Protein AF-A0A847FQD3-F1 (afdb_monomer)

Structure (mmCIF, N/CA/C/O backbone):
data_AF-A0A847FQD3-F1
#
_entry.id   AF-A0A847FQD3-F1
#
loop_
_atom_site.group_PDB
_atom_site.id
_atom_site.type_symbol
_atom_site.label_atom_id
_atom_site.label_alt_id
_atom_site.label_comp_id
_atom_site.label_asym_id
_atom_site.label_entity_id
_atom_site.label_seq_id
_atom_site.pdbx_PDB_ins_code
_atom_site.Cartn_x
_atom_site.Cartn_y
_atom_site.Cartn_z
_atom_site.occupancy
_atom_site.B_iso_or_equiv
_atom_site.auth_seq_id
_atom_site.auth_comp_id
_atom_site.auth_asym_id
_atom_site.auth_atom_id
_atom_site.pdbx_PDB_model_num
ATOM 1 N N . MET A 1 1 ? 17.036 17.948 -35.420 1.00 75.69 1 MET A N 1
ATOM 2 C CA . MET A 1 1 ? 16.438 16.614 -35.509 1.00 75.69 1 MET A CA 1
ATOM 3 C C . MET A 1 1 ? 16.778 15.991 -36.841 1.00 75.69 1 MET A C 1
ATOM 5 O O . MET A 1 1 ? 17.049 16.756 -37.771 1.00 75.69 1 MET A O 1
ATOM 9 N N . ALA A 1 2 ? 16.712 14.663 -36.919 1.00 84.25 2 ALA A N 1
ATOM 10 C CA . ALA A 1 2 ? 16.887 13.880 -38.141 1.00 84.25 2 ALA A CA 1
ATOM 11 C C . ALA A 1 2 ? 18.288 14.041 -38.750 1.00 84.25 2 ALA A C 1
ATOM 13 O O . ALA A 1 2 ? 18.455 14.319 -39.939 1.00 84.25 2 ALA A O 1
ATOM 14 N N . LEU A 1 3 ? 19.315 13.922 -37.911 1.00 88.75 3 LEU A N 1
ATOM 15 C CA . LEU A 1 3 ? 20.710 13.905 -38.337 1.00 88.75 3 LEU A CA 1
ATOM 16 C C . LEU A 1 3 ? 21.365 12.612 -37.877 1.00 88.75 3 LEU A C 1
ATOM 18 O O . LEU A 1 3 ? 21.054 12.120 -36.803 1.00 88.75 3 LEU A O 1
ATOM 22 N N . TYR A 1 4 ? 22.341 12.143 -38.650 1.00 92.81 4 TYR A N 1
ATOM 23 C CA . TYR A 1 4 ? 23.240 11.072 -38.234 1.00 92.81 4 TYR A CA 1
ATOM 24 C C . TYR A 1 4 ? 23.802 11.324 -36.826 1.00 92.81 4 TYR A C 1
ATOM 26 O O . TYR A 1 4 ? 24.360 12.402 -36.559 1.00 92.81 4 TYR A O 1
ATOM 34 N N . ARG A 1 5 ? 23.713 10.320 -35.945 1.00 93.81 5 ARG A N 1
ATOM 35 C CA . ARG A 1 5 ? 24.264 10.373 -34.585 1.00 93.81 5 ARG A CA 1
ATOM 36 C C . ARG A 1 5 ? 25.266 9.240 -34.348 1.00 93.81 5 ARG A C 1
ATOM 38 O O . ARG A 1 5 ? 24.871 8.086 -34.308 1.00 93.81 5 ARG A O 1
ATOM 45 N N . PRO A 1 6 ? 26.545 9.549 -34.062 1.00 91.94 6 PRO A N 1
ATOM 46 C CA . PRO A 1 6 ? 27.569 8.518 -33.859 1.00 91.94 6 PRO A CA 1
ATOM 47 C C . PRO A 1 6 ? 27.353 7.669 -32.595 1.00 91.94 6 PRO A C 1
ATOM 49 O O . PRO A 1 6 ? 27.943 6.604 -32.466 1.00 91.94 6 PRO A O 1
ATOM 52 N N . LEU A 1 7 ? 26.528 8.135 -31.648 1.00 90.31 7 LEU A N 1
ATOM 53 C CA . LEU A 1 7 ? 26.129 7.344 -30.480 1.00 90.31 7 LEU A CA 1
ATOM 54 C C . LEU A 1 7 ? 25.260 6.138 -30.865 1.00 90.31 7 LEU A C 1
ATOM 56 O O . LEU A 1 7 ? 25.280 5.142 -30.150 1.00 90.31 7 LEU A O 1
ATOM 60 N N . VAL A 1 8 ? 24.533 6.220 -31.983 1.00 93.12 8 VAL A N 1
ATOM 61 C CA . VAL A 1 8 ? 23.674 5.144 -32.489 1.00 93.12 8 VAL A CA 1
ATOM 62 C C . VAL A 1 8 ? 24.549 3.973 -32.946 1.00 93.12 8 VAL A C 1
ATOM 64 O O . VAL A 1 8 ? 24.378 2.866 -32.447 1.00 93.12 8 VAL A O 1
ATOM 67 N N . ASP A 1 9 ? 25.574 4.235 -33.766 1.00 92.06 9 ASP A N 1
ATOM 68 C CA . ASP A 1 9 ? 26.559 3.221 -34.177 1.00 92.06 9 ASP A CA 1
ATOM 69 C C . ASP A 1 9 ? 27.345 2.655 -32.995 1.00 92.06 9 ASP A C 1
ATOM 71 O O . ASP A 1 9 ? 27.566 1.451 -32.909 1.00 92.06 9 ASP A O 1
ATOM 75 N N . LEU A 1 10 ? 27.757 3.516 -32.059 1.00 89.50 10 LEU A N 1
ATOM 76 C CA . LEU A 1 10 ? 28.511 3.083 -30.887 1.00 89.50 10 LEU A CA 1
ATOM 77 C C . LEU A 1 10 ? 27.703 2.086 -30.047 1.00 89.50 10 LEU A C 1
ATOM 79 O O . LEU A 1 10 ? 28.211 1.016 -29.725 1.00 89.50 10 LEU A O 1
ATOM 83 N N . ASN A 1 11 ? 26.459 2.424 -29.701 1.00 87.25 11 ASN A N 1
ATOM 84 C CA . ASN A 1 11 ? 25.589 1.537 -28.926 1.00 87.25 11 ASN A CA 1
ATOM 85 C C . ASN A 1 11 ? 25.151 0.304 -29.724 1.00 87.25 11 ASN A C 1
ATOM 87 O O . ASN A 1 11 ? 24.898 -0.739 -29.131 1.00 87.25 11 ASN A O 1
ATOM 91 N N . GLY A 1 12 ? 25.087 0.425 -31.048 1.00 87.50 12 GLY A N 1
ATOM 92 C CA . GLY A 1 12 ? 24.647 -0.621 -31.957 1.00 87.50 12 GLY A CA 1
ATOM 93 C C . GLY A 1 12 ? 25.678 -1.642 -32.392 1.00 87.50 12 GLY A C 1
ATOM 94 O O . GLY A 1 12 ? 25.301 -2.713 -32.858 1.00 87.50 12 GLY A O 1
ATOM 95 N N . HIS A 1 13 ? 26.960 -1.330 -32.225 1.00 88.94 13 HIS A N 1
ATOM 96 C CA . HIS A 1 13 ? 28.063 -2.197 -32.622 1.00 88.94 13 HIS A CA 1
ATOM 97 C C . HIS A 1 13 ? 27.983 -3.551 -31.895 1.00 88.94 13 HIS A C 1
ATOM 99 O O . HIS A 1 13 ? 27.857 -3.577 -30.676 1.00 88.94 13 HIS A O 1
ATOM 105 N N . GLU A 1 14 ? 28.160 -4.679 -32.585 1.00 84.19 14 GLU A N 1
ATOM 106 C CA . GLU A 1 14 ? 28.094 -6.063 -32.078 1.00 84.19 14 GLU A CA 1
ATOM 107 C C . GLU A 1 14 ? 28.981 -6.337 -30.849 1.00 84.19 14 GLU A C 1
ATOM 109 O O . GLU A 1 14 ? 28.775 -7.291 -30.090 1.00 84.19 14 GLU A O 1
ATOM 114 N N . GLY A 1 15 ? 30.033 -5.530 -30.677 1.00 82.44 15 GLY A N 1
ATOM 115 C CA . GLY A 1 15 ? 30.941 -5.594 -29.542 1.00 82.44 15 GLY A CA 1
ATOM 116 C C . GLY A 1 15 ? 30.309 -5.095 -28.241 1.00 82.44 15 GLY A C 1
ATOM 117 O O . GLY A 1 15 ? 30.788 -5.471 -27.169 1.00 82.44 15 GLY A O 1
ATOM 118 N N . MET A 1 16 ? 29.249 -4.286 -28.330 1.00 77.88 16 MET A N 1
ATOM 119 C CA . MET A 1 16 ? 28.538 -3.663 -27.208 1.00 77.88 16 MET A CA 1
ATOM 120 C C . MET A 1 16 ? 27.015 -3.875 -27.292 1.00 77.88 16 MET A C 1
ATOM 122 O O . MET A 1 16 ? 26.423 -4.414 -26.353 1.00 77.88 16 MET A O 1
ATOM 126 N N . GLY A 1 17 ? 26.392 -3.508 -28.413 1.00 69.25 17 GLY A N 1
ATOM 127 C CA . GLY A 1 17 ? 24.977 -3.706 -28.719 1.00 69.25 17 GLY A CA 1
ATOM 128 C C . GLY A 1 17 ? 24.582 -5.178 -28.667 1.00 69.25 17 GLY A C 1
ATOM 129 O O . GLY A 1 17 ? 25.255 -6.047 -29.220 1.00 69.25 17 GLY A O 1
ATOM 130 N N . GLY A 1 18 ? 23.524 -5.484 -27.915 1.00 64.69 18 GLY A N 1
ATOM 131 C CA . GLY A 1 18 ? 23.058 -6.856 -27.680 1.00 64.69 18 GLY A CA 1
ATOM 132 C C . GLY A 1 18 ? 23.890 -7.682 -26.686 1.00 64.69 18 GLY A C 1
ATOM 133 O O . GLY A 1 18 ? 23.509 -8.811 -26.379 1.00 64.69 18 GLY A O 1
ATOM 134 N N . ARG A 1 19 ? 25.005 -7.151 -26.155 1.00 79.19 19 ARG A N 1
ATOM 135 C CA . ARG A 1 19 ? 25.802 -7.792 -25.084 1.00 79.19 19 ARG A CA 1
ATOM 136 C C . ARG A 1 19 ? 25.707 -7.074 -23.743 1.00 79.19 19 ARG A C 1
ATOM 138 O O . ARG A 1 19 ? 25.962 -7.689 -22.707 1.00 79.19 19 ARG A O 1
ATOM 145 N N . THR A 1 20 ? 25.360 -5.792 -23.750 1.00 80.44 20 THR A N 1
ATOM 146 C CA . THR A 1 20 ? 25.080 -5.037 -22.527 1.00 80.44 20 THR A CA 1
ATOM 147 C C . THR A 1 20 ? 23.719 -5.451 -21.978 1.00 80.44 20 THR A C 1
ATOM 149 O O . THR A 1 20 ? 22.699 -5.250 -22.626 1.00 80.44 20 THR A O 1
ATOM 152 N N . LEU A 1 21 ? 23.716 -6.055 -20.788 1.00 82.38 21 LEU A N 1
ATOM 153 C CA . LEU A 1 21 ? 22.493 -6.534 -20.133 1.00 82.38 21 LEU A CA 1
ATOM 154 C C . LEU A 1 21 ? 21.847 -5.487 -19.222 1.00 82.38 21 LEU A C 1
ATOM 156 O O . LEU A 1 21 ? 20.638 -5.519 -19.027 1.00 82.38 21 LEU A O 1
ATOM 160 N N . LEU A 1 22 ? 22.649 -4.603 -18.626 1.00 88.31 22 LEU A N 1
ATOM 161 C CA . LEU A 1 22 ? 22.199 -3.657 -17.611 1.00 88.31 22 LEU A CA 1
ATOM 162 C C . LEU A 1 22 ? 22.848 -2.294 -17.835 1.00 88.31 22 LEU A C 1
ATOM 164 O O . LEU A 1 22 ? 24.074 -2.177 -17.875 1.00 88.31 22 LEU A O 1
ATOM 168 N N . TYR A 1 23 ? 22.004 -1.276 -17.909 1.00 89.56 23 TYR A N 1
ATOM 169 C CA . TYR A 1 23 ? 22.358 0.131 -17.920 1.00 89.56 23 TYR A CA 1
ATOM 170 C C . TYR A 1 23 ? 22.062 0.713 -16.543 1.00 89.56 23 TYR A C 1
ATOM 172 O O . TYR A 1 23 ? 21.004 0.461 -15.963 1.00 89.56 23 TYR A O 1
ATOM 180 N N . MET A 1 24 ? 23.023 1.465 -16.010 1.00 93.56 24 MET A N 1
ATOM 181 C CA . MET A 1 24 ? 22.927 2.093 -14.698 1.00 93.56 24 MET A CA 1
ATOM 182 C C . MET A 1 24 ? 23.223 3.579 -14.831 1.00 93.56 24 MET A C 1
ATOM 184 O O . MET A 1 24 ? 24.267 3.951 -15.371 1.00 93.56 24 MET A O 1
ATOM 188 N N . LEU A 1 25 ? 22.342 4.412 -14.286 1.00 92.06 25 LEU A N 1
ATOM 189 C CA . LEU A 1 25 ? 22.582 5.841 -14.137 1.00 92.06 25 LEU A CA 1
ATOM 190 C C . LEU A 1 25 ? 22.748 6.160 -12.653 1.00 92.06 25 LEU A C 1
ATOM 192 O O . LEU A 1 25 ? 21.805 6.039 -11.868 1.00 92.06 25 LEU A O 1
ATOM 196 N N . ASP A 1 26 ? 23.956 6.587 -12.292 1.00 89.50 26 ASP A N 1
ATOM 197 C CA . ASP A 1 26 ? 24.244 7.180 -10.990 1.00 89.50 26 ASP A CA 1
ATOM 198 C C . ASP A 1 26 ? 23.709 8.616 -10.976 1.00 89.50 26 ASP A C 1
ATOM 200 O O . ASP A 1 26 ? 24.290 9.528 -11.570 1.00 89.50 26 ASP A O 1
ATOM 204 N N . ALA A 1 27 ? 22.569 8.787 -10.312 1.00 88.62 27 ALA A N 1
ATOM 205 C CA . ALA A 1 27 ? 21.915 10.063 -10.086 1.00 88.62 27 ALA A CA 1
ATOM 206 C C . ALA A 1 27 ? 21.923 10.408 -8.588 1.00 88.62 27 ALA A C 1
ATOM 208 O O . ALA A 1 27 ? 20.976 11.003 -8.078 1.00 88.62 27 ALA A O 1
ATOM 209 N N . ILE A 1 28 ? 22.987 10.056 -7.852 1.00 88.69 28 ILE A N 1
ATOM 210 C CA . ILE A 1 28 ? 23.135 10.468 -6.445 1.00 88.69 28 ILE A CA 1
ATOM 211 C C . ILE A 1 28 ? 23.228 11.999 -6.365 1.00 88.69 28 ILE A C 1
ATOM 213 O O . ILE A 1 28 ? 22.612 12.642 -5.508 1.00 88.69 28 ILE A O 1
ATOM 217 N N . TYR A 1 29 ? 23.963 12.585 -7.311 1.00 88.38 29 TYR A N 1
ATOM 218 C CA . TYR A 1 29 ? 24.143 14.020 -7.484 1.00 88.38 29 TYR A CA 1
ATOM 219 C C . TYR A 1 29 ? 23.923 14.411 -8.943 1.00 88.38 29 TYR A C 1
ATOM 221 O O . TYR A 1 29 ? 24.386 13.724 -9.847 1.00 88.38 29 TYR A O 1
ATOM 229 N N . ALA A 1 30 ? 23.303 15.568 -9.174 1.00 85.31 30 ALA A N 1
ATOM 230 C CA . ALA A 1 30 ? 23.140 16.118 -10.515 1.00 85.31 30 ALA A CA 1
ATOM 231 C C . ALA A 1 30 ? 23.595 17.580 -10.574 1.00 85.31 30 ALA A C 1
ATOM 233 O O . ALA A 1 30 ? 23.439 18.336 -9.612 1.00 85.31 30 ALA A O 1
ATOM 234 N N . GLY A 1 31 ? 24.153 17.977 -11.718 1.00 83.12 31 GLY A N 1
ATOM 235 C CA . GLY A 1 31 ? 24.608 19.338 -11.998 1.00 83.12 31 GLY A CA 1
ATOM 236 C C . GLY A 1 31 ? 24.228 19.775 -13.413 1.00 83.12 31 GLY A C 1
ATOM 237 O O . GLY A 1 31 ? 23.970 18.942 -14.277 1.00 83.12 31 GLY A O 1
ATOM 238 N N . ARG A 1 32 ? 24.225 21.093 -13.658 1.00 79.12 32 ARG A N 1
ATOM 239 C CA . ARG A 1 32 ? 23.723 21.739 -14.895 1.00 79.12 32 ARG A CA 1
ATOM 240 C C . ARG A 1 32 ? 24.429 21.311 -16.198 1.00 79.12 32 ARG A C 1
ATOM 242 O O . ARG A 1 32 ? 24.044 21.718 -17.287 1.00 79.12 32 ARG A O 1
ATOM 249 N N . GLY A 1 33 ? 25.495 20.530 -16.111 1.00 78.25 33 GLY A N 1
ATOM 250 C CA . GLY A 1 33 ? 26.235 20.017 -17.253 1.00 78.25 33 GLY A CA 1
ATOM 251 C C . GLY A 1 33 ? 27.440 19.210 -16.796 1.00 78.25 33 GLY A C 1
ATOM 252 O O . GLY A 1 33 ? 27.670 19.045 -15.598 1.00 78.25 33 GLY A O 1
ATOM 253 N N . TRP A 1 34 ? 28.254 18.768 -17.753 1.00 79.75 34 TRP A N 1
ATOM 254 C CA . TRP A 1 34 ? 29.409 17.895 -17.503 1.00 79.75 34 TRP A CA 1
ATOM 255 C C . TRP A 1 34 ? 30.437 18.455 -16.496 1.00 79.75 34 TRP A C 1
ATOM 257 O O . TRP A 1 34 ? 31.199 17.692 -15.912 1.00 79.75 34 TRP A O 1
ATOM 267 N N . ASN A 1 35 ? 30.475 19.778 -16.290 1.00 84.25 35 ASN A N 1
ATOM 268 C CA . ASN A 1 35 ? 31.324 20.464 -15.308 1.00 84.25 35 ASN A CA 1
ATOM 269 C C . ASN A 1 35 ? 30.528 21.263 -14.255 1.00 84.25 35 ASN A C 1
ATOM 271 O O . ASN A 1 35 ? 31.094 22.132 -13.586 1.00 84.25 35 ASN A O 1
ATOM 275 N N . GLY A 1 36 ? 29.218 21.031 -14.152 1.00 81.88 36 GLY A N 1
ATOM 276 C CA . GLY A 1 36 ? 28.341 21.745 -13.231 1.00 81.88 36 GLY A CA 1
ATOM 277 C C . GLY A 1 36 ? 28.599 21.361 -11.774 1.00 81.88 36 GLY A C 1
ATOM 278 O O . GLY A 1 36 ? 28.910 20.212 -11.469 1.00 81.88 36 GLY A O 1
ATOM 279 N N . ALA A 1 37 ? 28.441 22.320 -10.860 1.00 88.56 37 ALA A N 1
ATOM 280 C CA . ALA A 1 37 ? 28.412 22.007 -9.436 1.00 88.56 37 ALA A CA 1
ATOM 281 C C . ALA A 1 37 ? 27.126 21.221 -9.108 1.00 88.56 37 ALA A C 1
ATOM 283 O O . ALA A 1 37 ? 26.061 21.613 -9.600 1.00 88.56 37 ALA A O 1
ATOM 284 N N . PRO A 1 38 ? 27.199 20.160 -8.283 1.00 89.31 38 PRO A N 1
ATOM 285 C CA . PRO A 1 38 ? 26.014 19.475 -7.785 1.00 89.31 38 PRO A CA 1
ATOM 286 C C . PRO A 1 38 ? 25.053 20.436 -7.084 1.00 89.31 38 PRO A C 1
ATOM 288 O O . PRO A 1 38 ? 25.490 21.264 -6.278 1.00 89.31 38 PRO A O 1
ATOM 291 N N . SER A 1 39 ? 23.755 20.306 -7.344 1.00 87.88 39 SER A N 1
ATOM 292 C CA . SER A 1 39 ? 22.720 21.070 -6.644 1.00 87.88 39 SER A CA 1
ATOM 293 C C . SER A 1 39 ? 21.551 20.192 -6.207 1.00 87.88 39 SER A C 1
ATOM 295 O O . SER A 1 39 ? 21.245 19.167 -6.815 1.00 87.88 39 SER A O 1
ATOM 297 N N . LYS A 1 40 ? 20.891 20.629 -5.132 1.00 88.69 40 LYS A N 1
ATOM 298 C CA . LYS A 1 40 ? 19.609 20.089 -4.679 1.00 88.69 40 LYS A CA 1
ATOM 299 C C . LYS A 1 40 ? 18.493 20.451 -5.656 1.00 88.69 40 LYS A C 1
ATOM 301 O O . LYS A 1 40 ? 18.622 21.406 -6.432 1.00 88.69 40 LYS A O 1
ATOM 306 N N . TRP A 1 41 ? 17.441 19.651 -5.656 1.00 87.19 41 TRP A N 1
ATOM 307 C CA . TRP A 1 41 ? 16.296 19.734 -6.550 1.00 87.19 41 TRP A CA 1
ATOM 308 C C . TRP A 1 41 ? 15.090 20.231 -5.765 1.00 87.19 41 TRP A C 1
ATOM 310 O O . TRP A 1 41 ? 14.832 19.766 -4.669 1.00 87.19 41 TRP A O 1
ATOM 320 N N . SER A 1 42 ? 14.389 21.214 -6.324 1.00 85.62 42 SER A N 1
ATOM 321 C CA . SER A 1 42 ? 13.171 21.794 -5.748 1.00 85.62 42 SER A CA 1
ATOM 322 C C . SER A 1 42 ? 11.961 21.320 -6.551 1.00 85.62 42 SER A C 1
ATOM 324 O O . SER A 1 42 ? 11.187 22.137 -7.045 1.00 85.62 42 SER A O 1
ATOM 326 N N . VAL A 1 43 ? 11.877 20.007 -6.785 1.00 76.12 43 VAL A N 1
ATOM 327 C CA . VAL A 1 43 ? 10.795 19.349 -7.538 1.00 76.12 43 VAL A CA 1
ATOM 328 C C . VAL A 1 43 ? 10.489 17.982 -6.914 1.00 76.12 43 VAL A C 1
ATOM 330 O O . VAL A 1 43 ? 11.442 17.285 -6.554 1.00 76.12 43 VAL A O 1
ATOM 333 N N . PRO A 1 44 ? 9.219 17.544 -6.813 1.00 69.56 44 PRO A N 1
ATOM 334 C CA . PRO A 1 44 ? 8.900 16.232 -6.250 1.00 69.56 44 PRO A CA 1
ATOM 335 C C . PRO A 1 44 ? 9.450 15.083 -7.118 1.00 69.56 4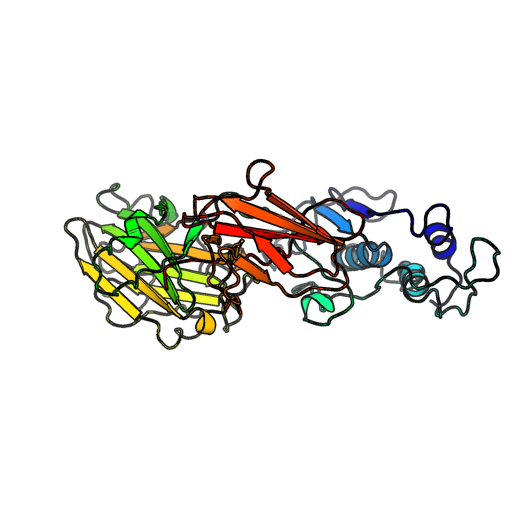4 PRO A C 1
ATOM 337 O O . PRO A 1 44 ? 9.336 15.146 -8.352 1.00 69.56 44 PRO A O 1
ATOM 340 N N . PRO A 1 45 ? 9.996 14.003 -6.525 1.00 69.88 45 PRO A N 1
ATOM 341 C CA . PRO A 1 45 ? 9.962 13.645 -5.098 1.00 69.88 45 PRO A CA 1
ATOM 342 C C . PRO A 1 45 ? 11.156 14.167 -4.271 1.00 69.88 45 PRO A C 1
ATOM 344 O O . PRO A 1 45 ? 11.395 13.707 -3.162 1.00 69.88 45 PRO A O 1
ATOM 347 N N . PHE A 1 46 ? 11.947 15.107 -4.790 1.00 83.75 46 PHE A N 1
ATOM 348 C CA . PHE A 1 46 ? 13.158 15.609 -4.126 1.00 83.75 46 PHE A CA 1
ATOM 349 C C . PHE A 1 46 ? 12.880 16.811 -3.215 1.00 83.75 46 PHE A C 1
ATOM 351 O O . PHE A 1 46 ? 13.716 17.699 -3.075 1.00 83.75 46 PHE A O 1
ATOM 358 N N . CYS A 1 47 ? 11.688 16.855 -2.639 1.00 74.94 47 CYS A N 1
ATOM 359 C CA . CYS A 1 47 ? 11.229 17.810 -1.642 1.00 74.94 47 CYS A CA 1
ATOM 360 C C . CYS A 1 47 ? 10.038 17.164 -0.910 1.00 74.94 47 CYS A C 1
ATOM 362 O O . CYS A 1 47 ? 9.431 16.229 -1.441 1.00 74.94 47 CYS A O 1
ATOM 364 N N . SER A 1 48 ? 9.702 17.637 0.287 1.00 65.81 48 SER A N 1
ATOM 365 C CA . SER A 1 48 ? 8.646 17.043 1.118 1.00 65.81 48 SER A CA 1
ATOM 366 C C . SER A 1 48 ? 7.220 17.422 0.710 1.00 65.81 48 SER A C 1
ATOM 368 O O . SER A 1 48 ? 6.293 16.695 1.053 1.00 65.81 48 SER A O 1
ATOM 370 N N . 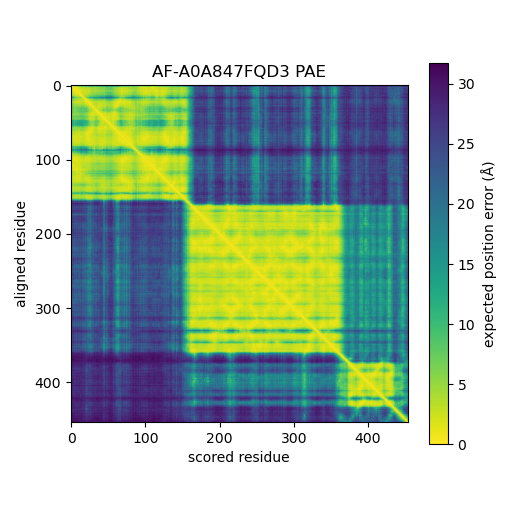THR A 1 49 ? 7.017 18.527 -0.023 1.00 61.50 49 THR A N 1
ATOM 371 C CA . THR A 1 49 ? 5.672 18.986 -0.430 1.00 61.50 49 THR A CA 1
ATOM 372 C C . THR A 1 49 ? 5.561 19.243 -1.937 1.00 61.50 49 THR A C 1
ATOM 374 O O . THR A 1 49 ? 6.551 19.610 -2.566 1.00 61.50 49 THR A O 1
ATOM 377 N N . PRO A 1 50 ? 4.370 19.128 -2.557 1.00 58.91 50 PRO A N 1
ATOM 378 C CA . PRO A 1 50 ? 4.185 19.395 -3.990 1.00 58.91 50 PRO A CA 1
ATOM 379 C C . PRO A 1 50 ? 4.655 20.785 -4.447 1.00 58.91 50 PRO A C 1
ATOM 381 O O . PRO A 1 50 ? 5.083 20.959 -5.589 1.00 58.91 50 PRO A O 1
ATOM 384 N N . GLU A 1 51 ? 4.585 21.780 -3.562 1.00 71.81 51 GLU A N 1
ATOM 385 C CA . GLU A 1 51 ? 4.982 23.164 -3.824 1.00 71.81 51 GLU A CA 1
ATOM 386 C C . GLU A 1 51 ? 6.495 23.396 -3.700 1.00 71.81 51 GLU A C 1
ATOM 388 O O . GLU A 1 51 ? 6.961 24.463 -4.104 1.00 71.81 51 GLU A O 1
ATOM 393 N N . CYS A 1 52 ? 7.244 22.435 -3.140 1.00 68.31 52 CYS A N 1
ATOM 394 C CA . CYS A 1 52 ? 8.666 22.517 -2.796 1.00 68.31 52 CYS A CA 1
ATOM 395 C C . CYS A 1 52 ? 9.069 23.901 -2.257 1.00 68.31 52 CYS A C 1
ATOM 397 O O . CYS A 1 52 ? 9.748 24.688 -2.927 1.00 68.31 52 CYS A O 1
ATOM 399 N N . ASN A 1 53 ? 8.617 24.221 -1.044 1.00 79.88 53 ASN A N 1
ATOM 400 C CA . ASN A 1 53 ? 8.892 25.515 -0.422 1.00 79.88 53 ASN A CA 1
ATOM 401 C C . ASN A 1 53 ? 10.402 25.788 -0.289 1.00 79.88 53 ASN A C 1
ATOM 403 O O . ASN A 1 53 ? 11.217 24.880 -0.148 1.00 79.88 53 ASN A O 1
ATOM 407 N N . ALA A 1 54 ? 10.787 27.068 -0.297 1.00 81.50 54 ALA A N 1
ATOM 408 C CA . ALA A 1 54 ? 12.191 27.460 -0.176 1.00 81.50 54 ALA A CA 1
ATOM 409 C C . ALA A 1 54 ? 12.834 26.869 1.095 1.00 81.50 54 ALA A C 1
ATOM 411 O O . ALA A 1 54 ? 12.362 27.126 2.205 1.00 81.50 54 ALA A O 1
ATOM 412 N N . GLY A 1 55 ? 13.936 26.132 0.933 1.00 82.31 55 GLY A N 1
ATOM 413 C CA . GLY A 1 55 ? 14.609 25.405 2.015 1.00 82.31 55 GLY A CA 1
ATOM 414 C C . GLY A 1 55 ? 14.249 23.919 2.125 1.00 82.31 55 GLY A C 1
ATOM 415 O O . GLY A 1 55 ? 14.884 23.221 2.918 1.00 82.31 55 GLY A O 1
ATOM 416 N N . ASP A 1 56 ? 13.293 23.433 1.332 1.00 77.62 56 ASP A N 1
ATOM 417 C CA . ASP A 1 56 ? 12.869 22.030 1.263 1.00 77.62 56 ASP A CA 1
ATOM 418 C C . ASP A 1 56 ? 13.485 21.272 0.066 1.00 77.62 56 ASP A C 1
ATOM 420 O O . ASP A 1 56 ? 12.974 20.262 -0.399 1.00 77.62 56 ASP A O 1
ATOM 424 N N . GLU A 1 57 ? 14.601 21.750 -0.488 1.00 86.75 57 GLU A N 1
ATOM 425 C CA . GLU A 1 57 ? 15.241 21.101 -1.634 1.00 86.75 57 GLU A CA 1
ATOM 426 C C . GLU A 1 57 ? 16.127 19.931 -1.181 1.00 86.75 57 GLU A C 1
ATOM 428 O O . GLU A 1 57 ? 17.004 20.082 -0.312 1.00 86.75 57 GLU A O 1
ATOM 433 N N . TRP A 1 58 ? 15.967 18.758 -1.791 1.00 84.94 58 TRP A N 1
ATOM 434 C CA . TRP A 1 58 ? 16.727 17.548 -1.459 1.00 84.94 58 TRP A CA 1
ATOM 435 C C . TRP A 1 58 ? 17.689 17.155 -2.582 1.00 84.94 58 TRP A C 1
ATOM 437 O O . TRP A 1 58 ? 17.664 17.683 -3.694 1.00 84.94 58 TRP A O 1
ATOM 447 N N . TRP A 1 59 ? 18.631 16.266 -2.272 1.00 89.44 59 TRP A N 1
ATOM 448 C CA . TRP A 1 59 ? 19.497 15.680 -3.294 1.00 89.44 59 TRP A CA 1
ATOM 449 C C . TRP A 1 59 ? 18.708 14.642 -4.097 1.00 89.44 59 TRP A C 1
ATOM 451 O O . TRP A 1 59 ? 17.900 13.946 -3.489 1.00 89.44 59 TRP A O 1
ATOM 461 N N . PRO A 1 60 ? 18.962 14.483 -5.412 1.00 87.62 60 PRO A N 1
ATOM 462 C CA . PRO A 1 60 ? 18.301 13.447 -6.198 1.00 87.62 60 PRO A CA 1
ATOM 463 C C . PRO A 1 60 ? 18.460 12.051 -5.597 1.00 87.62 60 PRO A C 1
ATOM 465 O O . PRO A 1 60 ? 17.501 11.291 -5.593 1.00 87.62 60 PRO A O 1
ATOM 468 N N . ALA A 1 61 ? 19.644 11.731 -5.051 1.00 87.81 61 ALA A N 1
ATOM 469 C CA . ALA A 1 61 ? 19.882 10.525 -4.252 1.00 87.81 61 ALA A CA 1
ATOM 470 C C . ALA A 1 61 ? 19.312 9.237 -4.889 1.00 87.81 61 ALA A C 1
ATOM 472 O O . ALA A 1 61 ? 18.806 8.365 -4.192 1.00 87.81 61 ALA A O 1
ATOM 473 N N . SER A 1 62 ? 19.378 9.141 -6.220 1.00 85.12 62 SER A N 1
ATOM 474 C CA . SER A 1 62 ? 18.675 8.124 -7.004 1.00 85.12 62 SER A CA 1
ATOM 475 C C . SER A 1 62 ? 19.646 7.224 -7.765 1.00 85.12 62 SER A C 1
ATOM 477 O O . SER A 1 62 ? 20.732 7.647 -8.166 1.00 85.12 62 SER A O 1
ATOM 479 N N . LEU A 1 63 ? 19.221 5.988 -8.017 1.00 89.44 63 LEU A N 1
ATOM 480 C CA . LEU A 1 63 ? 19.874 5.055 -8.930 1.00 89.44 63 LEU A CA 1
ATOM 481 C C . LEU A 1 63 ? 18.828 4.563 -9.930 1.00 89.44 63 LEU A C 1
ATOM 483 O O . LEU A 1 63 ? 17.811 4.012 -9.519 1.00 89.44 63 LEU A O 1
ATOM 487 N N . PHE A 1 64 ? 19.083 4.732 -11.227 1.00 90.31 64 PHE A N 1
ATOM 488 C CA . PHE A 1 64 ? 18.216 4.173 -12.267 1.00 90.31 64 PHE A CA 1
ATOM 489 C C . PHE A 1 64 ? 18.861 2.936 -12.874 1.00 90.31 64 PHE A C 1
ATOM 491 O O . PHE A 1 64 ? 20.073 2.903 -13.104 1.00 90.31 64 PHE A O 1
ATOM 498 N N . LEU A 1 65 ? 18.031 1.932 -13.144 1.00 90.19 65 LEU A N 1
ATOM 499 C CA . LEU A 1 65 ? 18.419 0.648 -13.710 1.00 90.19 65 LEU A CA 1
ATOM 500 C C . LEU A 1 65 ? 17.496 0.337 -14.885 1.00 90.19 65 LEU A C 1
ATOM 502 O O . LEU A 1 65 ? 16.282 0.485 -14.772 1.00 90.19 65 LEU A O 1
ATOM 506 N N . SER A 1 66 ? 18.060 -0.117 -15.999 1.00 90.69 66 SER A N 1
ATOM 507 C CA . SER A 1 66 ? 17.285 -0.536 -17.167 1.00 90.69 66 SER A CA 1
ATOM 508 C C . SER A 1 66 ? 18.017 -1.616 -17.948 1.00 90.69 66 SER A C 1
ATOM 510 O O . SER A 1 66 ? 19.244 -1.624 -18.012 1.00 90.69 66 SER A O 1
ATOM 512 N N . MET A 1 67 ? 17.264 -2.507 -18.584 1.00 90.06 67 MET A N 1
ATOM 513 C CA . MET A 1 67 ? 17.792 -3.407 -19.619 1.00 90.06 67 MET A CA 1
ATOM 514 C C . MET A 1 67 ? 17.643 -2.816 -21.031 1.00 90.06 67 MET A C 1
ATOM 516 O O . MET A 1 67 ? 18.118 -3.402 -21.997 1.00 90.06 67 MET A O 1
ATOM 520 N N . ASP A 1 68 ? 16.983 -1.664 -21.143 1.00 91.06 68 ASP A N 1
ATOM 521 C CA . ASP A 1 68 ? 16.768 -0.911 -22.374 1.00 91.06 68 ASP A CA 1
ATOM 522 C C . ASP A 1 68 ? 17.598 0.398 -22.322 1.00 91.06 68 ASP A C 1
ATOM 524 O O . ASP A 1 68 ? 17.339 1.246 -21.451 1.00 91.06 68 ASP A O 1
ATOM 528 N N . PRO A 1 69 ? 18.603 0.569 -23.208 1.00 90.62 69 PRO A N 1
ATOM 529 C CA . PRO A 1 69 ? 19.462 1.757 -23.245 1.00 90.62 69 PRO A CA 1
ATOM 530 C C . PRO A 1 69 ? 18.723 3.039 -23.610 1.00 90.62 69 PRO A C 1
ATOM 532 O O . PRO A 1 69 ? 19.122 4.122 -23.191 1.00 90.62 69 PRO A O 1
ATOM 535 N N . VAL A 1 70 ? 17.684 2.936 -24.432 1.00 94.44 70 VAL A N 1
ATOM 536 C CA . VAL A 1 70 ? 16.932 4.095 -24.906 1.00 94.44 70 VAL A CA 1
ATOM 537 C C . VAL A 1 70 ? 15.983 4.560 -23.808 1.00 94.44 70 VAL A C 1
ATOM 539 O O . VAL A 1 70 ? 15.875 5.759 -23.545 1.00 94.44 70 VAL A O 1
ATOM 542 N N . ALA A 1 71 ? 15.353 3.618 -23.107 1.00 94.56 71 ALA A N 1
ATOM 543 C CA . ALA A 1 71 ? 14.403 3.916 -22.047 1.00 94.56 71 ALA A CA 1
ATOM 544 C C . ALA A 1 71 ? 15.051 4.658 -20.870 1.00 94.56 71 ALA A C 1
ATOM 546 O O . ALA A 1 71 ? 14.493 5.645 -20.396 1.00 94.56 71 ALA A O 1
ATOM 547 N N . ILE A 1 72 ? 16.235 4.231 -20.407 1.00 94.12 72 ILE A N 1
ATOM 548 C CA . ILE A 1 72 ? 16.883 4.856 -19.237 1.00 94.12 72 ILE A CA 1
ATOM 549 C C . ILE A 1 72 ? 17.251 6.317 -19.488 1.00 94.12 72 ILE A C 1
ATOM 551 O O . ILE A 1 72 ? 17.017 7.165 -18.626 1.00 94.12 72 ILE A O 1
ATOM 555 N N . ASP A 1 73 ? 17.759 6.624 -20.680 1.00 93.31 73 ASP A N 1
ATOM 556 C CA . ASP A 1 73 ? 18.128 7.987 -21.050 1.00 93.31 73 ASP A CA 1
ATOM 557 C C . ASP A 1 73 ? 16.887 8.839 -21.370 1.00 93.31 73 ASP A C 1
ATOM 559 O O . ASP A 1 73 ? 16.893 10.042 -21.106 1.00 93.31 73 ASP A O 1
ATOM 563 N N . SER A 1 74 ? 15.793 8.226 -21.845 1.00 94.56 74 SER A N 1
ATOM 564 C CA . SER A 1 74 ? 14.485 8.891 -21.988 1.00 94.56 74 SER A CA 1
ATOM 565 C C . SER A 1 74 ? 13.923 9.320 -20.628 1.00 94.56 74 SER A C 1
ATOM 567 O O . SER A 1 74 ? 13.538 10.473 -20.446 1.00 94.56 74 SER A O 1
ATOM 569 N N . VAL A 1 75 ? 13.967 8.424 -19.636 1.00 93.06 75 VAL A N 1
ATOM 570 C CA . VAL A 1 75 ? 13.565 8.724 -18.253 1.00 93.06 75 VAL A CA 1
ATOM 571 C C . VAL A 1 75 ? 14.456 9.807 -17.647 1.00 93.06 75 VAL A C 1
ATOM 573 O O . VAL A 1 75 ? 13.968 10.761 -17.041 1.00 93.06 75 VAL A O 1
ATOM 576 N N . ALA A 1 76 ? 15.774 9.703 -17.830 1.00 91.50 76 ALA A N 1
ATOM 577 C CA . ALA A 1 76 ? 16.716 10.695 -17.325 1.00 91.50 76 ALA A CA 1
ATOM 578 C C . ALA A 1 76 ? 16.470 12.089 -17.923 1.00 91.50 76 ALA A C 1
ATOM 580 O O . ALA A 1 76 ? 16.542 13.092 -17.205 1.00 91.50 76 ALA A O 1
ATOM 581 N N . PHE A 1 77 ? 16.153 12.156 -19.220 1.00 90.12 77 PHE A N 1
ATOM 582 C CA . PHE A 1 77 ? 15.783 13.395 -19.898 1.00 90.12 77 PHE A CA 1
ATOM 583 C C . PHE A 1 77 ? 14.563 14.041 -19.236 1.00 90.12 77 PHE A C 1
ATOM 585 O O . PHE A 1 77 ? 14.605 15.222 -18.885 1.00 90.12 77 PHE A O 1
ATOM 592 N N . ASP A 1 78 ? 13.512 13.260 -18.997 1.00 89.38 78 ASP A N 1
ATOM 593 C CA . ASP A 1 78 ? 12.283 13.738 -18.373 1.00 89.38 78 ASP A CA 1
ATOM 594 C C . ASP A 1 78 ? 12.534 14.286 -16.959 1.00 89.38 78 ASP A C 1
ATOM 596 O O . ASP A 1 78 ? 12.096 15.395 -16.642 1.00 89.38 78 ASP A O 1
ATOM 600 N N . PHE A 1 79 ? 13.335 13.608 -16.130 1.00 88.62 79 PHE A N 1
ATOM 601 C CA . PHE A 1 79 ? 13.728 14.134 -14.814 1.00 88.62 79 PHE A CA 1
ATOM 602 C C . PHE A 1 79 ? 14.513 15.444 -14.901 1.00 88.62 79 PHE A C 1
ATOM 604 O O . PHE A 1 79 ? 14.237 16.381 -14.149 1.00 88.62 79 PHE A O 1
ATOM 611 N N . LEU A 1 80 ? 15.469 15.546 -15.824 1.00 87.25 80 LEU A N 1
ATOM 612 C CA . LEU A 1 80 ? 16.215 16.784 -16.041 1.00 87.25 80 LEU A CA 1
ATOM 613 C C . LEU A 1 80 ? 15.304 17.917 -16.547 1.00 87.25 80 LEU A C 1
ATOM 615 O O . LEU A 1 80 ? 15.541 19.075 -16.204 1.00 87.25 80 LEU A O 1
ATOM 619 N N . SER A 1 81 ? 14.237 17.599 -17.288 1.00 83.19 81 SER A N 1
ATOM 620 C CA . SER A 1 81 ? 13.265 18.577 -17.803 1.00 83.19 81 SER A CA 1
ATOM 621 C C . SER A 1 81 ? 12.418 19.239 -16.718 1.00 83.19 81 SER A C 1
ATOM 623 O O . SER A 1 81 ? 11.911 20.343 -16.917 1.00 83.19 81 SER A O 1
ATOM 625 N N . LEU A 1 82 ? 12.339 18.634 -15.529 1.00 80.62 82 LEU A N 1
ATOM 626 C CA . LEU A 1 82 ? 11.682 19.232 -14.364 1.00 80.62 82 LEU A CA 1
ATOM 627 C C . LEU A 1 82 ? 12.406 20.487 -13.853 1.00 80.62 82 LEU A C 1
ATOM 629 O O . LEU A 1 82 ? 11.821 21.302 -13.136 1.00 80.62 82 LE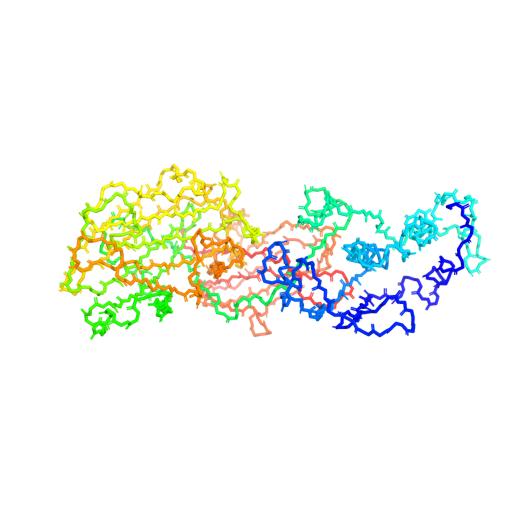U A O 1
ATOM 633 N N . ARG A 1 83 ? 13.691 20.657 -14.189 1.00 79.75 83 ARG A N 1
ATOM 634 C CA . ARG A 1 83 ? 14.530 21.749 -13.683 1.00 79.75 83 ARG A CA 1
ATOM 635 C C . ARG A 1 83 ? 14.225 23.063 -14.398 1.00 79.75 83 ARG A C 1
ATOM 637 O O . ARG A 1 83 ? 14.823 23.403 -15.415 1.00 79.75 83 ARG A O 1
ATOM 644 N N . THR A 1 84 ? 13.363 23.872 -13.792 1.00 69.88 84 THR A N 1
ATOM 645 C CA . THR A 1 84 ? 13.036 25.225 -14.279 1.00 69.88 84 THR A CA 1
ATOM 646 C C . THR A 1 84 ? 14.182 26.232 -14.129 1.00 69.88 84 THR A C 1
ATOM 648 O O . THR A 1 84 ? 14.209 27.250 -14.819 1.00 69.88 84 THR A O 1
ATOM 651 N N . ASP A 1 85 ? 15.161 25.960 -13.263 1.00 72.38 85 ASP A N 1
ATOM 652 C CA . ASP A 1 85 ? 16.347 26.797 -13.065 1.00 72.38 85 ASP A CA 1
ATOM 653 C C . ASP A 1 85 ? 17.476 26.499 -14.070 1.00 72.38 85 ASP A C 1
ATOM 655 O O . ASP A 1 85 ? 18.465 27.239 -14.126 1.00 72.38 85 ASP A O 1
ATOM 659 N N . TRP A 1 86 ? 17.329 25.452 -14.895 1.00 75.62 86 TRP A N 1
ATOM 660 C CA . TRP A 1 86 ? 18.260 25.064 -15.963 1.00 75.62 86 TRP A CA 1
ATOM 661 C C . TRP A 1 86 ? 17.624 25.153 -17.364 1.00 75.62 86 TRP A C 1
ATOM 663 O O . TRP A 1 86 ? 17.751 24.207 -18.142 1.00 75.62 86 TRP A O 1
ATOM 673 N N . PRO A 1 87 ? 17.005 26.289 -17.742 1.00 61.09 87 PRO A N 1
ATOM 674 C CA . PRO A 1 87 ? 16.174 26.373 -18.948 1.00 61.09 87 PRO A CA 1
ATOM 675 C C . PRO A 1 87 ? 16.924 25.935 -20.219 1.00 61.09 87 PRO A C 1
ATOM 677 O O . PRO A 1 87 ? 16.415 25.200 -21.045 1.00 61.09 87 PRO A O 1
ATOM 680 N N . GLU A 1 88 ? 18.211 26.266 -20.328 1.00 63.94 88 GLU A N 1
ATOM 681 C CA . GLU A 1 88 ? 18.999 26.044 -21.548 1.00 63.94 88 GLU A CA 1
ATOM 682 C C . GLU A 1 88 ? 19.462 24.590 -21.798 1.00 63.94 88 GLU A C 1
ATOM 684 O O . GLU A 1 88 ? 20.022 24.325 -22.861 1.00 63.94 88 GLU A O 1
ATOM 689 N N . VAL A 1 89 ? 19.322 23.659 -20.842 1.00 61.94 89 VAL A N 1
ATOM 690 C CA . VAL A 1 89 ? 19.974 22.330 -20.944 1.00 61.94 89 VAL A CA 1
ATOM 691 C C . VAL A 1 89 ? 19.223 21.385 -21.890 1.00 61.94 89 VAL A C 1
ATOM 693 O O . VAL A 1 89 ? 19.867 20.570 -22.548 1.00 61.94 89 VAL A O 1
ATOM 696 N N . LEU A 1 90 ? 17.897 21.531 -22.010 1.00 71.69 90 LEU A N 1
ATOM 697 C CA . LEU A 1 90 ? 17.026 20.627 -22.780 1.00 71.69 90 LEU A CA 1
ATOM 698 C C . LEU A 1 90 ? 16.095 21.337 -23.778 1.00 71.69 90 LEU A C 1
ATOM 700 O O . LEU A 1 90 ? 15.390 20.672 -24.527 1.00 71.69 90 LEU A O 1
ATOM 704 N N . ASP A 1 91 ? 16.138 22.672 -23.859 1.00 69.12 91 ASP A N 1
ATOM 705 C CA . ASP A 1 91 ? 15.299 23.491 -24.758 1.00 69.12 91 ASP A CA 1
ATOM 706 C C . ASP A 1 91 ? 15.502 23.199 -26.260 1.00 69.12 91 ASP A C 1
ATOM 708 O O . ASP A 1 91 ? 14.778 23.710 -27.120 1.00 69.12 91 ASP A O 1
ATOM 712 N N . VAL A 1 92 ? 16.511 22.398 -26.608 1.00 74.81 92 VAL A N 1
ATOM 713 C CA . VAL A 1 92 ? 16.801 22.007 -27.983 1.00 74.81 92 VAL A CA 1
ATOM 714 C C . VAL A 1 92 ? 16.575 20.513 -28.133 1.00 74.81 92 VAL A C 1
ATOM 716 O O . VAL A 1 92 ? 17.389 19.705 -27.701 1.00 74.81 92 VAL A O 1
ATOM 719 N N . GLU A 1 93 ? 15.545 20.161 -28.894 1.00 76.62 93 GLU A N 1
ATOM 720 C CA . GLU A 1 93 ? 15.202 18.785 -29.282 1.00 76.62 93 GLU A CA 1
ATOM 721 C C . GLU A 1 93 ? 16.397 17.984 -29.845 1.00 76.62 93 GLU A C 1
ATOM 723 O O . GLU A 1 93 ? 16.481 16.765 -29.756 1.00 76.62 93 GLU A O 1
ATOM 728 N N . GLY A 1 94 ? 17.393 18.687 -30.394 1.00 80.69 94 GLY A N 1
ATOM 729 C CA . GLY A 1 94 ? 18.663 18.114 -30.836 1.00 80.69 94 GLY A CA 1
ATOM 730 C C . GLY A 1 94 ? 19.465 17.364 -29.761 1.00 80.69 94 GLY A C 1
ATOM 731 O O . GLY A 1 94 ? 20.372 16.626 -30.146 1.00 80.69 94 GLY A O 1
ATOM 732 N N . VAL A 1 95 ? 19.163 17.558 -28.471 1.00 82.56 95 VAL A N 1
ATOM 733 C CA . VAL A 1 95 ? 19.790 16.864 -27.331 1.00 82.56 95 VAL A CA 1
ATOM 734 C C . VAL A 1 95 ? 19.324 15.409 -27.235 1.00 82.56 95 VAL A C 1
ATOM 736 O O . VAL A 1 95 ? 20.150 14.544 -26.962 1.00 82.56 95 VAL A O 1
ATOM 739 N N . GLN A 1 96 ? 18.057 15.126 -27.549 1.00 88.50 96 GLN A N 1
ATOM 740 C CA . GLN A 1 96 ? 17.490 13.770 -27.556 1.00 88.50 96 GLN A CA 1
ATOM 741 C C . GLN A 1 96 ? 17.394 13.139 -28.949 1.00 88.50 96 GLN A C 1
ATOM 743 O O . GLN A 1 96 ? 16.896 12.035 -29.112 1.00 88.50 96 GLN A O 1
ATOM 748 N N . ASP A 1 97 ? 17.929 13.805 -29.974 1.00 90.88 97 ASP A N 1
ATOM 749 C CA . ASP A 1 97 ? 17.907 13.317 -31.359 1.00 90.88 97 ASP A CA 1
ATOM 750 C C . ASP A 1 97 ? 18.526 11.920 -31.509 1.00 90.88 97 ASP A C 1
ATOM 752 O O . ASP A 1 97 ? 18.088 11.144 -32.343 1.00 90.88 97 ASP A O 1
ATOM 756 N N . TYR A 1 98 ? 19.523 11.571 -30.690 1.00 92.81 98 TYR A N 1
ATOM 757 C CA . TYR A 1 98 ? 20.082 10.217 -30.709 1.00 92.81 98 TYR A CA 1
ATOM 758 C C . TYR A 1 98 ? 19.119 9.166 -30.139 1.00 92.81 98 TYR A C 1
ATOM 760 O O . TYR A 1 98 ? 19.169 8.035 -30.600 1.00 92.81 98 TYR A O 1
ATOM 768 N N . LEU A 1 99 ? 18.227 9.521 -29.205 1.00 95.25 99 LEU A N 1
ATOM 769 C CA . LEU A 1 99 ? 17.205 8.611 -28.678 1.00 95.25 99 LEU A CA 1
ATOM 770 C C . LEU A 1 99 ? 16.152 8.299 -29.741 1.00 95.25 99 LEU A C 1
ATOM 772 O O . LEU A 1 99 ? 15.819 7.134 -29.932 1.00 95.25 99 LEU A O 1
ATOM 776 N N . HIS A 1 100 ? 15.718 9.308 -30.506 1.00 94.75 100 HIS A N 1
ATOM 777 C CA . HIS A 1 100 ? 14.844 9.111 -31.672 1.00 94.75 100 HIS A CA 1
ATOM 778 C C . HIS A 1 100 ? 15.480 8.187 -32.716 1.00 94.75 100 HIS A C 1
ATOM 780 O O . HIS A 1 100 ? 14.835 7.269 -33.216 1.00 94.75 100 HIS A O 1
ATOM 786 N N . GLU A 1 101 ? 16.757 8.411 -33.032 1.00 95.88 101 GLU A N 1
ATOM 787 C CA . GLU A 1 101 ? 17.494 7.600 -34.007 1.00 95.88 101 GLU A CA 1
ATOM 788 C C . GLU A 1 101 ? 17.757 6.172 -33.503 1.00 95.88 101 GLU A C 1
ATOM 790 O O . GLU A 1 101 ? 17.717 5.240 -34.295 1.00 95.88 101 GLU A O 1
ATOM 795 N N . MET A 1 102 ? 17.995 5.972 -32.201 1.00 94.19 102 MET A N 1
ATOM 796 C CA . MET A 1 102 ? 18.188 4.642 -31.607 1.00 94.19 102 MET A CA 1
ATOM 797 C C . MET A 1 102 ? 16.877 3.854 -31.493 1.00 94.19 102 MET A C 1
ATOM 799 O O . MET A 1 102 ? 16.857 2.655 -31.780 1.00 94.19 102 MET A O 1
ATOM 803 N N . ALA A 1 103 ? 15.783 4.510 -31.093 1.00 95.44 103 ALA A N 1
ATOM 804 C CA . ALA A 1 103 ? 14.466 3.884 -30.968 1.00 95.44 103 ALA A CA 1
ATOM 805 C C . ALA A 1 103 ? 13.913 3.408 -32.316 1.00 95.44 103 ALA A C 1
ATOM 807 O O . ALA A 1 103 ? 13.170 2.431 -32.369 1.00 95.44 103 ALA A O 1
ATOM 808 N N . LEU A 1 104 ? 14.286 4.091 -33.398 1.00 95.38 104 LEU A N 1
ATOM 809 C CA . LEU A 1 104 ? 13.838 3.821 -34.761 1.00 95.38 104 LEU A CA 1
ATOM 810 C C . LEU A 1 104 ? 15.018 3.471 -35.672 1.00 95.38 104 LEU A C 1
ATOM 812 O O . LEU A 1 104 ? 15.027 3.862 -36.830 1.00 95.38 104 LEU A O 1
ATOM 816 N N . ALA A 1 105 ? 16.050 2.788 -35.173 1.00 94.19 105 ALA A N 1
ATOM 817 C CA . ALA A 1 105 ? 17.268 2.548 -35.955 1.00 94.19 105 ALA A CA 1
ATOM 818 C C . ALA A 1 105 ? 17.037 1.770 -37.271 1.00 94.19 105 ALA A C 1
ATOM 820 O O . ALA A 1 105 ? 17.855 1.874 -38.187 1.00 94.19 105 ALA A O 1
ATOM 821 N N . ASP A 1 106 ? 15.919 1.048 -37.377 1.00 93.00 106 ASP A N 1
ATOM 822 C CA . ASP A 1 106 ? 15.454 0.347 -38.575 1.00 93.00 106 ASP A CA 1
ATOM 823 C C . ASP A 1 106 ? 14.742 1.253 -39.597 1.00 93.00 106 ASP A C 1
ATOM 825 O O . ASP A 1 106 ? 14.726 0.932 -40.788 1.00 93.00 106 ASP A O 1
ATOM 829 N N . ASP A 1 107 ? 14.190 2.388 -39.161 1.00 95.75 107 ASP A N 1
ATOM 830 C CA . ASP A 1 107 ? 13.613 3.444 -40.008 1.00 95.75 107 ASP A CA 1
ATOM 831 C C . ASP A 1 107 ? 13.860 4.840 -39.394 1.00 95.75 107 ASP A C 1
ATOM 833 O O . ASP A 1 107 ? 12.930 5.510 -38.927 1.00 95.75 107 ASP A O 1
ATOM 837 N N . PRO A 1 108 ? 15.129 5.288 -39.318 1.00 95.44 108 PRO A N 1
ATOM 838 C CA . PRO A 1 108 ? 15.470 6.434 -38.494 1.00 95.44 108 PRO A CA 1
ATOM 839 C C . PRO A 1 108 ? 15.016 7.740 -39.150 1.00 95.44 108 PRO A C 1
ATOM 841 O O . PRO A 1 108 ? 15.103 7.880 -40.376 1.00 95.44 108 PRO A O 1
ATOM 844 N N . PRO A 1 109 ? 14.630 8.765 -38.367 1.00 94.81 109 PRO A N 1
ATOM 845 C CA . PRO A 1 109 ? 14.189 10.051 -38.908 1.00 94.81 109 PRO A CA 1
ATOM 846 C C . PRO A 1 109 ? 15.193 10.714 -39.863 1.00 94.81 109 PRO A C 1
ATOM 848 O O . PRO A 1 109 ? 14.790 11.410 -40.798 1.00 94.81 109 PRO A O 1
ATOM 851 N N . SER A 1 110 ? 16.498 10.508 -39.656 1.00 94.75 110 SER A N 1
ATOM 852 C CA . SER A 1 110 ? 17.563 10.997 -40.539 1.00 94.75 110 SER A CA 1
ATOM 853 C C . SER A 1 110 ? 17.630 10.311 -41.907 1.00 94.75 110 SER A C 1
ATOM 855 O O . SER A 1 110 ? 18.280 10.835 -42.817 1.00 94.75 110 SER A O 1
ATOM 857 N N . GLY A 1 111 ? 17.003 9.142 -42.065 1.00 95.62 111 GLY A N 1
ATOM 858 C CA . GLY A 1 111 ? 17.169 8.258 -43.220 1.00 95.62 111 GLY A CA 1
ATOM 859 C C . GLY A 1 111 ? 18.557 7.613 -43.307 1.00 95.62 111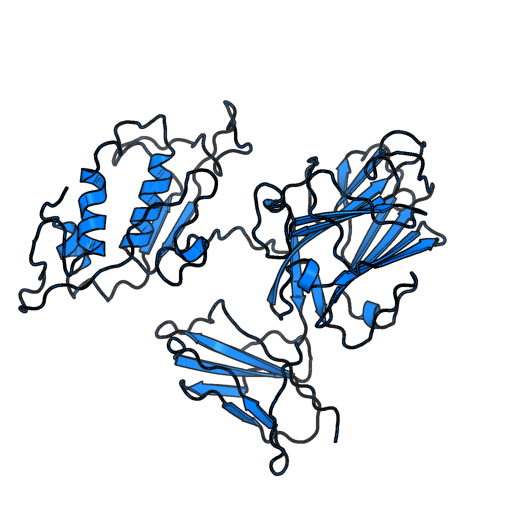 GLY A C 1
ATOM 860 O O . GLY A 1 111 ? 18.938 7.122 -44.372 1.00 95.62 111 GLY A O 1
ATOM 861 N N . THR A 1 112 ? 19.341 7.657 -42.226 1.00 95.88 112 THR A N 1
ATOM 862 C CA . THR A 1 112 ? 20.648 6.995 -42.149 1.00 95.88 112 THR A CA 1
ATOM 863 C C . THR A 1 112 ? 20.473 5.481 -42.197 1.00 95.88 112 THR A C 1
ATOM 865 O O . THR A 1 112 ? 19.617 4.922 -41.528 1.00 95.88 112 THR A O 1
ATOM 868 N N . PHE A 1 113 ? 21.327 4.801 -42.957 1.00 95.81 113 PHE A N 1
ATOM 869 C CA . PHE A 1 113 ? 21.476 3.353 -42.854 1.00 95.81 113 PHE A CA 1
ATOM 870 C C . PHE A 1 113 ? 22.523 3.050 -41.775 1.00 95.81 113 PHE A C 1
ATOM 872 O O . PHE A 1 113 ? 23.718 3.172 -42.046 1.00 95.81 113 PHE A O 1
ATOM 879 N N . TYR A 1 114 ? 22.079 2.753 -40.551 1.00 94.88 114 TYR A N 1
ATOM 880 C CA . TYR A 1 114 ? 22.979 2.379 -39.457 1.00 94.88 114 TYR A CA 1
ATOM 881 C C . TYR A 1 114 ? 23.380 0.909 -39.598 1.00 94.88 114 TYR A C 1
ATOM 883 O O . TYR A 1 114 ? 22.536 0.019 -39.508 1.00 94.88 114 TYR A O 1
ATOM 891 N N . ASP A 1 115 ? 24.670 0.690 -39.833 1.00 93.75 115 ASP A N 1
ATOM 892 C CA . ASP A 1 115 ? 25.321 -0.616 -39.963 1.00 93.75 115 ASP A CA 1
ATOM 893 C C . ASP A 1 115 ? 26.760 -0.476 -39.434 1.00 93.75 115 ASP A C 1
ATOM 895 O O . ASP A 1 115 ? 27.702 -0.268 -40.207 1.00 93.75 115 ASP A O 1
ATOM 899 N N . PRO A 1 116 ? 26.935 -0.475 -38.101 1.00 91.81 116 PRO A N 1
ATOM 900 C CA . PRO A 1 116 ? 28.235 -0.234 -37.481 1.00 91.81 116 PRO A CA 1
ATOM 901 C C . PRO A 1 116 ? 29.269 -1.335 -37.768 1.00 91.81 116 PRO A C 1
ATOM 903 O O . PRO A 1 116 ? 30.466 -1.073 -37.632 1.00 91.81 116 PRO A O 1
ATOM 906 N N . GLU A 1 117 ? 28.833 -2.529 -38.186 1.00 90.25 117 GLU A N 1
ATOM 907 C CA . GLU A 1 117 ? 29.712 -3.658 -38.531 1.00 90.25 117 GLU A CA 1
ATOM 908 C C . GLU A 1 117 ? 30.097 -3.718 -40.011 1.00 90.25 117 GLU A C 1
ATOM 910 O O . GLU A 1 117 ? 30.985 -4.495 -40.374 1.00 90.25 117 GLU A O 1
ATOM 915 N N . ASP A 1 118 ? 29.453 -2.909 -40.860 1.00 90.94 118 ASP A N 1
ATOM 916 C CA . ASP A 1 118 ? 29.584 -2.956 -42.322 1.00 90.94 118 ASP A CA 1
ATOM 917 C C . ASP A 1 118 ? 29.274 -4.366 -42.877 1.00 90.94 118 ASP A C 1
ATOM 919 O O . ASP A 1 118 ? 29.955 -4.874 -43.777 1.00 90.94 118 ASP A O 1
ATOM 923 N N . ASP A 1 119 ? 28.259 -5.037 -42.311 1.00 91.62 119 ASP A N 1
ATOM 924 C CA . ASP A 1 119 ? 27.850 -6.399 -42.691 1.00 91.62 119 ASP A CA 1
ATOM 925 C C . ASP A 1 119 ? 26.698 -6.437 -43.717 1.00 91.62 119 ASP A C 1
ATOM 927 O O . ASP A 1 119 ? 26.386 -7.489 -44.292 1.00 91.62 119 ASP A O 1
ATOM 931 N N . GLY A 1 120 ? 26.121 -5.271 -44.016 1.00 91.56 120 GLY A N 1
ATOM 932 C CA . GLY A 1 120 ? 25.016 -5.064 -44.942 1.00 91.56 120 GLY A CA 1
ATOM 933 C C . GLY A 1 120 ? 23.627 -5.167 -44.308 1.00 91.56 120 GLY A C 1
ATOM 934 O O . GLY A 1 120 ? 22.635 -5.092 -45.044 1.00 91.56 120 GLY A O 1
ATOM 935 N N . THR A 1 121 ? 23.527 -5.340 -42.991 1.00 89.94 121 THR A N 1
ATOM 936 C CA . THR A 1 121 ? 22.269 -5.451 -42.245 1.00 89.94 121 THR A CA 1
ATOM 937 C C . THR A 1 121 ? 21.963 -4.140 -41.535 1.00 89.94 121 THR A C 1
ATOM 939 O O . THR A 1 121 ? 22.742 -3.663 -40.718 1.00 89.94 121 THR A O 1
ATOM 942 N N . ALA A 1 122 ? 20.788 -3.567 -41.815 1.00 90.12 122 ALA A N 1
ATOM 943 C CA . ALA A 1 122 ? 20.314 -2.418 -41.055 1.00 90.12 122 ALA A CA 1
ATOM 944 C C . ALA A 1 122 ? 20.091 -2.812 -39.595 1.00 90.12 122 ALA A C 1
ATOM 946 O O . ALA A 1 122 ? 19.506 -3.859 -39.297 1.00 90.12 122 ALA A O 1
ATOM 947 N N . MET A 1 123 ? 20.515 -1.938 -38.698 1.00 91.44 123 MET A N 1
ATOM 948 C CA . MET A 1 123 ? 20.273 -2.089 -37.279 1.00 91.44 123 MET A CA 1
ATOM 949 C C . MET A 1 123 ? 18.772 -2.089 -36.949 1.00 91.44 123 MET A C 1
ATOM 951 O O . MET A 1 123 ? 17.999 -1.336 -37.530 1.00 91.44 123 MET A O 1
ATOM 955 N N . ALA A 1 124 ? 18.363 -2.929 -35.998 1.00 91.25 124 ALA A N 1
ATOM 956 C CA . ALA A 1 124 ? 17.015 -2.905 -35.433 1.00 91.25 124 ALA A CA 1
ATOM 957 C C . ALA A 1 124 ? 16.894 -1.849 -34.320 1.00 91.25 124 ALA A C 1
ATOM 959 O O . ALA A 1 124 ? 17.904 -1.426 -33.756 1.00 91.25 124 ALA A O 1
ATOM 960 N N . SER A 1 125 ? 15.660 -1.476 -33.965 1.00 92.44 125 SER A N 1
ATOM 961 C CA . SER A 1 125 ? 15.373 -0.655 -32.782 1.00 92.44 125 SER A CA 1
ATOM 962 C C . SER A 1 125 ? 16.144 -1.133 -31.544 1.00 92.44 125 SER A C 1
ATOM 964 O O . SER A 1 125 ? 16.176 -2.325 -31.229 1.00 92.44 125 SER A O 1
ATOM 966 N N . GLN A 1 126 ? 16.758 -0.181 -30.845 1.00 90.06 126 GLN A N 1
ATOM 967 C CA . GLN A 1 126 ? 17.546 -0.423 -29.634 1.00 90.06 126 GLN A CA 1
ATOM 968 C C . GLN A 1 126 ? 16.706 -0.353 -28.352 1.00 90.06 126 GLN A C 1
ATOM 970 O O . GLN A 1 126 ? 17.229 -0.649 -27.279 1.00 90.06 126 GLN A O 1
ATOM 975 N N . GLY A 1 127 ? 15.440 0.068 -28.438 1.00 91.62 127 GLY A N 1
ATOM 976 C CA . GLY A 1 127 ? 14.605 0.288 -27.263 1.00 91.62 127 GLY A CA 1
ATOM 977 C C . GLY A 1 127 ? 13.479 1.297 -27.461 1.00 91.62 127 GLY A C 1
ATOM 978 O O . GLY A 1 127 ? 13.228 1.771 -28.571 1.00 91.62 127 GLY A O 1
ATOM 979 N N . ALA A 1 128 ? 12.796 1.633 -26.370 1.00 94.06 128 ALA A N 1
ATOM 980 C CA . ALA A 1 128 ? 11.683 2.576 -26.367 1.00 94.06 128 ALA A CA 1
ATOM 981 C C . ALA A 1 128 ? 12.139 4.005 -26.032 1.00 94.06 128 ALA A C 1
ATOM 983 O O . ALA A 1 128 ? 12.740 4.244 -24.986 1.00 94.06 128 ALA A O 1
ATOM 984 N N . HIS A 1 129 ? 11.790 4.961 -26.896 1.00 95.12 129 HIS A N 1
ATOM 985 C CA . HIS A 1 129 ? 11.851 6.390 -26.592 1.00 95.12 129 HIS A CA 1
ATOM 986 C C . HIS A 1 129 ? 10.436 6.958 -26.528 1.00 95.12 129 HIS A C 1
ATOM 988 O O . HIS A 1 129 ? 9.687 6.907 -27.504 1.00 95.12 129 HIS A O 1
ATOM 994 N N . GLU A 1 130 ? 10.078 7.499 -25.373 1.00 93.25 130 GLU A N 1
ATOM 995 C CA . GLU A 1 130 ? 8.822 8.194 -25.126 1.00 93.25 130 GLU A CA 1
ATOM 996 C C . GLU A 1 130 ? 8.984 9.119 -23.920 1.00 93.25 130 GLU A C 1
ATOM 998 O O . GLU A 1 130 ? 9.971 9.035 -23.189 1.00 93.25 130 GLU A O 1
ATOM 1003 N N . HIS A 1 131 ? 8.007 10.001 -23.732 1.00 89.75 131 HIS A N 1
ATOM 1004 C CA . HIS A 1 131 ? 7.936 10.908 -22.595 1.00 89.75 131 HIS A CA 1
ATOM 1005 C C . HIS A 1 131 ? 6.792 10.504 -21.677 1.00 89.75 131 HIS A C 1
ATOM 1007 O O . HIS A 1 131 ? 5.765 10.001 -22.147 1.00 89.75 131 HIS A O 1
ATOM 1013 N N . TRP A 1 132 ? 6.940 10.770 -20.382 1.00 79.94 132 TRP A N 1
ATOM 1014 C CA . TRP A 1 132 ? 5.846 10.566 -19.442 1.00 79.94 132 TRP A CA 1
ATOM 1015 C C . TRP A 1 132 ? 4.638 11.462 -19.759 1.00 79.94 132 TRP A C 1
ATOM 1017 O O . TRP A 1 132 ? 4.723 12.475 -20.461 1.00 79.94 132 TRP A O 1
ATOM 1027 N N . ASN A 1 133 ? 3.487 11.139 -19.180 1.00 71.81 133 ASN A N 1
ATOM 1028 C CA . ASN A 1 133 ? 2.281 11.964 -19.275 1.00 71.81 133 ASN A CA 1
ATOM 1029 C C . ASN A 1 133 ? 2.365 13.294 -18.489 1.00 71.81 133 ASN A C 1
ATOM 1031 O O . ASN A 1 133 ? 1.522 14.171 -18.687 1.00 71.81 133 ASN A O 1
ATOM 1035 N N . GLY A 1 134 ? 3.372 13.472 -17.627 1.00 67.12 134 GLY A N 1
ATOM 1036 C CA . GLY A 1 134 ? 3.669 14.742 -16.965 1.00 67.12 134 GLY A CA 1
ATOM 1037 C C . GLY A 1 134 ? 4.476 14.609 -15.673 1.00 67.12 134 GLY A C 1
ATOM 1038 O O . GLY A 1 134 ? 4.580 13.540 -15.085 1.00 67.12 134 GLY A O 1
ATOM 1039 N N . ALA A 1 135 ? 4.991 15.743 -15.192 1.00 68.75 135 ALA A N 1
ATOM 1040 C CA . ALA A 1 135 ? 5.846 15.841 -14.004 1.00 68.75 135 ALA A CA 1
ATOM 1041 C C . ALA A 1 135 ? 5.218 15.323 -12.697 1.00 68.75 135 ALA A C 1
ATOM 1043 O O . ALA A 1 135 ? 5.943 14.931 -11.782 1.00 68.75 135 ALA A O 1
ATOM 1044 N N . ALA A 1 136 ? 3.887 15.362 -12.589 1.00 63.38 136 ALA A N 1
ATOM 1045 C CA . ALA A 1 136 ? 3.166 14.900 -11.407 1.00 63.38 136 ALA A CA 1
ATOM 1046 C C . ALA A 1 136 ? 3.103 13.367 -11.369 1.00 63.38 136 ALA A C 1
ATOM 1048 O O . ALA A 1 136 ? 3.625 12.760 -10.440 1.00 63.38 136 ALA A O 1
ATOM 1049 N N . HIS A 1 137 ? 2.527 12.763 -12.411 1.00 57.41 137 HIS A N 1
ATOM 1050 C CA . HIS A 1 137 ? 2.247 11.327 -12.460 1.00 57.41 137 HIS A CA 1
ATOM 1051 C C . HIS A 1 137 ? 3.439 10.490 -12.936 1.00 57.41 137 HIS A C 1
ATOM 1053 O O . HIS A 1 137 ? 3.581 9.355 -12.502 1.00 57.41 137 HIS A O 1
ATOM 1059 N N . LYS A 1 138 ? 4.309 11.041 -13.795 1.00 71.31 138 LYS A N 1
ATOM 1060 C CA . LYS A 1 138 ? 5.535 10.393 -14.294 1.00 71.31 138 LYS A CA 1
ATOM 1061 C C . LYS A 1 138 ? 5.291 8.994 -14.893 1.00 71.31 138 LYS A C 1
ATOM 1063 O O . LYS A 1 138 ? 6.142 8.115 -14.802 1.00 71.31 138 LYS A O 1
ATOM 1068 N N . GLN A 1 139 ? 4.126 8.794 -15.513 1.00 74.75 139 GLN A N 1
ATOM 1069 C CA . GLN A 1 139 ? 3.722 7.514 -16.094 1.00 74.75 139 GLN A CA 1
ATOM 1070 C C . GLN A 1 139 ? 4.047 7.460 -17.587 1.00 74.75 139 GLN A C 1
ATOM 1072 O O . GLN A 1 139 ? 3.744 8.396 -18.330 1.00 74.75 139 GLN A O 1
ATOM 1077 N N . TYR A 1 140 ? 4.590 6.327 -18.017 1.00 81.81 140 TYR A N 1
ATOM 1078 C CA . TYR A 1 140 ? 4.860 5.976 -19.409 1.00 81.81 140 TYR A CA 1
ATOM 1079 C C . TYR A 1 140 ? 3.799 5.019 -19.978 1.00 81.81 140 TYR A C 1
ATOM 1081 O O . TYR A 1 140 ? 2.833 4.655 -19.297 1.00 81.81 140 TYR A O 1
ATOM 1089 N N . SER A 1 141 ? 3.949 4.595 -21.236 1.00 70.44 141 SER A N 1
ATOM 1090 C CA . SER A 1 141 ? 2.923 3.808 -21.929 1.00 70.44 141 SER A CA 1
ATOM 1091 C C . SER A 1 141 ? 2.582 2.510 -21.189 1.00 70.44 141 SER A C 1
ATOM 1093 O O . SER A 1 141 ? 1.400 2.190 -21.046 1.00 70.44 141 SER A O 1
ATOM 1095 N N . ARG A 1 142 ? 3.562 1.796 -20.616 1.00 67.88 142 ARG A N 1
ATOM 1096 C CA . ARG A 1 142 ? 3.269 0.572 -19.846 1.00 67.88 142 ARG A CA 1
ATOM 1097 C C . ARG A 1 142 ? 2.696 0.841 -18.462 1.00 67.88 142 ARG A C 1
ATOM 1099 O O . ARG A 1 142 ? 1.847 0.066 -18.030 1.00 67.88 142 ARG A O 1
ATOM 1106 N N . ASN A 1 143 ? 3.071 1.949 -17.817 1.00 57.56 143 ASN A N 1
ATOM 1107 C CA . ASN A 1 143 ? 2.453 2.363 -16.552 1.00 57.56 143 ASN A CA 1
ATOM 1108 C C . ASN A 1 143 ? 0.941 2.628 -16.713 1.00 57.56 143 ASN A C 1
ATOM 1110 O O . ASN A 1 143 ? 0.190 2.487 -15.757 1.00 57.56 143 ASN A O 1
ATOM 1114 N N . THR A 1 144 ? 0.485 2.989 -17.920 1.00 52.84 144 THR A N 1
ATOM 1115 C CA . THR A 1 144 ? -0.938 3.239 -18.240 1.00 52.84 144 THR A CA 1
ATOM 1116 C C . THR A 1 144 ? -1.665 2.027 -18.843 1.00 52.84 144 THR A C 1
ATOM 1118 O O . THR A 1 144 ? -2.780 2.150 -19.350 1.00 52.84 144 THR A O 1
ATOM 1121 N N . GLY A 1 145 ? -1.046 0.841 -18.803 1.00 46.59 145 GLY A N 1
ATOM 1122 C CA . GLY A 1 145 ? -1.651 -0.409 -19.270 1.00 46.59 145 GLY A CA 1
ATOM 1123 C C . GLY A 1 145 ? -1.478 -0.701 -20.765 1.00 46.59 145 GLY A C 1
ATOM 1124 O O . GLY A 1 145 ? -2.063 -1.666 -21.266 1.00 46.59 145 GLY A O 1
ATOM 1125 N N . ALA A 1 146 ? -0.669 0.069 -21.502 1.00 49.41 146 ALA A N 1
ATOM 1126 C CA . ALA A 1 146 ? -0.279 -0.322 -22.855 1.00 49.41 146 ALA A CA 1
ATOM 1127 C C . ALA A 1 146 ? 0.706 -1.506 -22.796 1.00 49.41 146 ALA A C 1
ATOM 1129 O O . ALA A 1 146 ? 1.638 -1.525 -21.999 1.00 49.41 146 ALA A O 1
ATOM 1130 N N . GLY A 1 147 ? 0.535 -2.515 -23.654 1.00 54.75 147 GLY A N 1
ATOM 1131 C CA . GLY A 1 147 ? 1.374 -3.726 -23.638 1.00 54.75 147 GLY A CA 1
ATOM 1132 C C . GLY A 1 147 ? 2.842 -3.532 -24.066 1.00 54.75 147 GLY A C 1
ATOM 1133 O O . GLY A 1 147 ? 3.615 -4.488 -24.014 1.00 54.75 147 GLY A O 1
ATOM 1134 N N . HIS A 1 148 ? 3.232 -2.330 -24.502 1.00 73.38 148 HIS A N 1
ATOM 1135 C CA . HIS A 1 148 ? 4.563 -1.982 -25.015 1.00 73.38 148 HIS A CA 1
ATOM 1136 C C . HIS A 1 148 ? 4.967 -0.571 -24.544 1.00 73.38 148 HIS A C 1
ATOM 1138 O O . HIS A 1 148 ? 4.088 0.243 -24.272 1.00 73.38 148 HIS A O 1
ATOM 1144 N N . GLY A 1 149 ? 6.274 -0.284 -24.470 1.00 80.06 149 GLY A N 1
ATOM 1145 C CA . GLY A 1 149 ? 6.823 1.021 -24.059 1.00 80.06 149 GLY A CA 1
ATOM 1146 C C . GLY A 1 149 ? 7.668 0.959 -22.783 1.00 80.06 149 GLY A C 1
ATOM 1147 O O . GLY A 1 149 ? 8.141 -0.116 -22.401 1.00 80.06 149 GLY A O 1
ATOM 1148 N N . ILE A 1 150 ? 7.848 2.106 -22.134 1.00 84.75 150 ILE A N 1
ATOM 1149 C CA . ILE A 1 150 ? 8.571 2.267 -20.869 1.00 84.75 150 ILE A CA 1
ATOM 1150 C C . ILE A 1 150 ? 7.611 2.005 -19.698 1.00 84.75 150 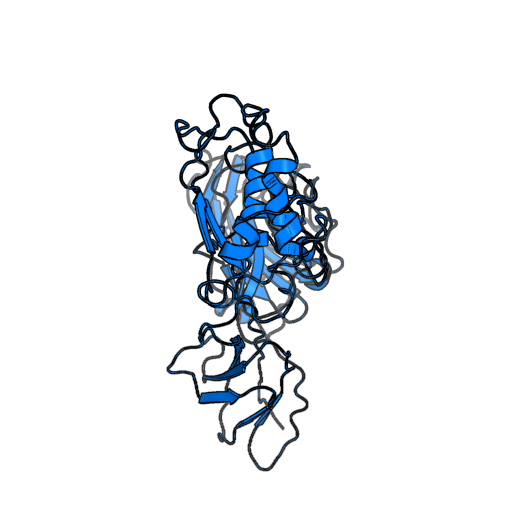ILE A C 1
ATOM 1152 O O . ILE A 1 150 ? 6.417 2.301 -19.767 1.00 84.75 150 ILE A O 1
ATOM 1156 N N . ASP A 1 151 ? 8.149 1.408 -18.634 1.00 81.44 151 ASP A N 1
ATOM 1157 C CA . ASP A 1 151 ? 7.484 1.130 -17.357 1.00 81.44 151 ASP A CA 1
ATOM 1158 C C . ASP A 1 151 ? 8.389 1.673 -16.242 1.00 81.44 151 ASP A C 1
ATOM 1160 O O . ASP A 1 151 ? 9.390 1.039 -15.893 1.00 81.44 151 ASP A O 1
ATOM 1164 N N . LEU A 1 152 ? 8.124 2.891 -15.755 1.00 79.56 152 LEU A N 1
ATOM 1165 C CA . LEU A 1 152 ? 8.912 3.470 -14.666 1.00 79.56 152 LEU A CA 1
ATOM 1166 C C . LEU A 1 152 ? 8.425 2.888 -13.341 1.00 79.56 152 LEU A C 1
ATOM 1168 O O . LEU A 1 152 ? 7.294 3.137 -12.932 1.00 79.56 152 LEU A O 1
ATOM 1172 N N . LEU A 1 153 ? 9.287 2.122 -12.680 1.00 72.12 153 LEU A N 1
ATOM 1173 C CA . LEU A 1 153 ? 9.007 1.518 -11.383 1.00 72.12 153 LEU A CA 1
ATOM 1174 C C . LEU A 1 153 ? 9.810 2.240 -10.305 1.00 72.12 153 LEU A C 1
ATOM 1176 O O . LEU A 1 153 ? 11.033 2.358 -10.405 1.00 72.12 153 LEU A O 1
ATOM 1180 N N . TYR A 1 154 ? 9.127 2.687 -9.257 1.00 61.00 154 TYR A N 1
ATOM 1181 C CA . TYR A 1 154 ? 9.785 3.170 -8.055 1.00 61.00 154 TYR A CA 1
ATOM 1182 C C . TYR A 1 154 ? 10.116 1.973 -7.177 1.00 61.00 154 TYR A C 1
ATOM 1184 O O . TYR A 1 154 ? 9.226 1.288 -6.685 1.00 61.00 154 TYR A O 1
ATOM 1192 N N . VAL A 1 155 ? 11.406 1.734 -6.961 1.00 60.91 155 VAL A N 1
ATOM 1193 C CA . VAL A 1 155 ? 11.843 0.927 -5.824 1.00 60.91 155 VAL A CA 1
ATOM 1194 C C . VAL A 1 155 ? 11.893 1.878 -4.636 1.00 60.91 155 VAL A C 1
ATOM 1196 O O . VAL A 1 155 ? 12.952 2.373 -4.258 1.00 60.91 155 VAL A O 1
ATOM 1199 N N . THR A 1 156 ? 10.723 2.214 -4.096 1.00 47.81 156 THR A N 1
ATOM 1200 C CA . THR A 1 156 ? 10.668 2.588 -2.683 1.00 47.81 156 THR A CA 1
ATOM 1201 C C . THR A 1 156 ? 11.125 1.359 -1.911 1.00 47.81 156 THR A C 1
ATOM 1203 O O . THR A 1 156 ? 10.891 0.240 -2.375 1.00 47.81 156 THR A O 1
ATOM 1206 N N . GLU A 1 157 ? 11.828 1.526 -0.790 1.00 42.69 157 GLU A N 1
ATOM 1207 C CA . GLU A 1 157 ? 11.979 0.389 0.116 1.00 42.69 157 GLU A CA 1
ATOM 1208 C C . GLU A 1 157 ? 10.573 -0.185 0.311 1.00 42.69 157 GLU A C 1
ATOM 1210 O O . GLU A 1 157 ? 9.668 0.539 0.727 1.00 42.69 157 GLU A O 1
ATOM 1215 N N . ASP A 1 158 ? 10.368 -1.436 -0.121 1.00 45.62 158 ASP A N 1
ATOM 1216 C CA . ASP A 1 158 ? 9.250 -2.228 0.373 1.00 45.62 158 ASP A CA 1
ATOM 1217 C C . ASP A 1 158 ? 9.393 -2.100 1.883 1.00 45.62 158 ASP A C 1
ATOM 1219 O O . ASP A 1 158 ? 10.488 -2.418 2.381 1.00 45.62 158 ASP A O 1
ATOM 1223 N N . PRO A 1 159 ? 8.429 -1.476 2.578 1.00 44.72 159 PRO A N 1
ATOM 1224 C CA . PRO A 1 159 ? 8.584 -1.232 3.988 1.00 44.72 159 PRO A CA 1
ATOM 1225 C C . PRO A 1 159 ? 8.992 -2.553 4.615 1.00 44.72 159 PRO A C 1
ATOM 1227 O O . PRO A 1 159 ? 8.293 -3.553 4.505 1.00 44.72 159 PRO A O 1
ATOM 1230 N N . THR A 1 160 ? 10.184 -2.620 5.205 1.00 46.75 160 THR A N 1
ATOM 1231 C CA . THR A 1 160 ? 10.763 -3.903 5.633 1.00 46.75 160 THR A CA 1
ATOM 1232 C C . THR A 1 160 ? 9.945 -4.596 6.743 1.00 46.75 160 THR A C 1
ATOM 1234 O O . THR A 1 160 ? 10.383 -5.614 7.272 1.00 46.75 160 THR A O 1
ATOM 1237 N N . GLY A 1 161 ? 8.775 -4.049 7.100 1.00 57.88 161 GLY A N 1
ATOM 1238 C CA . GLY A 1 161 ? 7.749 -4.596 7.978 1.00 57.88 161 GLY A CA 1
ATOM 1239 C C . GLY A 1 161 ? 6.357 -4.624 7.331 1.00 57.88 161 GLY A C 1
ATOM 1240 O O . GLY A 1 161 ? 5.438 -4.013 7.862 1.00 57.88 161 GLY A O 1
ATOM 1241 N N . ASN A 1 162 ? 6.187 -5.334 6.212 1.00 72.06 162 ASN A N 1
ATOM 1242 C CA . ASN A 1 162 ? 4.853 -5.653 5.689 1.00 72.06 162 ASN A CA 1
ATOM 1243 C C . ASN A 1 162 ? 4.046 -6.457 6.720 1.00 72.06 162 ASN A C 1
ATOM 1245 O O . ASN A 1 162 ? 4.564 -7.409 7.314 1.00 72.06 162 ASN A O 1
ATOM 1249 N N . ALA A 1 163 ? 2.765 -6.125 6.887 1.00 84.38 163 ALA A N 1
ATOM 1250 C CA . ALA A 1 163 ? 1.846 -6.954 7.653 1.00 84.38 163 ALA A CA 1
ATOM 1251 C C . ALA A 1 163 ? 1.552 -8.225 6.853 1.00 84.38 163 ALA A C 1
ATOM 1253 O O . ALA A 1 163 ? 1.012 -8.171 5.749 1.00 84.38 163 ALA A O 1
ATOM 1254 N N . ALA A 1 164 ? 1.919 -9.379 7.400 1.00 84.00 164 ALA A N 1
ATOM 1255 C CA . ALA A 1 164 ? 1.554 -10.665 6.825 1.00 84.00 164 ALA A CA 1
ATOM 1256 C C . ALA A 1 164 ? 0.043 -10.894 6.983 1.00 84.00 164 ALA A C 1
ATOM 1258 O O . ALA A 1 164 ? -0.444 -11.092 8.095 1.00 84.00 164 ALA A O 1
ATOM 1259 N N . VAL A 1 165 ? -0.677 -10.892 5.864 1.00 90.00 165 VAL A N 1
ATOM 1260 C CA . VAL A 1 165 ? -2.124 -11.110 5.781 1.00 90.00 165 VAL A CA 1
ATOM 1261 C C . VAL A 1 165 ? -2.337 -12.552 5.352 1.00 90.00 165 VAL A C 1
ATOM 1263 O O . VAL A 1 165 ? -2.220 -12.876 4.173 1.00 90.00 165 VAL A O 1
ATOM 1266 N N . ARG A 1 166 ? -2.561 -13.461 6.300 1.00 84.44 166 ARG A N 1
ATOM 1267 C CA . ARG A 1 166 ? -2.599 -14.901 5.998 1.00 84.44 166 ARG A CA 1
ATOM 1268 C C . ARG A 1 166 ? -3.943 -15.319 5.415 1.00 84.44 166 ARG A C 1
ATOM 1270 O O . ARG A 1 166 ? -4.989 -14.846 5.853 1.00 84.44 166 ARG A O 1
ATOM 1277 N N . ARG A 1 167 ? -3.914 -16.225 4.435 1.00 81.19 167 ARG A N 1
ATOM 1278 C CA . ARG A 1 167 ? -5.141 -16.827 3.910 1.00 81.19 167 ARG A CA 1
ATOM 1279 C C . ARG A 1 167 ? -5.767 -17.750 4.955 1.00 81.19 167 ARG A C 1
ATOM 1281 O O . ARG A 1 167 ? -5.052 -18.524 5.587 1.00 81.19 167 ARG A O 1
ATOM 1288 N N . THR A 1 168 ? -7.086 -17.696 5.091 1.00 82.81 168 THR A N 1
ATOM 1289 C CA . THR A 1 168 ? -7.889 -18.617 5.900 1.00 82.81 168 THR A CA 1
ATOM 1290 C C . THR A 1 168 ? -8.871 -19.385 5.016 1.00 82.81 168 THR A C 1
ATOM 1292 O O . THR A 1 168 ? -9.447 -18.829 4.086 1.00 82.81 168 THR A O 1
ATOM 1295 N N . GLU A 1 169 ? -9.057 -20.670 5.319 1.00 78.00 169 GLU A N 1
ATOM 1296 C CA . GLU A 1 169 ? -10.139 -21.509 4.771 1.00 78.00 169 GLU A CA 1
ATOM 1297 C C . GLU A 1 169 ? -11.344 -21.567 5.722 1.00 78.00 169 GLU A C 1
ATOM 1299 O O . GLU A 1 169 ? -12.433 -22.025 5.369 1.00 78.00 169 GLU A O 1
ATOM 1304 N N . GLU A 1 170 ? -11.142 -21.139 6.968 1.00 82.25 170 GLU A N 1
ATOM 1305 C CA . GLU A 1 170 ? -12.201 -21.065 7.958 1.00 82.25 170 GLU A CA 1
ATOM 1306 C C . GLU A 1 170 ? -12.969 -19.752 7.760 1.00 82.25 170 GLU A C 1
ATOM 1308 O O . GLU A 1 170 ? -12.352 -18.681 7.743 1.00 82.25 170 GLU A O 1
ATOM 1313 N N . PRO A 1 171 ? -14.304 -19.809 7.601 1.00 80.44 171 PRO A N 1
ATOM 1314 C CA . PRO A 1 171 ? -15.105 -18.608 7.438 1.00 80.44 171 PRO A CA 1
ATOM 1315 C C . PRO A 1 171 ? -15.094 -17.796 8.733 1.00 80.44 171 PRO A C 1
ATOM 1317 O O . PRO A 1 171 ? -15.424 -18.332 9.790 1.00 80.44 171 PRO A O 1
ATOM 1320 N N . ILE A 1 172 ? -14.791 -16.503 8.629 1.00 94.38 172 ILE A N 1
ATOM 1321 C CA . ILE A 1 172 ? -14.848 -15.572 9.760 1.00 94.38 172 ILE A CA 1
ATOM 1322 C C . ILE A 1 172 ? -16.281 -15.070 9.927 1.00 94.38 172 ILE A C 1
ATOM 1324 O O . ILE A 1 172 ? -16.919 -14.593 8.973 1.00 94.38 172 ILE A O 1
ATOM 1328 N N . VAL A 1 173 ? -16.812 -15.194 11.139 1.00 95.81 173 VAL A N 1
ATOM 1329 C CA . VAL A 1 173 ? -18.152 -14.722 11.478 1.00 95.81 173 VAL A CA 1
ATOM 1330 C C . VAL A 1 173 ? -18.020 -13.351 12.111 1.00 95.81 173 VAL A C 1
ATOM 1332 O O . VAL A 1 173 ? -17.549 -13.236 13.223 1.00 95.81 173 VAL A O 1
ATOM 1335 N N . ILE A 1 174 ? -18.510 -12.320 11.420 1.00 97.62 174 ILE A N 1
ATOM 1336 C CA . ILE A 1 174 ? -18.470 -10.941 11.921 1.00 97.62 174 ILE A CA 1
ATOM 1337 C C . ILE A 1 174 ? -19.461 -10.772 13.076 1.00 97.62 174 ILE A C 1
ATOM 1339 O O . ILE A 1 174 ? -20.631 -10.435 12.867 1.00 97.62 174 ILE A O 1
ATOM 1343 N N . ASP A 1 175 ? -18.999 -11.066 14.287 1.00 96.38 175 ASP A N 1
ATOM 1344 C CA . ASP A 1 175 ? -19.765 -11.005 15.530 1.00 96.38 175 ASP A CA 1
ATOM 1345 C C . ASP A 1 175 ? -18.987 -10.378 16.707 1.00 96.38 175 ASP A C 1
ATOM 1347 O O . ASP A 1 175 ? -19.556 -10.182 17.788 1.00 96.38 175 ASP A O 1
ATOM 1351 N N . GLY A 1 176 ? -17.732 -9.975 16.474 1.00 91.81 176 GLY A N 1
ATOM 1352 C CA . GLY A 1 176 ? -16.859 -9.315 17.444 1.00 91.81 176 GLY A CA 1
ATOM 1353 C C . GLY A 1 176 ? -16.141 -10.286 18.388 1.00 91.81 176 GLY A C 1
ATOM 1354 O O . GLY A 1 176 ? -15.342 -9.856 19.231 1.00 91.81 176 GLY A O 1
ATOM 1355 N N . PHE A 1 177 ? -16.388 -11.593 18.277 1.00 93.69 177 PHE A N 1
ATOM 1356 C CA . PHE A 1 177 ? -15.625 -12.625 18.970 1.00 93.69 177 PHE A CA 1
ATOM 1357 C C . PHE A 1 177 ? -14.516 -13.163 18.064 1.00 93.69 177 PHE A C 1
ATOM 1359 O O . PHE A 1 177 ? -14.668 -13.263 16.860 1.00 93.69 177 PHE A O 1
ATOM 1366 N N . LEU A 1 178 ? -13.378 -13.534 18.656 1.00 93.69 178 LEU A N 1
ATOM 1367 C CA . LEU A 1 178 ? -12.295 -14.132 17.880 1.00 93.69 178 LEU A CA 1
ATOM 1368 C C . LEU A 1 178 ? -12.630 -15.593 17.556 1.00 93.69 178 LEU A C 1
ATOM 1370 O O . LEU A 1 178 ? -12.654 -16.443 18.454 1.00 93.69 178 LEU A O 1
ATOM 1374 N N . ASP A 1 179 ? -12.854 -15.872 16.275 1.00 95.31 179 ASP A N 1
ATOM 1375 C CA . ASP A 1 179 ? -12.755 -17.205 15.685 1.00 95.31 179 ASP A CA 1
ATOM 1376 C C . ASP A 1 179 ? -11.355 -17.823 15.869 1.00 95.31 179 ASP A C 1
ATOM 1378 O O . ASP A 1 179 ? -10.350 -17.124 16.013 1.00 95.31 179 ASP A O 1
ATOM 1382 N N . ALA A 1 180 ? -11.275 -19.157 15.812 1.00 90.69 180 ALA A N 1
ATOM 1383 C CA . ALA A 1 180 ? -10.015 -19.894 15.967 1.00 90.69 180 ALA A CA 1
ATOM 1384 C C . ALA A 1 180 ? -8.977 -19.550 14.882 1.00 90.69 180 ALA A C 1
ATOM 1386 O O . ALA A 1 180 ? -7.781 -19.555 15.158 1.00 90.69 180 ALA A O 1
ATOM 1387 N N . ALA A 1 181 ? -9.425 -19.200 13.674 1.00 87.81 181 ALA A N 1
ATOM 1388 C CA . ALA A 1 181 ? -8.563 -18.773 12.575 1.00 87.81 181 ALA A CA 1
ATOM 1389 C C . ALA A 1 181 ? -7.652 -17.583 12.929 1.00 87.81 181 ALA A C 1
ATOM 1391 O O . ALA A 1 181 ? -6.546 -17.477 12.398 1.00 87.81 181 ALA A O 1
ATOM 1392 N N . TRP A 1 182 ? -8.073 -16.713 13.855 1.00 92.62 182 TRP A N 1
ATOM 1393 C CA . TRP A 1 182 ? -7.263 -15.581 14.304 1.00 92.62 182 TRP A CA 1
ATOM 1394 C C . TRP A 1 182 ? -6.004 -16.004 15.073 1.00 92.62 182 TRP A C 1
ATOM 1396 O O . TRP A 1 182 ? -5.047 -15.235 15.097 1.00 92.62 182 TRP A O 1
ATOM 1406 N N . ASP A 1 183 ? -5.934 -17.221 15.630 1.00 87.75 183 ASP A N 1
ATOM 1407 C CA . ASP A 1 183 ? -4.712 -17.737 16.278 1.00 87.75 183 ASP A CA 1
ATOM 1408 C C . ASP A 1 183 ? -3.539 -17.849 15.286 1.00 87.75 183 ASP A C 1
ATOM 1410 O O . ASP A 1 183 ? -2.369 -17.780 15.675 1.00 87.75 183 ASP A O 1
ATOM 1414 N N . GLU A 1 184 ? -3.847 -17.992 13.995 1.00 80.31 184 GLU A N 1
ATOM 1415 C CA . GLU A 1 184 ? -2.857 -18.032 12.927 1.00 80.31 184 GLU A CA 1
ATOM 1416 C C . GLU A 1 184 ? -2.494 -16.634 12.418 1.00 80.31 184 GLU A C 1
ATOM 1418 O O . GLU A 1 184 ? -1.499 -16.510 11.719 1.00 80.31 184 GLU A O 1
ATOM 1423 N N . ALA A 1 185 ? -3.223 -15.563 12.731 1.00 87.62 185 ALA A N 1
ATOM 1424 C CA . ALA A 1 185 ? -2.914 -14.230 12.210 1.00 87.62 185 ALA A CA 1
ATOM 1425 C C . ALA A 1 185 ? -1.823 -13.534 13.053 1.00 87.62 185 ALA A C 1
ATOM 1427 O O . ALA A 1 185 ? -1.967 -13.436 14.274 1.00 87.62 185 ALA A O 1
ATOM 1428 N N . PRO A 1 186 ? -0.734 -13.007 12.460 1.00 85.75 186 PRO A N 1
ATOM 1429 C CA . PRO A 1 186 ? 0.256 -12.235 13.206 1.00 85.75 186 PRO A CA 1
ATOM 1430 C C . PRO A 1 186 ? -0.360 -10.987 13.841 1.00 85.75 186 PRO A C 1
ATOM 1432 O O . PRO A 1 186 ? -1.007 -10.197 13.158 1.00 85.75 186 PRO A O 1
ATOM 1435 N N . VAL A 1 187 ? -0.117 -10.799 15.137 1.00 92.25 187 VAL A N 1
ATOM 1436 C CA . VAL A 1 187 ? -0.529 -9.594 15.866 1.00 92.25 187 VAL A CA 1
ATOM 1437 C C . VAL A 1 187 ? 0.423 -8.453 15.530 1.00 92.25 187 VAL A C 1
ATOM 1439 O O . VAL A 1 187 ? 1.637 -8.583 15.706 1.00 92.25 187 VAL A O 1
ATOM 1442 N N . GLN A 1 188 ? -0.136 -7.343 15.067 1.00 94.56 188 GLN A N 1
ATOM 1443 C CA . GLN A 1 188 ? 0.561 -6.094 14.789 1.00 94.56 188 GLN A CA 1
ATOM 1444 C C . GLN A 1 188 ? 0.213 -5.082 15.881 1.00 94.56 188 GLN A C 1
ATOM 1446 O O . GLN A 1 188 ? -0.961 -4.902 16.204 1.00 94.56 188 GLN A O 1
ATOM 1451 N N . ALA A 1 189 ? 1.223 -4.442 16.465 1.00 94.94 189 ALA A N 1
ATOM 1452 C CA . ALA A 1 189 ? 1.001 -3.347 17.405 1.00 94.94 189 ALA A CA 1
ATOM 1453 C C . ALA A 1 189 ? 0.590 -2.079 16.643 1.00 94.94 189 ALA A C 1
ATOM 1455 O O . ALA A 1 189 ? 1.099 -1.830 15.552 1.00 94.94 189 ALA A O 1
ATOM 1456 N N . VAL A 1 190 ? -0.318 -1.295 17.217 1.00 97.44 190 VAL A N 1
ATOM 1457 C CA . VAL A 1 190 ? -0.639 0.065 16.773 1.00 97.44 190 VAL A CA 1
ATOM 1458 C C . VAL A 1 190 ? -0.052 0.984 17.840 1.00 97.44 190 VAL A C 1
ATOM 1460 O O . VAL A 1 190 ? -0.658 1.173 18.887 1.00 97.44 190 VAL A O 1
ATOM 1463 N N . ASP A 1 191 ? 1.189 1.428 17.659 1.00 93.06 191 ASP A N 1
ATOM 1464 C CA . ASP A 1 191 ? 1.975 2.065 18.727 1.00 93.06 191 ASP A CA 1
ATOM 1465 C C . ASP A 1 191 ? 2.730 3.332 18.292 1.00 93.06 191 ASP A C 1
ATOM 1467 O O . ASP A 1 191 ? 3.395 3.973 19.115 1.00 93.06 191 ASP A O 1
ATOM 1471 N N . ASN A 1 192 ? 2.600 3.752 17.030 1.00 88.56 192 ASN A N 1
ATOM 1472 C CA . ASN A 1 192 ? 3.120 5.042 16.593 1.00 88.56 192 ASN A CA 1
ATOM 1473 C C . ASN A 1 192 ? 2.142 6.148 16.976 1.00 88.56 192 ASN A C 1
ATOM 1475 O O . ASN A 1 192 ? 1.096 6.301 16.359 1.00 88.56 192 ASN A O 1
ATOM 1479 N N . VAL A 1 193 ? 2.506 6.966 17.955 1.00 90.31 193 VAL A N 1
ATOM 1480 C CA . VAL A 1 193 ? 1.706 8.137 18.330 1.00 90.31 193 VAL A CA 1
ATOM 1481 C C . VAL A 1 193 ? 1.841 9.226 17.263 1.00 90.31 193 VAL A C 1
ATOM 1483 O O . VAL A 1 193 ? 2.941 9.746 17.048 1.00 90.31 193 VAL A O 1
ATOM 1486 N N . LEU A 1 194 ? 0.732 9.586 16.614 1.00 86.69 194 LEU A N 1
ATOM 1487 C CA . LEU A 1 194 ? 0.664 10.659 15.619 1.00 86.69 194 LEU A CA 1
ATOM 1488 C C . LEU A 1 194 ? 0.488 12.024 16.293 1.00 86.69 194 LEU A C 1
ATOM 1490 O O . LEU A 1 194 ? 1.243 12.959 16.004 1.00 86.69 194 LEU A O 1
ATOM 1494 N N . PHE A 1 195 ? -0.429 12.114 17.260 1.00 90.06 195 PHE A N 1
ATOM 1495 C CA . PHE A 1 195 ? -0.580 13.248 18.174 1.00 90.06 195 PHE A CA 1
ATOM 1496 C C . PHE A 1 195 ? -1.158 12.795 19.529 1.00 90.06 195 PHE A C 1
ATOM 1498 O O . PHE A 1 195 ? -1.471 11.625 19.714 1.00 90.06 195 PHE A O 1
ATOM 1505 N N . GLY A 1 196 ? -1.232 13.705 20.507 1.00 86.69 196 GLY A N 1
ATOM 1506 C CA . GLY A 1 196 ? -1.884 13.412 21.795 1.00 86.69 196 GLY A CA 1
ATOM 1507 C C . GLY A 1 196 ? -1.027 12.681 22.831 1.00 86.69 196 GLY A C 1
ATOM 1508 O O . GLY A 1 196 ? -1.513 12.276 23.870 1.00 86.69 196 GLY A O 1
ATOM 1509 N N . VAL A 1 197 ? 0.292 12.562 22.641 1.00 84.81 197 VAL A N 1
ATOM 1510 C CA . VAL A 1 197 ? 1.166 11.836 23.596 1.00 84.81 197 VAL A CA 1
ATOM 1511 C C . VAL A 1 197 ? 1.075 12.305 25.064 1.00 84.81 197 VAL A C 1
ATOM 1513 O O . VAL A 1 197 ? 1.430 11.557 25.969 1.00 84.81 197 VAL A O 1
ATOM 1516 N N . ASP A 1 198 ? 0.657 13.553 25.307 1.00 87.50 198 ASP A N 1
ATOM 1517 C CA . ASP A 1 198 ? 0.497 14.118 26.654 1.00 87.50 198 ASP A CA 1
ATOM 1518 C C . ASP A 1 198 ? -0.892 13.840 27.273 1.00 87.50 198 ASP A C 1
ATOM 1520 O O . ASP A 1 198 ? -1.055 14.082 28.474 1.00 87.50 198 ASP A O 1
ATOM 1524 N N . THR A 1 199 ? -1.874 13.389 26.481 1.00 89.31 199 THR A N 1
ATOM 1525 C CA . THR A 1 199 ? -3.199 12.947 26.952 1.00 89.31 199 THR A CA 1
ATOM 1526 C C . THR A 1 199 ? -3.174 11.465 27.310 1.00 89.31 199 THR A C 1
ATOM 1528 O O . THR A 1 199 ? -3.707 11.127 28.357 1.00 89.31 199 THR A O 1
ATOM 1531 N N . ILE A 1 200 ? -2.395 10.654 26.577 1.00 90.69 200 ILE A N 1
ATOM 1532 C CA . ILE A 1 200 ? -2.256 9.212 26.826 1.00 90.69 200 ILE A CA 1
ATOM 1533 C C . ILE A 1 200 ? -1.674 8.924 28.229 1.00 90.69 200 ILE A C 1
ATOM 1535 O O . ILE A 1 200 ? -0.470 9.071 28.493 1.00 90.69 200 ILE A O 1
ATOM 1539 N N . GLY A 1 201 ? -2.527 8.468 29.143 1.00 89.06 201 GLY A N 1
ATOM 1540 C CA . GLY A 1 201 ? -2.251 8.099 30.531 1.00 89.06 201 GLY A CA 1
ATOM 1541 C C . GLY A 1 201 ? -1.494 6.776 30.719 1.00 89.06 201 GLY A C 1
ATOM 1542 O O . GLY A 1 201 ? -1.010 6.496 31.826 1.00 89.06 201 GLY A O 1
ATOM 1543 N N . GLY A 1 202 ? -1.331 5.987 29.655 1.00 89.94 202 GLY A N 1
ATOM 1544 C CA . GLY A 1 202 ? -0.611 4.710 29.609 1.00 89.94 202 GLY A CA 1
ATOM 1545 C C . GLY A 1 202 ? -1.368 3.641 28.814 1.00 89.94 202 GLY A C 1
ATOM 1546 O O . GLY A 1 202 ? -2.384 3.927 28.208 1.00 89.94 202 GLY A O 1
ATOM 1547 N N . ASP A 1 203 ? -0.902 2.390 28.843 1.00 92.50 203 ASP A N 1
ATOM 1548 C CA . ASP A 1 203 ? -1.520 1.316 28.041 1.00 92.50 203 ASP A CA 1
ATOM 1549 C C . ASP A 1 203 ? -2.977 0.992 28.440 1.00 92.50 203 ASP A C 1
ATOM 1551 O O . ASP A 1 203 ? -3.709 0.433 27.628 1.00 92.50 203 ASP A O 1
ATOM 1555 N N . ASP A 1 204 ? -3.366 1.301 29.687 1.00 94.06 204 ASP A N 1
ATOM 1556 C CA . ASP A 1 204 ? -4.740 1.143 30.200 1.00 94.06 204 ASP A CA 1
ATOM 1557 C C . ASP A 1 204 ? -5.686 2.253 29.699 1.00 94.06 204 ASP A C 1
ATOM 1559 O O . ASP A 1 204 ? -6.893 2.105 29.844 1.00 94.06 204 ASP A O 1
ATOM 1563 N N . ASP A 1 205 ? -5.117 3.346 29.190 1.00 93.50 205 ASP A N 1
ATOM 1564 C CA . ASP A 1 205 ? -5.801 4.555 28.719 1.00 93.50 205 ASP A CA 1
ATOM 1565 C C . ASP A 1 205 ? -5.938 4.511 27.198 1.00 93.50 205 ASP A C 1
ATOM 1567 O O . ASP A 1 205 ? -7.044 4.534 26.696 1.00 93.50 205 ASP A O 1
ATOM 1571 N N . LEU A 1 206 ? -4.843 4.256 26.472 1.00 97.19 206 LEU A N 1
ATOM 1572 C CA . LEU A 1 206 ? -4.906 3.947 25.046 1.00 97.19 206 LEU A CA 1
ATOM 1573 C C . LEU A 1 206 ? -3.809 2.959 24.651 1.00 97.19 206 LEU A C 1
ATOM 1575 O O . LEU A 1 206 ? -2.609 3.249 24.700 1.00 97.19 206 LEU A O 1
ATOM 1579 N N . SER A 1 207 ? -4.211 1.774 24.196 1.00 97.75 207 SER A N 1
ATOM 1580 C CA . SER A 1 207 ? -3.330 0.870 23.455 1.00 97.75 207 SER A CA 1
ATOM 1581 C C . SER A 1 207 ? -4.111 0.009 22.475 1.00 97.75 207 SER A C 1
ATOM 1583 O O . SER A 1 207 ? -5.252 -0.371 22.724 1.00 97.75 207 SER A O 1
ATOM 1585 N N . ALA A 1 208 ? -3.495 -0.339 21.346 1.00 98.56 208 ALA A N 1
ATOM 1586 C CA . ALA A 1 208 ? -4.179 -1.137 20.344 1.00 98.56 208 ALA A CA 1
ATOM 1587 C C . ALA A 1 208 ? -3.268 -2.128 19.622 1.00 98.56 208 ALA A C 1
ATOM 1589 O O . ALA A 1 208 ? -2.044 -2.002 19.529 1.00 98.56 208 ALA A O 1
ATOM 1590 N N . SER A 1 209 ? -3.910 -3.159 19.089 1.00 98.44 209 SER A N 1
ATOM 1591 C CA . SER A 1 209 ? -3.303 -4.103 18.163 1.00 98.44 209 SER A CA 1
ATOM 1592 C C . SER A 1 209 ? -4.318 -4.527 17.119 1.00 98.44 209 SER A C 1
ATOM 1594 O O . SER A 1 209 ? -5.527 -4.483 17.361 1.00 98.44 209 SER A O 1
ATOM 1596 N N . TYR A 1 210 ? -3.831 -4.980 15.972 1.00 98.62 210 TYR A N 1
ATOM 1597 C CA . TYR A 1 210 ? -4.686 -5.559 14.954 1.00 98.62 210 TYR A CA 1
ATOM 1598 C C . TYR A 1 210 ? -4.104 -6.846 14.376 1.00 98.62 210 TYR A C 1
ATOM 1600 O O . TYR A 1 210 ? -2.912 -7.142 14.484 1.00 98.62 210 TYR A O 1
ATOM 1608 N N . GLN A 1 211 ? -4.980 -7.628 13.764 1.00 97.81 211 GLN A N 1
ATOM 1609 C CA . GLN A 1 211 ? -4.654 -8.825 13.005 1.00 97.81 211 GLN A CA 1
ATOM 1610 C C . GLN A 1 211 ? -5.428 -8.792 11.690 1.00 97.81 211 GLN A C 1
ATOM 1612 O O . GLN A 1 211 ? -6.519 -8.221 11.609 1.00 97.81 211 GLN A O 1
ATOM 1617 N N . THR A 1 212 ? -4.873 -9.423 10.658 1.00 96.94 212 THR A N 1
ATOM 1618 C CA . THR A 1 212 ? -5.503 -9.498 9.338 1.00 96.94 212 THR A CA 1
ATOM 1619 C C . THR A 1 212 ? -5.452 -10.906 8.768 1.00 96.94 212 THR A C 1
ATOM 1621 O O . THR A 1 212 ? -4.471 -11.640 8.913 1.00 96.94 212 THR A O 1
ATOM 1624 N N . LEU A 1 213 ? -6.537 -11.272 8.096 1.00 95.44 213 LEU A N 1
ATOM 1625 C CA . LEU A 1 213 ? -6.690 -12.508 7.338 1.00 95.44 213 LEU A CA 1
ATOM 1626 C C . LEU A 1 213 ? -7.346 -12.183 5.997 1.00 95.44 213 LEU A C 1
ATOM 1628 O O . LEU A 1 213 ? -7.955 -11.129 5.835 1.00 95.44 213 LEU A O 1
ATOM 1632 N N . TYR A 1 214 ? -7.270 -13.094 5.036 1.00 93.81 214 TYR A N 1
ATOM 1633 C CA . TYR A 1 214 ? -8.081 -13.004 3.820 1.00 93.81 214 TYR A CA 1
ATOM 1634 C C . TYR A 1 214 ? -8.564 -14.381 3.369 1.00 93.81 214 TYR A C 1
ATOM 1636 O O . TYR A 1 214 ? -7.991 -15.400 3.741 1.00 93.81 214 TYR A O 1
ATOM 1644 N N . ASP A 1 215 ? -9.613 -14.413 2.561 1.00 85.81 215 ASP A N 1
ATOM 1645 C CA . ASP A 1 215 ? -9.990 -15.569 1.747 1.00 85.81 215 ASP A CA 1
ATOM 1646 C C . ASP A 1 215 ? -10.029 -15.161 0.265 1.00 85.81 215 ASP A C 1
ATOM 1648 O O . ASP A 1 215 ? -9.563 -14.086 -0.107 1.00 85.81 215 ASP A O 1
ATOM 1652 N N . ASP A 1 216 ? -10.566 -16.001 -0.616 1.00 80.44 216 ASP A N 1
ATOM 1653 C CA . ASP A 1 216 ? -10.591 -15.705 -2.057 1.00 80.44 216 ASP A CA 1
ATOM 1654 C C . ASP A 1 216 ? -11.529 -14.545 -2.445 1.00 80.44 216 ASP A C 1
ATOM 1656 O O . ASP A 1 216 ? -11.531 -14.096 -3.591 1.00 80.44 216 ASP A O 1
ATOM 1660 N N . THR A 1 217 ? -12.336 -14.062 -1.503 1.00 85.38 217 THR A N 1
ATOM 1661 C CA . THR A 1 217 ? -13.403 -13.078 -1.713 1.00 85.38 217 THR A CA 1
ATOM 1662 C C . THR A 1 217 ? -13.390 -11.917 -0.724 1.00 85.38 217 THR A C 1
ATOM 1664 O O . THR A 1 217 ? -13.929 -10.863 -1.054 1.00 85.38 217 THR A O 1
ATOM 1667 N N . HIS A 1 218 ? -12.780 -12.057 0.454 1.00 96.19 218 HIS A N 1
ATOM 1668 C CA . HIS A 1 218 ? -12.806 -11.039 1.501 1.00 96.19 218 HIS A CA 1
ATOM 1669 C C . HIS A 1 218 ? -11.447 -10.814 2.165 1.00 96.19 218 HIS A C 1
ATOM 1671 O O . HIS A 1 218 ? -10.677 -11.747 2.383 1.00 96.19 218 HIS A O 1
ATOM 1677 N N . LEU A 1 219 ? -11.208 -9.565 2.558 1.00 97.62 219 LEU A N 1
ATOM 1678 C CA . LEU A 1 219 ? -10.244 -9.168 3.577 1.00 97.62 219 LEU A CA 1
ATOM 1679 C C . LEU A 1 219 ? -10.957 -9.114 4.933 1.00 97.62 219 LEU A C 1
ATOM 1681 O O . LEU A 1 219 ? -12.059 -8.566 5.039 1.00 97.62 219 LEU A O 1
ATOM 1685 N N . TYR A 1 220 ? -10.302 -9.629 5.965 1.00 98.38 220 TYR A N 1
ATOM 1686 C CA . TYR A 1 220 ? -10.751 -9.584 7.349 1.00 98.38 220 TYR A CA 1
ATOM 1687 C C . TYR A 1 220 ? -9.743 -8.819 8.196 1.00 98.38 220 TYR A C 1
ATOM 1689 O O . TYR A 1 220 ? -8.535 -9.051 8.101 1.00 98.38 220 TYR A O 1
ATOM 1697 N N . VAL A 1 221 ? -10.242 -7.943 9.061 1.00 98.56 221 VAL A N 1
ATOM 1698 C CA . VAL A 1 221 ? -9.427 -7.193 10.021 1.00 98.56 221 VAL A CA 1
ATOM 1699 C C . VAL A 1 221 ? -10.086 -7.291 11.385 1.00 98.56 221 VAL A C 1
ATOM 1701 O O . VAL A 1 221 ? -11.295 -7.102 11.497 1.00 98.56 221 VAL A O 1
ATOM 1704 N N . VAL A 1 222 ? -9.299 -7.556 12.420 1.00 98.56 222 VAL A N 1
ATOM 1705 C CA . VAL A 1 222 ? -9.747 -7.389 13.801 1.00 98.56 222 VAL A CA 1
ATOM 1706 C C . VAL A 1 222 ? -8.801 -6.446 14.522 1.00 98.56 222 VAL A C 1
ATOM 1708 O O . VAL A 1 222 ? -7.591 -6.654 14.505 1.00 98.56 222 VAL A O 1
ATOM 1711 N N . ALA A 1 223 ? -9.352 -5.406 15.139 1.00 98.56 223 ALA A N 1
ATOM 1712 C CA . ALA A 1 223 ? -8.628 -4.460 15.976 1.00 98.56 223 ALA A CA 1
ATOM 1713 C C . ALA A 1 223 ? -9.114 -4.610 17.419 1.00 98.56 223 ALA A C 1
ATOM 1715 O O . ALA A 1 223 ? -10.319 -4.582 17.678 1.00 98.56 223 ALA A O 1
ATOM 1716 N N . SER A 1 224 ? -8.187 -4.817 18.352 1.00 98.38 224 SER A N 1
ATOM 1717 C CA . SER A 1 224 ? -8.463 -4.844 19.791 1.00 98.38 224 SER A CA 1
ATOM 1718 C C . SER A 1 224 ? -7.870 -3.592 20.422 1.00 98.38 224 SER A C 1
ATOM 1720 O O . SER A 1 224 ? -6.660 -3.384 20.314 1.00 98.38 224 SER A O 1
ATOM 1722 N N . VAL A 1 225 ? -8.727 -2.796 21.058 1.00 98.62 225 VAL A N 1
ATOM 1723 C CA . VAL A 1 225 ? -8.404 -1.502 21.662 1.00 98.62 225 VAL A CA 1
ATOM 1724 C C . VAL A 1 225 ? -8.647 -1.587 23.169 1.00 98.62 225 VAL A C 1
ATOM 1726 O O . VAL A 1 225 ? -9.712 -2.034 23.612 1.00 98.62 225 VAL A O 1
ATOM 1729 N N . THR A 1 226 ? -7.633 -1.204 23.935 1.00 98.50 226 THR A N 1
ATOM 1730 C CA . THR A 1 226 ? -7.725 -0.882 25.358 1.00 98.50 226 THR A CA 1
ATOM 1731 C C . THR A 1 226 ? -7.922 0.617 25.469 1.00 98.50 226 THR A C 1
ATOM 1733 O O . THR A 1 226 ? -7.148 1.360 24.870 1.00 98.50 226 THR A O 1
ATOM 1736 N N . ASP A 1 227 ? -8.964 1.000 26.192 1.00 97.25 227 ASP A N 1
ATOM 1737 C CA . ASP A 1 227 ? -9.485 2.355 26.295 1.00 97.25 227 ASP A CA 1
ATOM 1738 C C . ASP A 1 227 ? -10.379 2.432 27.545 1.00 97.25 227 ASP A C 1
ATOM 1740 O O . ASP A 1 227 ? -11.293 1.606 27.728 1.00 97.25 227 ASP A O 1
ATOM 1744 N N . ASP A 1 228 ? -10.074 3.353 28.464 1.00 94.94 228 ASP A N 1
ATOM 1745 C CA . ASP A 1 228 ? -10.774 3.464 29.742 1.00 94.94 228 ASP A CA 1
ATOM 1746 C C . ASP A 1 228 ? -12.046 4.327 29.696 1.00 94.94 228 ASP A C 1
ATOM 1748 O O . ASP A 1 228 ? -12.882 4.207 30.614 1.00 94.94 228 ASP A O 1
ATOM 1752 N N . LEU A 1 229 ? -12.263 5.113 28.637 1.00 95.06 229 LEU A N 1
ATOM 1753 C CA . LEU A 1 229 ? -13.377 6.048 28.489 1.00 95.06 229 LEU A CA 1
ATOM 1754 C C . LEU A 1 229 ? -13.960 6.072 27.068 1.00 95.06 229 LEU A C 1
ATOM 1756 O O . LEU A 1 229 ? -13.819 7.025 26.332 1.00 95.06 229 LEU A O 1
ATOM 1760 N N . LEU A 1 230 ? -14.842 5.111 26.788 1.00 95.56 230 LEU A N 1
ATOM 1761 C CA . LEU A 1 230 ? -15.503 5.035 25.479 1.00 95.56 230 LEU A CA 1
ATOM 1762 C C . LEU A 1 230 ? -16.519 6.174 25.190 1.00 95.56 230 LEU A C 1
ATOM 1764 O O . LEU A 1 230 ? -17.640 6.167 25.736 1.00 95.56 230 LEU A O 1
ATOM 1768 N N . VAL A 1 231 ? -16.195 7.066 24.256 1.00 94.75 231 VAL A N 1
ATOM 1769 C CA . VAL A 1 231 ? -16.955 8.204 23.731 1.00 94.75 231 VAL A CA 1
ATOM 1770 C C . VAL A 1 231 ? -17.270 8.066 22.225 1.00 94.75 231 VAL A C 1
ATOM 1772 O O . VAL A 1 231 ? -16.515 7.559 21.404 1.00 94.75 231 VAL A O 1
ATOM 1775 N N . ASN A 1 232 ? -18.496 8.461 21.869 1.00 93.25 232 ASN A N 1
ATOM 1776 C CA . ASN A 1 232 ? -18.945 8.682 20.488 1.00 93.25 232 ASN A CA 1
ATOM 1777 C C . ASN A 1 232 ? -20.073 9.722 20.533 1.00 93.25 232 ASN A C 1
ATOM 1779 O O . ASN A 1 232 ? -21.242 9.386 20.797 1.00 93.25 232 ASN A O 1
ATOM 1783 N N . ASP A 1 233 ? -19.726 10.991 20.372 1.00 90.00 233 ASP A N 1
ATOM 1784 C CA . ASP A 1 233 ? -20.658 12.116 20.420 1.00 90.00 233 ASP A CA 1
ATOM 1785 C C . ASP A 1 233 ? -20.400 13.219 19.378 1.00 90.00 233 ASP A C 1
ATOM 1787 O O . ASP A 1 233 ? -21.225 14.144 19.240 1.00 90.00 233 ASP A O 1
ATOM 1791 N N . SER A 1 234 ? -19.343 13.070 18.583 1.00 90.62 234 SER A N 1
ATOM 1792 C CA . SER A 1 234 ? -18.942 13.983 17.531 1.00 90.62 234 SER A CA 1
ATOM 1793 C C . SER A 1 234 ? -19.583 13.656 16.177 1.00 90.62 234 SER A C 1
ATOM 1795 O O . SER A 1 234 ? -20.341 12.709 15.969 1.00 90.62 234 SER A O 1
ATOM 1797 N N . PHE A 1 235 ? -19.415 14.582 15.227 1.00 86.69 235 PHE A N 1
ATOM 1798 C CA . PHE A 1 235 ? -19.830 14.359 13.833 1.00 86.69 235 PHE A CA 1
ATOM 1799 C C . PHE A 1 235 ? -18.695 13.775 12.989 1.00 86.69 235 PHE A C 1
ATOM 1801 O O . PHE A 1 235 ? -18.947 13.164 11.949 1.00 86.69 235 PHE A O 1
ATOM 1808 N N . SER A 1 236 ? -17.456 14.057 13.385 1.00 90.56 236 SER A N 1
ATOM 1809 C CA . SER A 1 236 ? -16.256 13.602 12.702 1.00 90.56 236 SER A CA 1
ATOM 1810 C C . SER A 1 236 ? -15.775 12.323 13.364 1.00 90.56 236 SER A C 1
ATOM 1812 O O . SER A 1 236 ? -15.550 12.331 14.562 1.00 90.56 236 SER A O 1
ATOM 1814 N N . LYS A 1 237 ? -15.525 11.276 12.572 1.00 92.19 237 LYS A N 1
ATOM 1815 C CA . LYS A 1 237 ? -14.909 10.028 13.059 1.00 92.19 237 LYS A CA 1
ATOM 1816 C C . LYS A 1 237 ? -13.518 10.223 13.676 1.00 92.19 237 LYS A C 1
ATOM 1818 O O . LYS A 1 237 ? -13.010 9.332 14.342 1.00 92.19 237 LYS A O 1
ATOM 1823 N N . ASP A 1 238 ? -12.879 11.343 13.346 1.00 91.06 238 ASP A N 1
ATOM 1824 C CA . ASP A 1 238 ? -11.541 11.689 13.819 1.00 91.06 238 ASP A CA 1
ATOM 1825 C C . ASP A 1 238 ? -11.577 12.328 15.219 1.00 91.06 238 ASP A C 1
ATOM 1827 O O . ASP A 1 238 ? -10.532 12.515 15.827 1.00 91.06 238 ASP A O 1
ATOM 1831 N N . ASP A 1 239 ? -12.777 12.658 15.711 1.00 93.50 239 ASP A N 1
ATOM 1832 C CA . ASP A 1 239 ? -13.023 13.269 17.020 1.00 93.50 239 ASP A CA 1
ATOM 1833 C C . ASP A 1 239 ? -13.775 12.316 17.978 1.00 93.50 239 ASP A C 1
ATOM 1835 O O . ASP A 1 239 ? -14.322 12.781 18.966 1.00 93.50 239 ASP A O 1
ATOM 1839 N N . ASP A 1 240 ? -13.864 11.019 17.660 1.00 94.56 240 ASP A N 1
ATOM 1840 C CA . ASP A 1 240 ? -14.532 9.983 18.465 1.00 94.56 240 ASP A CA 1
ATOM 1841 C C . ASP A 1 240 ? -13.613 8.755 18.583 1.00 94.56 240 ASP A C 1
ATOM 1843 O O . ASP A 1 240 ? -12.755 8.555 17.712 1.00 94.56 240 ASP A O 1
ATOM 1847 N N . ASP A 1 241 ? -13.863 7.864 19.551 1.00 97.44 241 ASP A N 1
ATOM 1848 C CA . ASP A 1 241 ? -13.121 6.602 19.642 1.00 97.44 241 ASP A CA 1
ATOM 1849 C C . ASP A 1 241 ? -13.382 5.746 18.422 1.00 97.44 241 ASP A C 1
ATOM 1851 O O . ASP A 1 241 ? -14.486 5.223 18.190 1.00 97.44 241 ASP A O 1
ATOM 1855 N N . CYS A 1 242 ? -12.355 5.610 17.596 1.00 97.44 242 CYS A N 1
ATOM 1856 C CA . CYS A 1 242 ? -12.555 5.072 16.273 1.00 97.44 242 CYS A CA 1
ATOM 1857 C C . CYS A 1 242 ? -11.338 4.331 15.759 1.00 97.44 242 CYS A C 1
ATOM 1859 O O . CYS A 1 242 ? -10.245 4.876 15.645 1.00 97.44 242 CYS A O 1
ATOM 1861 N N . VAL A 1 243 ? -11.565 3.088 15.332 1.00 98.56 243 VAL A N 1
ATOM 1862 C CA . VAL A 1 243 ? -10.606 2.376 14.490 1.00 98.56 243 VAL A CA 1
ATOM 1863 C C . VAL A 1 243 ? -10.787 2.868 13.059 1.00 98.56 243 VAL A C 1
ATOM 1865 O O . VAL A 1 243 ? -11.867 2.721 12.481 1.00 98.56 243 VAL A O 1
ATOM 1868 N N . VAL A 1 244 ? -9.729 3.411 12.467 1.00 98.06 244 VAL A N 1
ATOM 1869 C CA . VAL A 1 244 ? -9.706 3.854 11.071 1.00 98.06 244 VAL A CA 1
ATOM 1870 C C . VAL A 1 244 ? -8.828 2.909 10.254 1.00 98.06 244 VAL A C 1
ATOM 1872 O O . VAL A 1 244 ? -7.653 2.701 10.549 1.00 98.06 244 VAL A O 1
ATOM 1875 N N . LEU A 1 245 ? -9.415 2.324 9.212 1.00 98.25 245 LEU A N 1
ATOM 1876 C CA . LEU A 1 245 ? -8.743 1.439 8.269 1.00 98.25 245 LEU A CA 1
ATOM 1877 C C . LEU A 1 245 ? -8.467 2.194 6.967 1.00 98.25 245 LEU A C 1
ATOM 1879 O O . LEU A 1 245 ? -9.403 2.614 6.277 1.00 98.25 245 LEU A O 1
ATOM 1883 N N . LEU A 1 246 ? -7.185 2.319 6.629 1.00 98.25 246 LEU A N 1
ATOM 1884 C CA . LEU A 1 246 ? -6.706 2.929 5.394 1.00 98.25 246 LEU A CA 1
ATOM 1885 C C . LEU A 1 246 ? -6.291 1.829 4.410 1.00 98.25 246 LEU A C 1
ATOM 1887 O O . LEU A 1 246 ? -5.505 0.951 4.768 1.00 98.25 246 LEU A O 1
ATOM 1891 N N . ILE A 1 247 ? -6.827 1.854 3.187 1.00 98.19 247 ILE A N 1
ATOM 1892 C CA . ILE A 1 247 ? -6.564 0.842 2.149 1.00 98.19 247 ILE A CA 1
ATOM 1893 C C . ILE A 1 247 ? -6.215 1.528 0.830 1.00 98.19 247 ILE A C 1
ATOM 1895 O O . ILE A 1 247 ? -6.934 2.423 0.416 1.00 98.19 247 ILE A O 1
ATOM 1899 N N . ASP A 1 248 ? -5.164 1.067 0.158 1.00 96.12 248 ASP A N 1
ATOM 1900 C CA . ASP A 1 248 ? -4.865 1.336 -1.261 1.00 96.12 248 ASP A CA 1
ATOM 1901 C C . ASP A 1 248 ? -4.854 -0.019 -1.970 1.00 96.12 248 ASP A C 1
ATOM 1903 O O . ASP A 1 248 ? -3.885 -0.783 -1.897 1.00 96.12 248 ASP A O 1
ATOM 1907 N N . GLY A 1 249 ? -6.000 -0.397 -2.529 1.00 90.62 249 GLY A N 1
ATOM 1908 C CA . GLY A 1 249 ? -6.264 -1.788 -2.877 1.00 90.62 249 GLY A CA 1
ATOM 1909 C C . GLY A 1 249 ? -5.463 -2.311 -4.063 1.00 90.62 249 GLY A C 1
ATOM 1910 O O . GLY A 1 249 ? -5.096 -3.486 -4.073 1.00 90.62 249 GLY A O 1
ATOM 1911 N N . ASP A 1 250 ? -5.162 -1.457 -5.044 1.00 85.19 250 ASP A N 1
ATOM 1912 C CA . ASP A 1 250 ? -4.324 -1.822 -6.193 1.00 85.19 250 ASP A CA 1
ATOM 1913 C C . ASP A 1 250 ? -2.831 -1.533 -5.971 1.00 85.19 250 ASP A C 1
ATOM 1915 O O . ASP A 1 250 ? -2.006 -1.837 -6.842 1.00 85.19 250 ASP A O 1
ATOM 1919 N N . TYR A 1 251 ? -2.487 -1.011 -4.790 1.00 83.31 251 TYR A N 1
ATOM 1920 C CA . TYR A 1 251 ? -1.139 -0.645 -4.377 1.00 83.31 251 TYR A CA 1
ATOM 1921 C C . TYR A 1 251 ? -0.494 0.384 -5.309 1.00 83.31 251 TYR A C 1
ATOM 1923 O O . TYR A 1 251 ? 0.710 0.328 -5.594 1.00 83.31 251 TYR A O 1
ATOM 1931 N N . SER A 1 252 ? -1.291 1.327 -5.811 1.00 80.50 252 SER A N 1
ATOM 1932 C CA . SER A 1 252 ? -0.823 2.400 -6.688 1.00 80.50 252 SER A CA 1
ATOM 1933 C C . SER A 1 252 ? 0.169 3.340 -5.997 1.00 80.50 252 SER A C 1
ATOM 1935 O O . SER A 1 252 ? 0.975 3.994 -6.673 1.00 80.50 252 SER A O 1
ATOM 1937 N N . ARG A 1 253 ? 0.131 3.405 -4.659 1.00 81.00 253 ARG A N 1
ATOM 1938 C CA . ARG A 1 253 ? 0.898 4.308 -3.790 1.00 81.00 253 ARG A CA 1
ATOM 1939 C C . ARG A 1 253 ? 0.750 5.760 -4.228 1.00 81.00 253 ARG A C 1
ATOM 1941 O O . ARG A 1 253 ? 1.725 6.519 -4.276 1.00 81.00 253 ARG A O 1
ATOM 1948 N N . GLY A 1 254 ? -0.472 6.144 -4.587 1.00 77.81 254 GLY A N 1
ATOM 1949 C CA . GLY A 1 254 ? -0.803 7.482 -5.058 1.00 77.81 254 GLY A CA 1
ATOM 1950 C C . GLY A 1 254 ? -0.474 8.576 -4.037 1.00 77.81 254 GLY A C 1
ATOM 1951 O O . GLY A 1 254 ? -0.627 8.416 -2.830 1.00 77.81 254 GLY A O 1
ATOM 1952 N N . ALA A 1 255 ? -0.062 9.753 -4.512 1.00 82.31 255 ALA A N 1
ATOM 1953 C CA . ALA A 1 255 ? 0.103 10.931 -3.648 1.00 82.31 255 ALA A CA 1
ATOM 1954 C C . ALA A 1 255 ? -1.242 11.504 -3.137 1.00 82.31 255 ALA A C 1
ATOM 1956 O O . ALA A 1 255 ? -1.260 12.442 -2.345 1.00 82.31 255 ALA A O 1
ATOM 1957 N N . SER A 1 256 ? -2.364 10.978 -3.631 1.00 84.44 256 SER A N 1
ATOM 1958 C CA . SER A 1 256 ? -3.733 11.391 -3.329 1.00 84.44 256 SER A CA 1
ATOM 1959 C C . SER A 1 256 ? -4.684 10.231 -3.605 1.00 84.44 256 SER A C 1
ATOM 1961 O O . SER A 1 256 ? -4.420 9.488 -4.547 1.00 84.44 256 SER A O 1
ATOM 1963 N N . TYR A 1 257 ? -5.800 10.177 -2.876 1.00 91.81 257 TYR A N 1
ATOM 1964 C CA . TYR A 1 257 ? -6.888 9.225 -3.106 1.00 91.81 257 TYR A CA 1
ATOM 1965 C C . TYR A 1 257 ? -7.453 9.354 -4.522 1.00 91.81 257 TYR A C 1
ATOM 1967 O O . TYR A 1 257 ? -7.742 10.464 -4.989 1.00 91.81 257 TYR A O 1
ATOM 1975 N N . ASP A 1 258 ? -7.644 8.225 -5.190 1.00 86.75 258 ASP A N 1
ATOM 1976 C CA . ASP A 1 258 ? -8.140 8.149 -6.561 1.00 86.75 258 ASP A CA 1
ATOM 1977 C C . ASP A 1 258 ? -9.677 8.030 -6.665 1.00 86.75 258 ASP A C 1
ATOM 1979 O O . ASP A 1 258 ? -10.255 8.190 -7.745 1.00 86.75 258 ASP A O 1
ATOM 1983 N N . GLY A 1 259 ? -10.346 7.799 -5.529 1.00 89.88 259 GLY A N 1
ATOM 1984 C CA . GLY A 1 259 ? -11.797 7.650 -5.409 1.00 89.88 259 GLY A CA 1
ATOM 1985 C C . GLY A 1 259 ? -12.355 6.330 -5.954 1.00 89.88 259 GLY A C 1
ATOM 1986 O O . GLY A 1 259 ? -13.573 6.223 -6.125 1.00 89.88 259 GLY A O 1
ATOM 1987 N N . THR A 1 260 ? -11.491 5.353 -6.238 1.00 90.00 260 THR A N 1
ATOM 1988 C CA . THR A 1 260 ? -11.837 4.039 -6.792 1.00 90.00 260 THR A CA 1
ATOM 1989 C C . THR A 1 260 ? -11.479 2.908 -5.834 1.00 90.00 260 THR A C 1
ATOM 1991 O O . THR A 1 260 ? -12.353 2.102 -5.526 1.00 90.00 260 THR A O 1
ATOM 1994 N N . ASN A 1 261 ? -10.227 2.837 -5.385 1.00 92.00 261 ASN A N 1
ATOM 1995 C CA . ASN A 1 261 ? -9.701 1.739 -4.562 1.00 92.00 261 ASN A CA 1
ATOM 1996 C C . ASN A 1 261 ? -8.836 2.224 -3.383 1.00 92.00 261 ASN A C 1
ATOM 1998 O O . ASN A 1 261 ? -8.301 1.400 -2.638 1.00 92.00 261 ASN A O 1
ATOM 2002 N N . ASP A 1 262 ? -8.779 3.543 -3.182 1.00 97.69 262 ASP A N 1
ATOM 2003 C CA . ASP A 1 262 ? -8.235 4.174 -1.987 1.00 97.69 262 ASP A CA 1
ATOM 2004 C C . ASP A 1 262 ? -9.350 4.473 -0.972 1.00 97.69 262 ASP A C 1
ATOM 2006 O O . ASP A 1 262 ? -10.284 5.234 -1.255 1.00 97.69 262 ASP A O 1
ATOM 2010 N N . PHE A 1 263 ? -9.248 3.920 0.234 1.00 98.38 263 PHE A N 1
ATOM 2011 C CA . PHE A 1 263 ? -10.263 4.024 1.276 1.00 98.38 263 PHE A CA 1
ATOM 2012 C C . PHE A 1 263 ? -9.702 4.573 2.585 1.00 98.38 263 PHE A C 1
ATOM 2014 O O . PHE A 1 263 ? -8.615 4.211 3.017 1.00 98.38 263 PHE A O 1
ATOM 2021 N N . ASP A 1 264 ? -10.511 5.407 3.223 1.00 97.69 264 ASP A N 1
ATOM 2022 C CA . ASP A 1 264 ? -10.422 5.858 4.609 1.00 97.69 264 ASP A CA 1
ATOM 2023 C C . ASP A 1 264 ? -11.774 5.541 5.271 1.00 97.69 264 ASP A C 1
ATOM 2025 O O . ASP A 1 264 ? -12.791 6.196 4.987 1.00 97.69 264 ASP A O 1
ATOM 2029 N N . LEU A 1 265 ? -11.804 4.449 6.046 1.00 98.25 265 LEU A N 1
ATOM 2030 C CA . LEU A 1 265 ? -13.010 3.853 6.633 1.00 98.25 265 LEU A CA 1
ATOM 2031 C C . LEU A 1 265 ? -12.917 3.857 8.160 1.00 98.25 265 LEU A C 1
ATOM 2033 O O . LEU A 1 265 ? -12.047 3.206 8.727 1.00 98.25 265 LEU A O 1
ATOM 2037 N N . GLY A 1 266 ? -13.844 4.546 8.820 1.00 98.00 266 GLY A N 1
ATOM 2038 C CA . GLY A 1 266 ? -13.961 4.588 10.276 1.00 98.00 266 GLY A CA 1
ATOM 2039 C C . GLY A 1 266 ? -14.982 3.592 10.818 1.00 98.00 266 GLY A C 1
ATOM 2040 O O . GLY A 1 266 ? -16.092 3.464 10.289 1.00 98.00 266 GLY A O 1
ATOM 2041 N N . PHE A 1 267 ? -14.616 2.925 11.905 1.00 98.19 267 PHE A N 1
ATOM 2042 C CA . PHE A 1 267 ? -15.442 1.989 12.658 1.00 98.19 267 PHE A CA 1
ATOM 2043 C C . PHE A 1 267 ? -15.497 2.448 14.114 1.00 98.19 267 PHE A C 1
ATOM 2045 O O . PHE A 1 267 ? -14.774 1.937 14.970 1.00 98.19 267 PHE A O 1
ATOM 2052 N N . CYS A 1 268 ? -16.327 3.458 14.360 1.00 97.56 268 CYS A N 1
ATOM 2053 C CA . CYS A 1 268 ? -16.315 4.184 15.622 1.00 97.56 268 CYS A CA 1
ATOM 2054 C C . CYS A 1 268 ? -17.181 3.507 16.680 1.00 97.56 268 CYS A C 1
ATOM 2056 O O . CYS A 1 268 ? -18.162 2.820 16.369 1.00 97.56 268 CYS A O 1
ATOM 2058 N N . TRP A 1 269 ? -16.799 3.661 17.943 1.00 97.00 269 TRP A N 1
ATOM 2059 C CA . TRP A 1 269 ? -17.436 3.019 19.079 1.00 97.00 269 TRP A CA 1
ATOM 2060 C C . TRP A 1 269 ? -18.962 3.177 19.033 1.00 97.00 269 TRP A C 1
ATOM 2062 O O . TRP A 1 269 ? -19.484 4.273 18.918 1.00 97.00 269 TRP A O 1
ATOM 2072 N N . ASN A 1 270 ? -19.715 2.076 19.134 1.00 93.88 270 ASN A N 1
ATOM 2073 C CA . ASN A 1 270 ? -21.189 2.068 19.145 1.00 93.88 270 ASN A CA 1
ATOM 2074 C C . ASN A 1 270 ? -21.889 2.581 17.858 1.00 93.88 270 ASN A C 1
ATOM 2076 O O . ASN A 1 270 ? -23.127 2.637 17.814 1.00 93.88 270 ASN A O 1
ATOM 2080 N N . ASP A 1 271 ? -21.146 2.860 16.785 1.00 95.75 271 ASP A N 1
ATOM 2081 C CA . ASP A 1 271 ? -21.742 3.084 15.473 1.00 95.75 271 ASP A CA 1
ATOM 2082 C C . ASP A 1 271 ? -22.305 1.791 14.875 1.00 95.75 271 ASP A C 1
ATOM 2084 O O . ASP A 1 271 ? -21.878 0.668 15.142 1.00 95.75 271 ASP A O 1
ATOM 2088 N N . THR A 1 272 ? -23.313 1.963 14.019 1.00 95.06 272 THR A N 1
ATOM 2089 C CA . THR A 1 272 ? -23.949 0.862 13.267 1.00 95.06 272 THR A CA 1
ATOM 2090 C C . THR A 1 272 ? -23.729 0.972 11.760 1.00 95.06 272 THR A C 1
ATOM 2092 O O . THR A 1 272 ? -24.238 0.157 10.989 1.00 95.06 272 THR A O 1
ATOM 2095 N N . ALA A 1 273 ? -22.988 1.992 11.335 1.00 96.12 273 ALA A N 1
ATOM 2096 C CA . ALA A 1 273 ? -22.618 2.256 9.957 1.00 96.12 273 ALA A CA 1
ATOM 2097 C C . ALA A 1 273 ? -21.137 2.633 9.902 1.00 96.12 273 ALA A C 1
ATOM 2099 O O . ALA A 1 273 ? -20.604 3.177 10.858 1.00 96.12 273 ALA A O 1
ATOM 2100 N N . VAL A 1 274 ? -20.498 2.338 8.773 1.00 97.94 274 VAL A N 1
ATOM 2101 C CA . VAL A 1 274 ? -19.106 2.721 8.526 1.00 97.94 274 VAL A CA 1
ATOM 2102 C C . VAL A 1 274 ? -19.050 4.229 8.274 1.00 97.94 274 VAL A C 1
ATOM 2104 O O . VAL A 1 274 ? -19.802 4.741 7.435 1.00 97.94 274 VAL A O 1
ATOM 2107 N N . ALA A 1 275 ? -18.174 4.930 8.987 1.00 96.69 275 ALA A N 1
ATOM 2108 C CA . ALA A 1 275 ? -17.834 6.320 8.716 1.00 96.69 275 ALA A CA 1
ATOM 2109 C C . ALA A 1 275 ? -16.820 6.394 7.565 1.00 96.69 275 ALA A C 1
ATOM 2111 O O . ALA A 1 275 ? -16.041 5.471 7.345 1.00 96.69 275 ALA A O 1
ATOM 2112 N N . VAL A 1 276 ? -16.834 7.475 6.787 1.00 95.44 276 VAL A N 1
ATOM 2113 C CA . VAL A 1 276 ? -16.038 7.571 5.552 1.00 95.44 276 VAL A CA 1
ATOM 2114 C C . VAL A 1 276 ? -15.320 8.905 5.510 1.00 95.44 276 VAL A C 1
ATOM 2116 O O . VAL A 1 276 ? -15.961 9.951 5.635 1.00 95.44 276 VAL A O 1
ATOM 2119 N N . GLY A 1 277 ? -14.006 8.867 5.294 1.00 94.38 277 GLY A N 1
ATOM 2120 C CA . GLY A 1 277 ? -13.199 10.063 5.088 1.00 94.38 277 GLY A CA 1
ATOM 2121 C C . GLY A 1 277 ? -13.627 10.842 3.843 1.00 94.38 277 GLY A C 1
ATOM 2122 O O . GLY A 1 277 ? -14.059 10.275 2.841 1.00 94.38 277 GLY A O 1
ATOM 2123 N N . ALA A 1 278 ? -13.478 12.167 3.864 1.00 91.75 278 ALA A N 1
ATOM 2124 C CA . ALA A 1 278 ? -13.961 13.031 2.779 1.00 91.75 278 ALA A CA 1
ATOM 2125 C C . ALA A 1 278 ? -13.316 12.749 1.405 1.00 91.75 278 ALA A C 1
ATOM 2127 O O . ALA A 1 278 ? -13.920 13.061 0.377 1.00 91.75 278 ALA A O 1
ATOM 2128 N N . SER A 1 279 ? -12.101 12.191 1.397 1.00 93.12 279 SER A N 1
ATOM 2129 C CA . SER A 1 279 ? -11.348 11.840 0.181 1.00 93.12 279 SER A CA 1
ATOM 2130 C C . SER A 1 279 ? -11.459 10.360 -0.201 1.00 93.12 279 SER A C 1
ATOM 2132 O O . SER A 1 279 ? -10.983 9.981 -1.265 1.00 93.12 279 SER A O 1
ATOM 2134 N N . SER A 1 280 ? -12.080 9.544 0.652 1.00 96.75 280 SER A N 1
ATOM 2135 C CA . SER A 1 280 ? -12.219 8.098 0.484 1.00 96.75 280 SER A CA 1
ATOM 2136 C C . SER A 1 280 ? -13.091 7.744 -0.724 1.00 96.75 280 SER A C 1
ATOM 2138 O O . SER A 1 280 ? -14.047 8.459 -1.056 1.00 96.75 280 SER A O 1
ATOM 2140 N N . ALA A 1 281 ? -12.817 6.601 -1.350 1.00 97.44 281 ALA A N 1
ATOM 2141 C CA . ALA A 1 281 ? -13.783 5.936 -2.211 1.00 97.44 281 ALA A CA 1
ATOM 2142 C C . ALA A 1 281 ? -15.068 5.565 -1.423 1.00 97.44 281 ALA A C 1
ATOM 2144 O O . ALA A 1 281 ? -15.063 5.471 -0.191 1.00 97.44 281 ALA A O 1
ATOM 2145 N N . PRO A 1 282 ? -16.220 5.371 -2.097 1.00 97.69 282 PRO A N 1
ATOM 2146 C CA . PRO A 1 282 ? -17.448 4.957 -1.420 1.00 97.69 282 PRO A CA 1
ATOM 2147 C C . PRO A 1 282 ? -17.272 3.637 -0.661 1.00 97.69 282 PRO A C 1
ATOM 2149 O O . PRO A 1 282 ? -16.546 2.765 -1.121 1.00 97.69 282 PRO A O 1
ATOM 2152 N N . ILE A 1 283 ? -18.002 3.457 0.449 1.00 98.12 283 ILE A N 1
ATOM 2153 C CA . ILE A 1 283 ? -17.977 2.210 1.238 1.00 98.12 283 ILE A CA 1
ATOM 2154 C C . ILE A 1 283 ? -18.143 1.000 0.302 1.00 98.12 283 ILE A C 1
ATOM 2156 O O . ILE A 1 283 ? -19.161 0.948 -0.404 1.00 98.12 283 ILE A O 1
ATOM 2160 N N . PRO A 1 284 ? -17.215 0.021 0.332 1.00 97.56 284 PRO A N 1
ATOM 2161 C CA . PRO A 1 284 ? -17.312 -1.189 -0.474 1.00 97.56 284 PRO A CA 1
ATOM 2162 C C . PRO A 1 284 ? -18.672 -1.881 -0.280 1.00 97.56 284 PRO A C 1
ATOM 2164 O O . PRO A 1 284 ? -19.037 -2.229 0.852 1.00 97.56 284 PRO A O 1
ATOM 2167 N N . PRO A 1 285 ? -19.471 -2.082 -1.343 1.00 97.50 285 PRO A N 1
ATOM 2168 C CA . PRO A 1 285 ? -20.724 -2.820 -1.256 1.00 97.50 285 PRO A CA 1
ATOM 2169 C C . PRO A 1 285 ? -20.520 -4.215 -0.655 1.00 97.50 285 PRO A C 1
ATOM 2171 O O . PRO A 1 285 ? -19.854 -5.054 -1.236 1.00 97.50 285 PRO A O 1
ATOM 2174 N N . GLY A 1 286 ? -21.133 -4.493 0.498 1.00 96.38 286 GLY A N 1
ATOM 2175 C CA . GLY A 1 286 ? -20.955 -5.772 1.201 1.00 96.38 286 GLY A CA 1
ATOM 2176 C C . GLY A 1 286 ? -19.939 -5.734 2.345 1.00 96.38 286 GLY A C 1
ATOM 2177 O O . GLY A 1 286 ? -19.806 -6.740 3.048 1.00 96.38 286 GLY A O 1
ATOM 2178 N N . ALA A 1 287 ? -19.306 -4.580 2.587 1.00 98.06 287 ALA A N 1
ATOM 2179 C CA . ALA A 1 287 ? -18.590 -4.316 3.828 1.00 98.06 287 ALA A CA 1
ATOM 2180 C C . ALA A 1 287 ? -19.494 -4.586 5.041 1.00 98.06 287 ALA A C 1
ATOM 2182 O O . ALA A 1 287 ? -20.674 -4.215 5.062 1.00 98.06 287 ALA A O 1
ATOM 2183 N N . ALA A 1 288 ? -18.941 -5.250 6.047 1.00 98.12 288 ALA A N 1
ATOM 2184 C CA . ALA A 1 288 ? -19.624 -5.565 7.292 1.00 98.12 288 ALA A CA 1
ATOM 2185 C C . ALA A 1 288 ? -18.655 -5.406 8.458 1.00 98.12 288 ALA A C 1
ATOM 2187 O O . ALA A 1 288 ? -17.467 -5.678 8.313 1.00 98.12 288 ALA A O 1
ATOM 2188 N N . PHE A 1 289 ? -19.171 -5.002 9.612 1.00 98.62 289 PHE A N 1
ATOM 2189 C CA . PHE A 1 289 ? -18.390 -4.949 10.836 1.00 98.62 289 PHE A CA 1
ATOM 2190 C C . PHE A 1 289 ? -19.269 -5.246 12.048 1.00 98.62 289 PHE A C 1
ATOM 2192 O O . PHE A 1 289 ? -20.497 -5.128 11.977 1.00 98.62 289 PHE A O 1
ATOM 2199 N N . GLN A 1 290 ? -18.633 -5.616 13.152 1.00 98.44 290 GLN A N 1
ATOM 2200 C CA . GLN A 1 290 ? -19.257 -5.707 14.461 1.00 98.44 290 GLN A CA 1
ATOM 2201 C C . GLN A 1 290 ? -18.301 -5.151 15.513 1.00 98.44 290 GLN A C 1
ATOM 2203 O O . GLN A 1 290 ? -17.110 -5.457 15.509 1.00 98.44 290 GLN A O 1
ATOM 2208 N N . ILE A 1 291 ? -18.849 -4.355 16.430 1.00 98.44 291 ILE A N 1
ATOM 2209 C CA . ILE A 1 291 ? -18.129 -3.857 17.601 1.00 98.44 291 ILE A CA 1
ATOM 2210 C C . ILE A 1 291 ? -18.610 -4.625 18.828 1.00 98.44 291 ILE A C 1
ATOM 2212 O O . ILE A 1 291 ? -19.819 -4.785 19.042 1.00 98.44 291 ILE A O 1
ATOM 2216 N N . LEU A 1 292 ? -17.665 -5.110 19.627 1.00 97.38 292 LEU A N 1
ATOM 2217 C CA . LEU A 1 292 ? -17.908 -5.777 20.899 1.00 97.38 292 LEU A CA 1
ATOM 2218 C C . LEU A 1 292 ? -17.177 -5.028 22.013 1.00 97.38 292 LEU A C 1
ATOM 2220 O O . LEU A 1 292 ? -15.958 -4.891 21.977 1.00 97.38 292 LEU A O 1
ATOM 2224 N N . GLN A 1 293 ? -17.913 -4.608 23.042 1.00 97.81 293 GLN A N 1
ATOM 2225 C CA . GLN A 1 293 ? -17.296 -4.082 24.257 1.00 97.81 293 GLN A CA 1
ATOM 2226 C C . GLN A 1 293 ? -16.522 -5.183 24.984 1.00 97.81 293 GLN A C 1
ATOM 2228 O O . GLN A 1 293 ? -17.059 -6.272 25.224 1.00 97.81 293 GLN A O 1
ATOM 2233 N N . THR A 1 294 ? -15.293 -4.888 25.389 1.00 96.75 294 THR A N 1
ATOM 2234 C CA . THR A 1 294 ? -14.488 -5.761 26.243 1.00 96.75 294 THR A CA 1
ATOM 2235 C C . THR A 1 294 ? -14.458 -5.212 27.674 1.00 96.75 294 THR A C 1
ATOM 2237 O O . THR A 1 294 ? -15.181 -4.281 28.020 1.00 96.75 294 THR A O 1
ATOM 2240 N N . VAL A 1 295 ? -13.692 -5.850 28.561 1.00 95.81 295 VAL A N 1
ATOM 2241 C CA . VAL A 1 295 ? -13.482 -5.322 29.921 1.00 95.81 295 VAL A CA 1
ATOM 2242 C C . VAL A 1 295 ? -12.525 -4.129 29.909 1.00 95.81 295 VAL A C 1
ATOM 2244 O O . VAL A 1 295 ? -12.618 -3.289 30.796 1.00 95.81 295 VAL A O 1
ATOM 2247 N N . GLU A 1 296 ? -11.621 -4.100 28.933 1.00 95.88 296 GLU A N 1
ATOM 2248 C CA . GLU A 1 296 ? -10.487 -3.177 28.840 1.00 95.88 296 GLU A CA 1
ATOM 2249 C C . GLU A 1 296 ? -10.725 -2.072 27.801 1.00 95.88 296 GLU A C 1
ATOM 2251 O O . GLU A 1 296 ? -9.942 -1.148 27.752 1.00 95.88 296 GLU A O 1
ATOM 2256 N N . GLY A 1 297 ? -11.784 -2.162 26.990 1.00 97.88 297 GLY A N 1
ATOM 2257 C CA . GLY A 1 297 ? -12.099 -1.215 25.919 1.00 97.88 297 GLY A CA 1
ATOM 2258 C C . GLY A 1 297 ? -13.094 -1.841 24.942 1.00 97.88 297 GLY A C 1
ATOM 2259 O O . GLY A 1 297 ? -14.191 -2.270 25.330 1.00 97.88 297 GLY A O 1
ATOM 2260 N N . TYR A 1 298 ? -12.701 -2.001 23.678 1.00 98.38 298 TYR A N 1
ATOM 2261 C CA . TYR A 1 298 ? -13.547 -2.582 22.633 1.00 98.38 298 TYR A CA 1
ATOM 2262 C C . TYR A 1 298 ? -12.759 -3.373 21.584 1.00 98.38 298 TYR A C 1
ATOM 2264 O O . TYR A 1 298 ? -11.535 -3.331 21.487 1.00 98.38 298 TYR A O 1
ATOM 2272 N N . ARG A 1 299 ? -13.484 -4.170 20.801 1.00 98.25 299 ARG A N 1
ATOM 2273 C CA . ARG A 1 299 ? -12.954 -4.875 19.638 1.00 98.25 299 ARG A CA 1
ATOM 2274 C C . ARG A 1 299 ? -13.823 -4.589 18.432 1.00 98.25 299 ARG A C 1
ATOM 2276 O O . ARG A 1 299 ? -15.046 -4.700 18.525 1.00 98.25 299 ARG A O 1
ATOM 2283 N N . VAL A 1 300 ? -13.183 -4.295 17.311 1.00 98.56 300 VAL A N 1
ATOM 2284 C CA . VAL A 1 300 ? -13.828 -4.149 16.008 1.00 98.56 300 VAL A CA 1
ATOM 2285 C C . VAL A 1 300 ? -13.416 -5.325 15.138 1.00 98.56 300 VAL A C 1
ATOM 2287 O O . VAL A 1 300 ? -12.228 -5.577 14.965 1.00 98.56 300 VAL A O 1
ATOM 2290 N N . GLU A 1 301 ? -14.388 -6.036 14.583 1.00 98.50 301 GLU A N 1
ATOM 2291 C CA . GLU A 1 301 ? -14.170 -7.078 13.582 1.00 98.50 301 GLU A CA 1
ATOM 2292 C C . GLU A 1 301 ? -14.804 -6.649 12.258 1.00 98.50 301 GLU A C 1
ATOM 2294 O O . GLU A 1 301 ? -15.968 -6.250 12.231 1.00 98.50 301 GLU A O 1
ATOM 2299 N N . ILE A 1 302 ? -14.035 -6.694 11.172 1.00 98.69 302 ILE A N 1
ATOM 2300 C CA . ILE A 1 302 ? -14.340 -6.066 9.883 1.00 98.69 302 ILE A CA 1
ATOM 2301 C C . ILE A 1 302 ? -14.185 -7.102 8.769 1.00 98.69 302 ILE A C 1
ATOM 2303 O O . ILE A 1 302 ? -13.228 -7.876 8.749 1.00 98.69 302 ILE A O 1
ATOM 2307 N N . ARG A 1 303 ? -15.096 -7.064 7.794 1.00 98.44 303 ARG A N 1
ATOM 2308 C CA . ARG A 1 303 ? -15.009 -7.779 6.518 1.00 98.44 303 ARG A CA 1
ATOM 2309 C C . ARG A 1 303 ? -15.199 -6.819 5.354 1.00 98.44 303 ARG A C 1
ATOM 2311 O O . ARG A 1 303 ? -16.236 -6.158 5.279 1.00 98.44 303 ARG A O 1
ATOM 2318 N N . LEU A 1 304 ? -14.266 -6.826 4.407 1.00 98.56 304 LEU A N 1
ATOM 2319 C CA . LEU A 1 304 ? -14.341 -6.082 3.148 1.00 98.56 304 LEU A CA 1
ATOM 2320 C C . LEU A 1 304 ? -14.272 -7.045 1.951 1.00 98.56 304 LEU A C 1
ATOM 2322 O O . LEU A 1 304 ? -13.386 -7.896 1.935 1.00 98.56 304 LEU A O 1
ATOM 2326 N N . PRO A 1 305 ? -15.161 -6.944 0.948 1.00 97.75 305 PRO A N 1
ATOM 2327 C CA . PRO A 1 305 ? -15.031 -7.709 -0.295 1.00 97.75 305 PRO A CA 1
ATOM 2328 C C . PRO A 1 305 ? -13.803 -7.266 -1.102 1.00 97.75 305 PRO A C 1
ATOM 2330 O O . PRO A 1 305 ? -13.615 -6.073 -1.321 1.00 97.75 305 PRO A O 1
ATOM 2333 N N . LEU A 1 306 ? -12.972 -8.215 -1.539 1.00 89.81 306 LEU A N 1
ATOM 2334 C CA . LEU A 1 306 ? -11.705 -7.933 -2.231 1.00 89.81 306 LEU A CA 1
ATOM 2335 C C . LEU A 1 306 ? -11.901 -7.303 -3.614 1.00 89.81 306 LEU A C 1
ATOM 2337 O O . LEU A 1 306 ? -11.129 -6.442 -4.028 1.00 89.81 306 LEU A O 1
ATOM 2341 N N . ASP A 1 307 ? -12.940 -7.721 -4.336 1.00 85.69 307 ASP A N 1
ATOM 2342 C CA . ASP A 1 307 ? -13.267 -7.183 -5.657 1.00 85.69 307 ASP A CA 1
ATOM 2343 C C . ASP A 1 307 ? -13.696 -5.714 -5.594 1.00 85.69 307 ASP A C 1
ATOM 2345 O O . ASP A 1 307 ? -13.314 -4.926 -6.458 1.00 85.69 307 ASP A O 1
ATOM 2349 N N . GLU A 1 308 ? -14.437 -5.343 -4.551 1.00 95.88 308 GLU A N 1
ATOM 2350 C CA . GLU A 1 308 ? -14.868 -3.966 -4.300 1.00 95.88 308 GLU A CA 1
ATOM 2351 C C . GLU A 1 308 ? -13.746 -3.089 -3.727 1.00 95.88 308 GLU A C 1
ATOM 2353 O O . GLU A 1 308 ? -13.796 -1.873 -3.888 1.00 95.88 308 GLU A O 1
ATOM 2358 N N . THR A 1 309 ? -12.726 -3.670 -3.084 1.00 93.88 309 THR A N 1
ATOM 2359 C CA . THR A 1 309 ? -11.545 -2.913 -2.640 1.00 93.88 309 THR A CA 1
ATOM 2360 C C . THR A 1 309 ? -10.461 -2.802 -3.706 1.00 93.88 309 THR A C 1
ATOM 2362 O O . THR A 1 309 ? -9.535 -2.026 -3.531 1.00 93.88 309 THR A O 1
ATOM 2365 N N . GLY A 1 310 ? -10.540 -3.552 -4.807 1.00 85.19 310 GLY A N 1
ATOM 2366 C CA . GLY A 1 310 ? -9.487 -3.597 -5.828 1.00 85.19 310 GLY A CA 1
ATOM 2367 C C . GLY A 1 310 ? -8.283 -4.468 -5.450 1.00 85.19 310 GLY A C 1
ATOM 2368 O O . GLY A 1 310 ? -7.355 -4.606 -6.251 1.00 85.19 310 GLY A O 1
ATOM 2369 N N . ILE A 1 311 ? -8.316 -5.112 -4.278 1.00 86.75 311 ILE A N 1
ATOM 2370 C CA . ILE A 1 311 ? -7.277 -6.042 -3.843 1.00 86.75 311 ILE A CA 1
ATOM 2371 C C . ILE A 1 311 ? -7.397 -7.316 -4.671 1.00 86.75 311 ILE A C 1
ATOM 2373 O O . ILE A 1 311 ? -8.386 -8.044 -4.613 1.00 86.75 311 ILE A O 1
ATOM 2377 N N . THR A 1 312 ? -6.356 -7.626 -5.437 1.00 78.31 312 THR A N 1
ATOM 2378 C CA . THR A 1 312 ? -6.302 -8.899 -6.157 1.00 78.31 312 THR A CA 1
ATOM 2379 C C . THR A 1 312 ? -5.801 -9.987 -5.206 1.00 78.31 312 THR A C 1
ATOM 2381 O O . THR A 1 312 ? -4.641 -9.917 -4.792 1.00 78.31 312 THR A O 1
ATOM 2384 N N . PRO A 1 313 ? -6.616 -11.007 -4.864 1.00 72.75 313 PRO A N 1
ATOM 2385 C CA . PRO A 1 313 ? -6.157 -12.086 -4.003 1.00 72.75 313 PRO A CA 1
ATOM 2386 C C . PRO A 1 313 ? -5.005 -12.821 -4.691 1.00 72.75 313 PRO A C 1
ATOM 2388 O O . PRO A 1 313 ? -5.041 -13.075 -5.900 1.00 72.75 313 PRO A O 1
ATOM 2391 N N . GLY A 1 314 ? -3.984 -13.184 -3.924 1.00 62.06 314 GLY A N 1
ATOM 2392 C CA . GLY A 1 314 ? -2.795 -13.820 -4.474 1.00 62.06 314 GLY A CA 1
ATOM 2393 C C . GLY A 1 314 ? -1.645 -13.774 -3.509 1.00 62.06 314 GLY A C 1
ATOM 2394 O O . GLY A 1 314 ? -1.288 -12.695 -3.058 1.00 62.06 314 GLY A O 1
ATOM 2395 N N . TYR A 1 315 ? -1.021 -14.921 -3.232 1.00 56.78 315 TYR A N 1
ATOM 2396 C CA . TYR A 1 315 ? 0.202 -14.923 -2.440 1.00 56.78 315 TYR A CA 1
ATOM 2397 C C . TYR A 1 315 ? 1.201 -13.911 -3.024 1.00 56.78 315 TYR A C 1
ATOM 2399 O O . TYR A 1 315 ? 1.503 -13.927 -4.221 1.00 56.78 315 TYR A O 1
ATOM 2407 N N . GLY A 1 316 ? 1.794 -13.100 -2.154 1.00 59.47 316 GLY A N 1
ATOM 2408 C CA . GLY A 1 316 ? 2.777 -12.082 -2.494 1.00 59.47 316 GLY A CA 1
ATOM 2409 C C . GLY A 1 316 ? 2.170 -10.837 -3.134 1.00 59.47 316 GLY A C 1
ATOM 2410 O O . GLY A 1 316 ? 2.923 -9.913 -3.427 1.00 59.47 316 GLY A O 1
ATOM 2411 N N . GLY A 1 317 ? 0.849 -10.809 -3.338 1.00 67.81 317 GLY A N 1
ATOM 2412 C CA . GLY A 1 317 ? 0.108 -9.593 -3.632 1.00 67.81 317 GLY A CA 1
ATOM 2413 C C . GLY A 1 317 ? 0.284 -8.599 -2.491 1.00 67.81 317 GLY A C 1
ATOM 2414 O O . GLY A 1 317 ? 0.307 -8.983 -1.319 1.00 67.81 317 GLY A O 1
ATOM 2415 N N . LEU A 1 318 ? 0.456 -7.337 -2.860 1.00 80.00 318 LEU A N 1
ATOM 2416 C CA . LEU A 1 318 ? 0.538 -6.224 -1.930 1.00 80.00 318 LEU A CA 1
ATOM 2417 C C . LEU A 1 318 ? -0.690 -5.344 -2.125 1.00 80.00 318 LEU A C 1
ATOM 2419 O O . LEU A 1 318 ? -1.182 -5.212 -3.244 1.00 80.00 318 LEU A O 1
ATOM 2423 N N . PHE A 1 319 ? -1.134 -4.744 -1.033 1.00 89.56 319 PHE A N 1
ATOM 2424 C CA . PHE A 1 319 ? -2.059 -3.620 -1.004 1.00 89.56 319 PHE A CA 1
ATOM 2425 C C . PHE A 1 319 ? -1.578 -2.653 0.077 1.00 89.56 319 PHE A C 1
ATOM 2427 O O . PHE A 1 319 ? -0.884 -3.062 1.016 1.00 89.56 319 PHE A O 1
ATOM 2434 N N . GLY A 1 320 ? -1.891 -1.371 -0.061 1.00 94.25 320 GLY A N 1
ATOM 2435 C CA . GLY A 1 320 ? -1.525 -0.379 0.937 1.00 94.25 320 GLY A CA 1
ATOM 2436 C C . GLY A 1 320 ? -2.443 -0.540 2.131 1.00 94.25 320 GLY A C 1
ATOM 2437 O O . GLY A 1 320 ? -3.646 -0.724 1.962 1.00 94.25 320 GLY A O 1
ATOM 2438 N N . LEU A 1 321 ? -1.864 -0.527 3.323 1.00 96.69 321 LEU A N 1
ATOM 2439 C CA . LEU A 1 321 ? -2.586 -0.715 4.572 1.00 96.69 321 LEU A CA 1
ATOM 2440 C C . LEU A 1 321 ? -2.047 0.263 5.609 1.00 96.69 321 LEU A C 1
ATOM 2442 O O . LEU A 1 321 ? -0.833 0.382 5.772 1.00 96.69 321 LEU A O 1
ATOM 2446 N N . ASP A 1 322 ? -2.944 0.900 6.343 1.00 97.38 322 ASP A N 1
ATOM 2447 C CA . ASP A 1 322 ? -2.645 1.430 7.667 1.00 97.38 322 ASP A CA 1
ATOM 2448 C C . ASP A 1 322 ? -3.847 1.226 8.590 1.00 97.38 322 ASP A C 1
ATOM 2450 O O . ASP A 1 322 ? -4.992 1.128 8.135 1.00 97.38 322 ASP A O 1
ATOM 2454 N N . VAL A 1 323 ? -3.579 1.134 9.887 1.00 98.19 323 VAL A N 1
ATOM 2455 C CA . VAL A 1 323 ? -4.606 1.027 10.923 1.00 98.19 323 VAL A CA 1
ATOM 2456 C C . VAL A 1 323 ? -4.317 2.094 11.955 1.00 98.19 323 VAL A C 1
ATOM 2458 O O . VAL A 1 323 ? -3.248 2.085 12.564 1.00 98.19 323 VAL A O 1
ATOM 2461 N N . HIS A 1 324 ? -5.265 3.004 12.121 1.00 98.19 324 HIS A N 1
ATOM 2462 C CA . HIS A 1 324 ? -5.212 4.066 13.110 1.00 98.19 324 HIS A CA 1
ATOM 2463 C C . HIS A 1 324 ? -6.280 3.828 14.181 1.00 98.19 324 HIS A C 1
ATOM 2465 O O . HIS A 1 324 ? -7.299 3.178 13.922 1.00 98.19 324 HIS A O 1
ATOM 2471 N N . VAL A 1 325 ? -6.045 4.354 15.378 1.00 98.31 325 VAL A N 1
ATOM 2472 C CA . VAL A 1 325 ? -7.018 4.416 16.468 1.00 98.31 325 VAL A CA 1
ATOM 2473 C C . VAL A 1 325 ? -7.025 5.837 17.010 1.00 98.31 325 VAL A C 1
ATOM 2475 O O . VAL A 1 325 ? -5.988 6.322 17.464 1.00 98.31 325 VAL A O 1
ATOM 2478 N N . ASN A 1 326 ? -8.190 6.469 16.917 1.00 96.62 326 ASN A N 1
ATOM 2479 C CA . ASN A 1 326 ? -8.498 7.753 17.533 1.00 96.62 326 ASN A CA 1
ATOM 2480 C C . ASN A 1 326 ? -9.065 7.519 18.931 1.00 96.62 326 ASN A C 1
ATOM 2482 O O . ASN A 1 326 ? -9.738 6.506 19.144 1.00 96.62 326 ASN A O 1
ATOM 2486 N N . ASP A 1 327 ? -8.795 8.468 19.814 1.00 95.06 327 ASP A N 1
ATOM 2487 C CA . ASP A 1 327 ? -9.081 8.438 21.246 1.00 95.06 327 ASP A CA 1
ATOM 2488 C C . ASP A 1 327 ? -9.706 9.777 21.667 1.00 95.06 327 ASP A C 1
ATOM 2490 O O . ASP A 1 327 ? -9.159 10.840 21.339 1.00 95.06 327 ASP A O 1
ATOM 2494 N N . ASP A 1 328 ? -10.861 9.730 22.330 1.00 92.06 328 ASP A N 1
ATOM 2495 C CA . ASP A 1 328 ? -11.588 10.877 22.889 1.00 92.06 328 ASP A CA 1
ATOM 2496 C C . ASP A 1 328 ? -12.074 10.576 24.313 1.00 92.06 328 ASP A C 1
ATOM 2498 O O . ASP A 1 328 ? -12.973 9.767 24.532 1.00 92.06 328 ASP A O 1
ATOM 2502 N N . ASP A 1 329 ? -11.563 11.328 25.288 1.00 88.88 329 ASP A N 1
ATOM 2503 C CA . ASP A 1 329 ? -11.917 11.160 26.699 1.00 88.88 329 ASP A CA 1
ATOM 2504 C C . ASP A 1 329 ? -13.001 12.138 27.179 1.00 88.88 329 ASP A C 1
ATOM 2506 O O . ASP A 1 329 ? -13.583 11.975 28.270 1.00 88.88 329 ASP A O 1
ATOM 2510 N N . ASP A 1 330 ? -13.225 13.233 26.442 1.00 83.31 330 ASP A N 1
ATOM 2511 C CA . ASP A 1 330 ? -13.935 14.408 26.953 1.00 83.31 330 ASP A CA 1
ATOM 2512 C C . ASP A 1 330 ? -15.189 14.829 26.167 1.00 83.31 330 ASP A C 1
ATOM 2514 O O . ASP A 1 330 ? -15.945 15.692 26.655 1.00 83.31 330 ASP A O 1
ATOM 2518 N N . GLY A 1 331 ? -15.498 14.136 25.063 1.00 73.69 331 GLY A N 1
ATOM 2519 C CA . GLY A 1 331 ? -16.629 14.433 24.171 1.00 73.69 331 GLY A CA 1
ATOM 2520 C C . GLY A 1 331 ? -16.371 15.675 23.326 1.00 73.69 331 GLY A C 1
ATOM 2521 O O . GLY A 1 331 ? -17.253 16.530 23.137 1.00 73.69 331 GLY A O 1
ATOM 2522 N N . GLY A 1 332 ? -15.101 15.868 22.978 1.00 80.31 332 GLY A N 1
ATOM 2523 C CA . GLY A 1 332 ? -14.541 17.097 22.450 1.00 80.31 332 GLY A CA 1
ATOM 2524 C C . GLY A 1 332 ? -14.057 16.951 21.019 1.00 80.31 332 GLY A C 1
ATOM 2525 O O . GLY A 1 332 ? -14.807 16.599 20.119 1.00 80.31 332 GLY A O 1
ATOM 2526 N N . ALA A 1 333 ? -12.831 17.404 20.784 1.00 84.62 333 ALA A N 1
ATOM 2527 C CA . ALA A 1 333 ? -12.087 17.022 19.588 1.00 84.62 333 ALA A CA 1
ATOM 2528 C C . ALA A 1 333 ? -11.172 15.869 19.994 1.00 84.62 333 ALA A C 1
ATOM 2530 O O . ALA A 1 333 ? -10.814 15.819 21.168 1.00 84.62 333 ALA A O 1
ATOM 2531 N N . GLY A 1 334 ? -10.743 15.037 19.044 1.00 85.25 334 GLY A N 1
ATOM 2532 C CA . GLY A 1 334 ? -9.889 13.888 19.356 1.00 85.25 334 GLY A CA 1
ATOM 2533 C C . GLY A 1 334 ? -8.670 14.293 20.194 1.00 85.25 334 GLY A C 1
ATOM 2534 O O . GLY A 1 334 ? -7.988 15.283 19.887 1.00 85.25 334 GLY A O 1
ATOM 2535 N N . ASP A 1 335 ? -8.416 13.543 21.260 1.00 88.44 335 ASP A N 1
ATOM 2536 C CA . ASP A 1 335 ? -7.352 13.799 22.226 1.00 88.44 335 ASP A CA 1
ATOM 2537 C C . ASP A 1 335 ? -6.028 13.193 21.755 1.00 88.44 335 ASP A C 1
ATOM 2539 O O . ASP A 1 335 ? -4.981 13.860 21.804 1.00 88.44 335 ASP A O 1
ATOM 2543 N N . ALA A 1 336 ? -6.080 11.971 21.219 1.00 93.00 336 ALA A N 1
ATOM 2544 C CA . ALA A 1 336 ? -4.930 11.276 20.663 1.00 93.00 336 ALA A CA 1
ATOM 2545 C C . ALA A 1 336 ? -5.253 10.445 19.416 1.00 93.00 336 ALA A C 1
ATOM 2547 O O . ALA A 1 336 ? -6.389 10.073 19.135 1.00 93.00 336 ALA A O 1
ATOM 2548 N N . GLU A 1 337 ? -4.195 10.141 18.666 1.00 94.81 337 GLU A N 1
ATOM 2549 C CA . GLU A 1 337 ? -4.245 9.201 17.551 1.00 94.81 337 GLU A CA 1
ATOM 2550 C C . GLU A 1 337 ? -2.960 8.372 17.525 1.00 94.81 337 GLU A C 1
ATOM 2552 O O . GLU A 1 337 ? -1.841 8.906 17.556 1.00 94.81 337 GLU A O 1
ATOM 2557 N N . ILE A 1 338 ? -3.123 7.054 17.446 1.00 96.62 338 ILE A N 1
ATOM 2558 C CA . ILE A 1 338 ? -2.044 6.080 17.262 1.00 96.62 338 ILE A CA 1
ATOM 2559 C C . ILE A 1 338 ? -2.219 5.347 15.933 1.00 96.62 338 ILE A C 1
ATOM 2561 O O . ILE A 1 338 ? -3.335 5.072 15.508 1.00 96.62 338 ILE A O 1
ATOM 2565 N N . ALA A 1 339 ? -1.115 4.992 15.284 1.00 96.88 339 ALA A N 1
ATOM 2566 C CA . ALA A 1 339 ? -1.101 4.282 14.013 1.00 96.88 339 ALA A CA 1
ATOM 2567 C C . ALA A 1 339 ? -0.160 3.075 14.041 1.00 96.88 339 ALA A C 1
ATOM 2569 O O . ALA A 1 339 ? 0.786 2.998 14.829 1.00 96.88 339 ALA A O 1
ATOM 2570 N N . TRP A 1 340 ? -0.415 2.114 13.157 1.00 96.38 340 TRP A N 1
ATOM 2571 C CA . TRP A 1 340 ? 0.492 0.996 12.929 1.00 96.38 340 TRP A CA 1
ATOM 2572 C C . TRP A 1 340 ? 1.724 1.433 12.145 1.00 96.38 340 TRP A C 1
ATOM 2574 O O . TRP A 1 340 ? 2.851 1.106 12.523 1.00 96.38 340 TRP A O 1
ATOM 2584 N N . TRP A 1 341 ? 1.518 2.141 11.034 1.00 93.38 341 TRP A N 1
ATOM 2585 C CA . TRP A 1 341 ? 2.586 2.416 10.083 1.00 93.38 341 TRP A CA 1
ATOM 2586 C C . TRP A 1 341 ? 2.978 3.888 10.029 1.00 93.38 341 TRP A C 1
ATOM 2588 O O . TRP A 1 341 ? 4.169 4.211 10.120 1.00 93.38 341 TRP A O 1
ATOM 2598 N N . ALA A 1 342 ? 2.004 4.789 9.894 1.00 87.56 342 ALA A N 1
ATOM 2599 C CA . ALA A 1 342 ? 2.259 6.218 9.905 1.00 87.56 342 ALA A CA 1
ATOM 2600 C C . ALA A 1 342 ? 3.031 6.622 11.172 1.00 87.56 342 ALA A C 1
ATOM 2602 O O . ALA A 1 342 ? 2.794 6.129 12.269 1.00 87.56 342 ALA A O 1
ATOM 2603 N N . SER A 1 343 ? 3.989 7.532 11.008 1.00 83.38 343 SER A N 1
ATOM 2604 C CA . SER A 1 343 ? 4.790 8.102 12.109 1.00 83.38 343 SER A CA 1
ATOM 2605 C C . SER A 1 343 ? 4.728 9.629 12.144 1.00 83.38 343 SER A C 1
ATOM 2607 O O . SER A 1 343 ? 5.422 10.277 12.927 1.00 83.38 343 SER A O 1
ATOM 2609 N N . VAL A 1 344 ? 3.929 10.210 11.249 1.00 77.25 344 VAL A N 1
ATOM 2610 C CA . VAL A 1 344 ? 3.711 11.646 11.116 1.00 77.25 344 VAL A CA 1
ATOM 2611 C C . VAL A 1 344 ? 2.232 11.856 10.850 1.00 77.25 344 VAL A C 1
ATOM 2613 O O . VAL A 1 344 ? 1.690 11.261 9.921 1.00 77.25 344 VAL A O 1
ATOM 2616 N N . ASP A 1 345 ? 1.611 12.716 11.647 1.00 80.25 345 ASP A N 1
ATOM 2617 C CA . ASP A 1 345 ? 0.233 13.150 11.445 1.00 80.25 345 ASP A CA 1
ATOM 2618 C C . ASP A 1 345 ? 0.070 13.911 10.110 1.00 80.25 345 ASP A C 1
ATOM 2620 O O . ASP A 1 345 ? 0.852 14.811 9.771 1.00 80.25 345 ASP A O 1
ATOM 2624 N N . ALA A 1 346 ? -0.945 13.522 9.344 1.00 76.62 346 ALA A N 1
ATOM 2625 C CA . ALA A 1 346 ? -1.379 14.144 8.105 1.00 76.62 346 ALA A CA 1
ATOM 2626 C C . ALA A 1 346 ? -2.862 13.827 7.867 1.00 76.62 346 ALA A C 1
ATOM 2628 O O . ALA A 1 346 ? -3.277 12.672 7.901 1.00 76.62 346 ALA A O 1
ATOM 2629 N N . ALA A 1 347 ? -3.645 14.855 7.534 1.00 79.06 347 ALA A N 1
ATOM 2630 C CA . ALA A 1 347 ? -5.083 14.730 7.313 1.00 79.06 347 ALA A CA 1
ATOM 2631 C C . ALA A 1 347 ? -5.475 15.188 5.887 1.00 79.06 347 ALA A C 1
ATOM 2633 O O . ALA A 1 347 ? -5.454 16.395 5.606 1.00 79.06 347 ALA A O 1
ATOM 2634 N N . PRO A 1 348 ? -5.854 14.271 4.971 1.00 85.00 348 PRO A N 1
ATOM 2635 C CA . PRO A 1 348 ? -5.782 12.812 5.107 1.00 85.00 348 PRO A CA 1
ATOM 2636 C C . PRO A 1 348 ? -4.353 12.284 4.886 1.00 85.00 348 PRO A C 1
ATOM 2638 O O . PRO A 1 348 ? -3.565 12.898 4.158 1.00 85.00 348 PRO A O 1
ATOM 2641 N N . GLN A 1 349 ? -4.052 11.103 5.427 1.00 87.88 349 GLN A N 1
ATOM 2642 C CA . GLN A 1 349 ? -2.839 10.364 5.075 1.00 87.88 349 GLN A CA 1
ATOM 2643 C C . GLN A 1 349 ? -2.888 9.966 3.594 1.00 87.88 349 GLN A C 1
ATOM 2645 O O . GLN A 1 349 ? -3.868 9.341 3.179 1.00 87.88 349 GLN A O 1
ATOM 2650 N N . PRO A 1 350 ? -1.887 10.318 2.767 1.00 87.44 350 PRO A N 1
ATOM 2651 C CA . PRO A 1 350 ? -1.896 9.950 1.356 1.00 87.44 350 PRO A CA 1
ATOM 2652 C C . PRO A 1 350 ? -1.607 8.447 1.180 1.00 87.44 350 PRO A C 1
ATOM 2654 O O . PRO A 1 350 ? -0.747 7.935 1.896 1.00 87.44 350 PRO A O 1
ATOM 2657 N N . PRO A 1 351 ? -2.187 7.763 0.172 1.00 89.00 351 PRO A N 1
ATOM 2658 C CA . PRO A 1 351 ? -1.920 6.340 -0.100 1.00 89.00 351 PRO A CA 1
ATOM 2659 C C . PRO A 1 351 ? -0.430 5.973 -0.176 1.00 89.00 351 PRO A C 1
ATOM 2661 O O . PRO A 1 351 ? 0.019 4.943 0.320 1.00 89.00 351 PRO A O 1
ATOM 2664 N N . SER A 1 352 ? 0.395 6.881 -0.706 1.00 83.94 352 SER A N 1
ATOM 2665 C CA . SER A 1 352 ? 1.857 6.744 -0.756 1.00 83.94 352 SER A CA 1
ATOM 2666 C C . SER A 1 352 ? 2.545 6.581 0.608 1.00 83.94 352 SER A C 1
ATOM 2668 O O . SER A 1 352 ? 3.672 6.077 0.649 1.00 83.94 352 SER A O 1
ATOM 2670 N N . ALA A 1 353 ? 1.898 7.008 1.695 1.00 84.69 353 ALA A N 1
ATOM 2671 C CA . ALA A 1 353 ? 2.395 6.933 3.065 1.00 84.69 353 ALA A CA 1
ATOM 2672 C C . ALA A 1 353 ? 1.934 5.671 3.805 1.00 84.69 353 ALA A C 1
ATOM 2674 O O . ALA A 1 353 ? 2.470 5.398 4.876 1.00 84.69 353 ALA A O 1
ATOM 2675 N N . PHE A 1 354 ? 1.014 4.885 3.237 1.00 91.62 354 PHE A N 1
ATOM 2676 C CA . PHE A 1 354 ? 0.560 3.647 3.862 1.00 91.62 354 PHE A CA 1
ATOM 2677 C C . PHE A 1 354 ? 1.698 2.620 3.932 1.00 91.62 354 PHE A C 1
ATOM 2679 O O . PHE A 1 354 ? 2.619 2.586 3.090 1.00 91.62 354 PHE A O 1
ATOM 2686 N N . GLY A 1 355 ? 1.597 1.753 4.938 1.00 90.00 355 GLY A N 1
ATOM 2687 C CA . GLY A 1 355 ? 2.335 0.502 4.992 1.00 90.00 355 GLY A CA 1
ATOM 2688 C C . GLY A 1 355 ? 1.838 -0.448 3.908 1.00 90.00 355 GLY A C 1
ATOM 2689 O O . GLY A 1 355 ? 1.126 -0.054 2.982 1.00 90.00 355 GLY A O 1
ATOM 2690 N N . ALA A 1 356 ? 2.210 -1.721 3.999 1.00 88.75 356 ALA A N 1
ATOM 2691 C CA . ALA A 1 356 ? 1.701 -2.715 3.065 1.00 88.75 356 ALA A CA 1
ATOM 2692 C C . ALA A 1 356 ? 1.216 -3.973 3.777 1.00 88.75 356 ALA A C 1
ATOM 2694 O O . ALA A 1 356 ? 1.908 -4.545 4.624 1.00 88.75 356 ALA A O 1
ATOM 2695 N N . GLY A 1 357 ? 0.030 -4.426 3.382 1.00 90.94 357 GLY A N 1
ATOM 2696 C CA . GLY A 1 357 ? -0.439 -5.774 3.643 1.00 90.94 357 GLY A CA 1
ATOM 2697 C C . GLY A 1 357 ? 0.098 -6.705 2.562 1.00 90.94 357 GLY A C 1
ATOM 2698 O O . GLY A 1 357 ? -0.150 -6.501 1.374 1.00 90.94 357 GLY A O 1
ATOM 2699 N N . ARG A 1 358 ? 0.837 -7.739 2.964 1.00 82.62 358 ARG A N 1
ATOM 2700 C CA . ARG A 1 358 ? 1.302 -8.803 2.073 1.00 82.62 358 ARG A CA 1
ATOM 2701 C C . ARG A 1 358 ? 0.390 -10.004 2.217 1.00 82.62 358 ARG A C 1
ATOM 2703 O O . ARG A 1 358 ? 0.358 -10.631 3.270 1.00 82.62 358 ARG A O 1
ATOM 2710 N N . LEU A 1 359 ? -0.304 -10.353 1.144 1.00 77.69 359 LEU A N 1
ATOM 2711 C CA . LEU A 1 359 ? -1.132 -11.549 1.093 1.00 77.69 359 LEU A CA 1
ATOM 2712 C C . LEU A 1 359 ? -0.240 -12.797 1.160 1.00 77.69 359 LEU A C 1
ATOM 2714 O O . LEU A 1 359 ? 0.665 -12.984 0.347 1.00 77.69 359 LEU A O 1
ATOM 2718 N N . GLU A 1 360 ? -0.474 -13.657 2.142 1.00 73.19 360 GLU A N 1
ATOM 2719 C CA . GLU A 1 360 ? 0.313 -14.859 2.420 1.00 73.19 360 GLU A CA 1
ATOM 2720 C C . GLU A 1 360 ? -0.548 -16.118 2.466 1.00 73.19 360 GLU A C 1
ATOM 2722 O O . GLU A 1 360 ? -1.773 -16.087 2.443 1.00 73.19 360 GLU A O 1
ATOM 2727 N N . GLY A 1 361 ? 0.102 -17.271 2.539 1.00 57.50 361 GLY A N 1
ATOM 2728 C CA . GLY A 1 361 ? -0.594 -18.545 2.502 1.00 57.50 361 GLY A CA 1
ATOM 2729 C C . GLY A 1 361 ? -1.077 -18.905 1.099 1.00 57.50 361 GLY A C 1
ATOM 2730 O O . GLY A 1 361 ? -0.974 -18.118 0.152 1.00 57.50 361 GLY A O 1
ATOM 2731 N N . PRO A 1 362 ? -1.502 -20.153 0.913 1.00 49.84 362 PRO A N 1
ATOM 2732 C CA . PRO A 1 362 ? -1.599 -20.690 -0.425 1.00 49.84 362 PRO A CA 1
ATOM 2733 C C . PRO A 1 362 ? -3.018 -20.367 -0.991 1.00 49.84 362 PRO A C 1
ATOM 2735 O O . PRO A 1 362 ? -4.008 -20.452 -0.275 1.00 49.84 362 PRO A O 1
ATOM 2738 N N . GLN A 1 363 ? -3.127 -19.964 -2.270 1.00 48.53 363 GLN A N 1
ATOM 2739 C CA . GLN A 1 363 ? -4.399 -19.716 -2.991 1.00 48.53 363 GLN A CA 1
ATOM 2740 C C . GLN A 1 363 ? -4.972 -20.929 -3.735 1.00 48.53 363 GLN A C 1
ATOM 2742 O O . GLN A 1 363 ? -4.306 -21.402 -4.662 1.00 48.53 363 GLN A O 1
ATOM 2747 N N . GLU A 1 364 ? -6.186 -21.402 -3.423 1.00 42.41 364 GLU A N 1
ATOM 2748 C CA . GLU A 1 364 ? -6.834 -22.469 -4.209 1.00 42.41 364 GLU A CA 1
ATOM 2749 C C . GLU A 1 364 ? -6.949 -22.056 -5.685 1.00 42.41 364 GLU A C 1
ATOM 2751 O O . GLU A 1 364 ? -7.605 -21.077 -6.035 1.00 42.41 364 GLU A O 1
ATOM 2756 N N . VAL A 1 365 ? -6.306 -22.806 -6.584 1.00 41.59 365 VAL A N 1
ATOM 2757 C CA . VAL A 1 365 ? -6.552 -22.678 -8.025 1.00 41.59 365 VAL A CA 1
ATOM 2758 C C . VAL A 1 365 ? -7.254 -23.936 -8.497 1.00 41.59 365 VAL A C 1
ATOM 2760 O O . VAL A 1 365 ? -6.777 -25.037 -8.230 1.00 41.59 365 VAL A O 1
ATOM 2763 N N . ASP A 1 366 ? -8.352 -23.766 -9.239 1.00 36.88 366 ASP A N 1
ATOM 2764 C CA . ASP A 1 366 ? -9.095 -24.840 -9.902 1.00 36.88 366 ASP A CA 1
ATOM 2765 C C . ASP A 1 366 ? -8.151 -25.724 -10.733 1.00 36.88 366 ASP A C 1
ATOM 2767 O O . ASP A 1 366 ? -7.837 -25.475 -11.906 1.00 36.88 366 ASP A O 1
ATOM 2771 N N . VAL A 1 367 ? -7.689 -26.811 -10.127 1.00 39.94 367 VAL A N 1
ATOM 2772 C CA . VAL A 1 367 ? -6.952 -27.846 -10.830 1.00 39.94 367 VAL A CA 1
ATOM 2773 C C . VAL A 1 367 ? -7.970 -28.698 -11.560 1.00 39.94 367 VAL A C 1
ATOM 2775 O O . VAL A 1 367 ? -8.728 -29.459 -10.963 1.00 39.94 367 VAL A O 1
ATOM 2778 N N . ASN A 1 368 ? -7.870 -28.725 -12.885 1.00 39.09 368 ASN A N 1
ATOM 2779 C CA . ASN A 1 368 ? -8.235 -29.928 -13.629 1.00 39.09 368 ASN A CA 1
ATOM 2780 C C . ASN A 1 368 ? -7.183 -31.026 -13.348 1.00 39.09 368 ASN 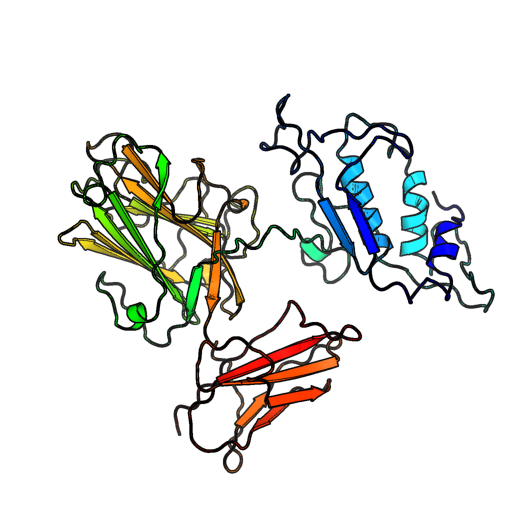A C 1
ATOM 2782 O O . ASN A 1 368 ? -6.462 -31.459 -14.257 1.00 39.09 368 ASN A O 1
ATOM 2786 N N . ALA A 1 369 ? -7.055 -31.440 -12.083 1.00 44.28 369 ALA A N 1
ATOM 2787 C CA . ALA A 1 369 ? -6.307 -32.615 -11.672 1.00 44.28 369 ALA A CA 1
ATOM 2788 C C . ALA A 1 369 ? -7.083 -33.832 -12.182 1.00 44.28 369 ALA 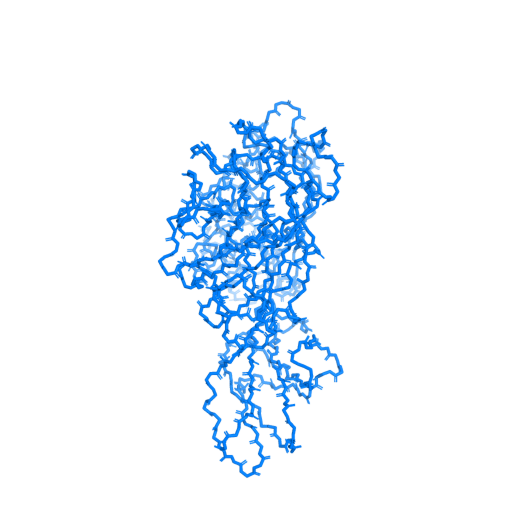A C 1
ATOM 2790 O O . ALA A 1 369 ? -8.152 -34.173 -11.685 1.00 44.28 369 ALA A O 1
ATOM 2791 N N . ALA A 1 370 ? -6.579 -34.475 -13.232 1.00 41.34 370 ALA A N 1
ATOM 2792 C CA . ALA A 1 370 ? -7.095 -35.782 -13.607 1.00 41.34 370 ALA A CA 1
ATOM 2793 C C . ALA A 1 370 ? -6.536 -36.802 -12.598 1.00 41.34 370 ALA A C 1
ATOM 2795 O O . ALA A 1 370 ? -5.311 -36.906 -12.501 1.00 41.34 370 ALA A O 1
ATOM 2796 N N . PRO A 1 371 ? -7.369 -37.568 -11.870 1.00 44.22 371 PRO A N 1
ATOM 2797 C CA . PRO A 1 371 ? -6.866 -38.616 -10.995 1.00 44.22 371 PRO A CA 1
ATOM 2798 C C . PRO A 1 371 ? -6.210 -39.697 -11.858 1.00 44.22 371 PRO A C 1
ATOM 2800 O O . PRO A 1 371 ? -6.876 -40.354 -12.663 1.00 44.22 371 PRO A O 1
ATOM 2803 N N . GLY A 1 372 ? -4.900 -39.878 -11.713 1.00 46.09 372 GLY A N 1
ATOM 2804 C CA . GLY A 1 372 ? -4.142 -40.934 -12.375 1.00 46.09 372 GLY A CA 1
ATOM 2805 C C . GLY A 1 372 ? -3.309 -41.702 -11.358 1.00 46.09 372 GLY A C 1
ATOM 2806 O O . GLY A 1 372 ? -2.358 -41.157 -10.815 1.00 46.09 372 GLY A O 1
ATOM 2807 N N . GLU A 1 373 ? -3.704 -42.950 -11.089 1.00 47.03 373 GLU A N 1
ATOM 2808 C CA . GLU A 1 373 ? -2.942 -44.014 -10.405 1.00 47.03 373 GLU A CA 1
ATOM 2809 C C . GLU A 1 373 ? -1.996 -43.591 -9.248 1.00 47.03 373 GLU A C 1
ATOM 2811 O O . GLU A 1 373 ? -0.891 -44.114 -9.129 1.00 47.03 373 GLU A O 1
ATOM 2816 N N . GLY A 1 374 ? -2.440 -42.699 -8.351 1.00 53.53 374 GLY A N 1
ATOM 2817 C CA . GLY A 1 374 ? -1.768 -42.428 -7.068 1.00 53.53 374 GLY A CA 1
ATOM 2818 C C . GLY A 1 374 ? -0.852 -41.197 -6.991 1.00 53.53 374 GLY A C 1
ATOM 2819 O O . GLY A 1 374 ? -0.031 -41.153 -6.078 1.00 53.53 374 GLY A O 1
ATOM 2820 N N . GLY A 1 375 ? -0.986 -40.216 -7.894 1.00 60.00 375 GLY A N 1
ATOM 2821 C CA . GLY A 1 375 ? -0.254 -38.937 -7.849 1.00 60.00 375 GLY A CA 1
ATOM 2822 C C . GLY A 1 375 ? -1.084 -37.708 -8.266 1.00 60.00 375 GLY A C 1
ATOM 2823 O O . GLY A 1 375 ? -2.257 -37.837 -8.620 1.00 60.00 375 GLY A O 1
ATOM 2824 N N . VAL A 1 376 ? -0.460 -36.523 -8.237 1.00 65.19 376 VAL A N 1
ATOM 2825 C CA . VAL A 1 376 ? -0.997 -35.213 -8.665 1.00 65.19 376 VAL A CA 1
ATOM 2826 C C . VAL A 1 376 ? -0.380 -34.807 -10.004 1.00 65.19 376 VAL A C 1
ATOM 2828 O O . VAL A 1 376 ? 0.789 -35.080 -10.255 1.00 65.19 376 VAL A O 1
ATOM 2831 N N . LEU A 1 377 ? -1.139 -34.127 -10.867 1.00 68.88 377 LEU A N 1
ATOM 2832 C CA . LEU A 1 377 ? -0.607 -33.437 -12.046 1.00 68.88 377 LEU A CA 1
ATOM 2833 C C . LEU A 1 377 ? -0.846 -31.933 -11.894 1.00 68.88 377 LEU A C 1
ATOM 2835 O O . LEU A 1 377 ? -1.964 -31.465 -12.110 1.00 68.88 377 LEU A O 1
ATOM 2839 N N . LEU A 1 378 ? 0.203 -31.191 -11.543 1.00 68.12 378 LEU A N 1
ATOM 2840 C CA . LEU A 1 378 ? 0.188 -29.730 -11.520 1.00 68.12 378 LEU A CA 1
ATOM 2841 C C . LEU A 1 378 ? 0.108 -29.212 -12.958 1.00 68.12 378 LEU A C 1
ATOM 2843 O O . LEU A 1 378 ? 0.768 -29.766 -13.837 1.00 68.12 378 LEU A O 1
ATOM 2847 N N . LYS A 1 379 ? -0.674 -28.156 -13.203 1.00 60.78 379 LYS A N 1
ATOM 2848 C CA . LYS A 1 379 ? -0.742 -27.448 -14.492 1.00 60.78 379 LYS A CA 1
ATOM 2849 C C . LYS A 1 379 ? -0.771 -25.943 -14.258 1.00 60.78 379 LYS A C 1
ATOM 2851 O O . LYS A 1 379 ? -1.471 -25.486 -13.363 1.00 60.78 379 LYS A O 1
ATOM 2856 N N . TRP A 1 380 ? -0.069 -25.186 -15.091 1.00 63.09 380 TRP A N 1
ATOM 2857 C CA . TRP A 1 380 ? -0.044 -23.723 -15.063 1.00 63.09 380 TRP A CA 1
ATOM 2858 C C . TRP A 1 380 ? -0.099 -23.136 -16.478 1.00 63.09 380 TRP A C 1
ATOM 2860 O O . TRP A 1 380 ? 0.077 -23.841 -17.477 1.00 63.09 380 TRP A O 1
ATOM 2870 N N . ALA A 1 381 ? -0.365 -21.832 -16.572 1.00 57.97 381 ALA A N 1
ATOM 2871 C CA . ALA A 1 381 ? -0.296 -21.095 -17.829 1.00 57.97 381 ALA A CA 1
ATOM 2872 C C . ALA A 1 381 ? 1.168 -20.792 -18.184 1.00 57.97 381 ALA A C 1
ATOM 2874 O O . ALA A 1 381 ? 1.901 -20.204 -17.389 1.00 57.97 381 ALA A O 1
ATOM 2875 N N . HIS A 1 382 ? 1.596 -21.185 -19.385 1.00 56.44 382 HIS A N 1
ATOM 2876 C CA . HIS A 1 382 ? 2.914 -20.827 -19.901 1.00 56.44 382 HIS A CA 1
ATOM 2877 C C . HIS A 1 382 ? 2.883 -19.466 -20.609 1.00 56.44 382 HIS A C 1
ATOM 2879 O O . HIS A 1 382 ? 2.000 -19.204 -21.426 1.00 56.44 382 HIS A O 1
ATOM 2885 N N . PHE A 1 383 ? 3.906 -18.647 -20.355 1.00 49.69 383 PHE A N 1
ATOM 2886 C CA . PHE A 1 383 ? 4.165 -17.402 -21.076 1.00 49.69 383 PHE A CA 1
ATOM 2887 C C . PHE A 1 383 ? 5.480 -17.491 -21.855 1.00 49.69 383 PHE A C 1
ATOM 2889 O O . PHE A 1 383 ? 6.478 -17.985 -21.333 1.00 49.69 383 PHE A O 1
ATOM 2896 N N . ALA A 1 384 ? 5.485 -16.953 -23.078 1.00 51.25 384 ALA A N 1
ATOM 2897 C CA . ALA A 1 384 ? 6.549 -17.141 -24.072 1.00 51.25 384 ALA A CA 1
ATOM 2898 C C . ALA A 1 384 ? 7.951 -16.630 -23.669 1.00 51.25 384 ALA A C 1
ATOM 2900 O O . ALA A 1 384 ? 8.923 -16.959 -24.336 1.00 51.25 384 ALA A O 1
ATOM 2901 N N . TRP A 1 385 ? 8.062 -15.826 -22.609 1.00 47.78 385 TRP A N 1
ATOM 2902 C CA . TRP A 1 385 ? 9.313 -15.238 -22.101 1.00 47.78 385 TRP A CA 1
ATOM 2903 C C . TRP A 1 385 ? 9.916 -15.960 -20.879 1.00 47.78 385 TRP A C 1
ATOM 2905 O O . TRP A 1 385 ? 10.918 -15.504 -20.322 1.00 47.78 385 TRP A O 1
ATOM 2915 N N . ASN A 1 386 ? 9.306 -17.067 -20.447 1.00 59.03 386 ASN A N 1
ATOM 2916 C CA . ASN A 1 386 ? 9.823 -17.914 -19.373 1.00 59.03 386 ASN A CA 1
ATOM 2917 C C . ASN A 1 386 ? 10.622 -19.077 -19.968 1.00 59.03 386 ASN A C 1
ATOM 2919 O O . ASN A 1 386 ? 10.134 -19.730 -20.890 1.00 59.03 386 ASN A O 1
ATOM 2923 N N . ASP A 1 387 ? 11.779 -19.381 -19.382 1.00 70.00 387 ASP A N 1
ATOM 2924 C CA . ASP A 1 387 ? 12.660 -20.472 -19.827 1.00 70.00 387 ASP A CA 1
ATOM 2925 C C . ASP A 1 387 ? 12.459 -21.757 -19.023 1.00 70.00 387 ASP A C 1
ATOM 2927 O O . ASP A 1 387 ? 12.678 -22.856 -19.533 1.00 70.00 387 ASP A O 1
ATOM 2931 N N . ALA A 1 388 ? 12.035 -21.635 -17.765 1.00 76.38 388 ALA A N 1
ATOM 2932 C CA . ALA A 1 388 ? 11.791 -22.765 -16.880 1.00 76.38 388 ALA A CA 1
ATOM 2933 C C . ALA A 1 388 ? 10.866 -22.384 -15.718 1.00 76.38 388 ALA A C 1
ATOM 2935 O O . ALA A 1 388 ? 10.551 -21.210 -15.508 1.00 76.38 388 ALA A O 1
ATOM 2936 N N . TYR A 1 389 ? 10.454 -23.388 -14.951 1.00 71.94 389 TYR A N 1
ATOM 2937 C CA . TYR A 1 389 ? 9.612 -23.269 -13.770 1.00 71.94 389 TYR A CA 1
ATOM 2938 C C . TYR A 1 389 ? 10.194 -24.113 -12.634 1.00 71.94 389 TYR A C 1
ATOM 2940 O O . TYR A 1 389 ? 10.282 -25.329 -12.753 1.00 71.94 389 TYR A O 1
ATOM 2948 N N . GLU A 1 390 ? 10.576 -23.493 -11.524 1.00 81.31 390 GLU A N 1
ATOM 2949 C CA . GLU A 1 390 ? 10.955 -24.197 -10.298 1.00 81.31 390 GLU A CA 1
ATOM 2950 C C . GLU A 1 390 ? 9.695 -24.672 -9.581 1.00 81.31 390 GLU A C 1
ATOM 2952 O O . GLU A 1 390 ? 8.831 -23.866 -9.248 1.00 81.31 390 GLU A O 1
ATOM 2957 N N . VAL A 1 391 ? 9.585 -25.965 -9.311 1.00 82.75 391 VAL A N 1
ATOM 2958 C CA . VAL A 1 391 ? 8.512 -26.539 -8.504 1.00 82.75 391 VAL A CA 1
ATOM 2959 C C . VAL A 1 391 ? 9.062 -26.771 -7.108 1.00 82.75 391 VAL A C 1
ATOM 2961 O O . VAL A 1 391 ? 10.018 -27.522 -6.927 1.00 82.75 391 VAL A O 1
ATOM 2964 N N . HIS A 1 392 ? 8.450 -26.143 -6.115 1.00 82.75 392 HIS A N 1
ATOM 2965 C CA . HIS A 1 392 ? 8.749 -26.325 -4.703 1.00 82.75 392 HIS A CA 1
ATOM 2966 C C . HIS A 1 392 ? 7.630 -27.083 -4.005 1.00 82.75 392 HIS A C 1
ATOM 2968 O O . HIS A 1 392 ? 6.481 -27.012 -4.437 1.00 82.75 392 HIS A O 1
ATOM 2974 N N . ARG A 1 393 ? 7.961 -27.780 -2.918 1.00 84.56 393 ARG A N 1
ATOM 2975 C CA . ARG A 1 393 ? 7.030 -28.574 -2.123 1.00 84.56 393 ARG A CA 1
ATOM 2976 C C . ARG A 1 393 ? 7.386 -28.545 -0.636 1.00 84.56 393 ARG A C 1
ATOM 2978 O O . ARG A 1 393 ? 8.548 -28.748 -0.283 1.00 84.56 393 ARG A O 1
ATOM 2985 N N . SER A 1 394 ? 6.384 -28.402 0.229 1.00 80.50 394 SER A N 1
ATOM 2986 C CA . SER A 1 394 ? 6.516 -28.489 1.690 1.00 80.50 394 SER A CA 1
ATOM 2987 C C . SER A 1 394 ? 5.288 -29.138 2.338 1.00 80.50 394 SER A C 1
ATOM 2989 O O . SER A 1 394 ? 4.234 -29.248 1.722 1.00 80.50 394 SER A O 1
ATOM 2991 N N . ALA A 1 395 ? 5.426 -29.578 3.590 1.00 76.50 395 ALA A N 1
ATOM 2992 C CA . ALA A 1 395 ? 4.292 -29.940 4.450 1.00 76.50 395 ALA A CA 1
ATOM 2993 C C . ALA A 1 395 ? 3.756 -28.736 5.253 1.00 76.50 395 ALA A C 1
ATOM 2995 O O . ALA A 1 395 ? 2.707 -28.839 5.879 1.00 76.50 395 ALA A O 1
ATOM 2996 N N . ASP A 1 396 ? 4.490 -27.623 5.251 1.00 70.00 396 ASP A N 1
ATOM 2997 C CA . ASP A 1 396 ? 4.101 -26.347 5.852 1.00 70.00 396 ASP A CA 1
ATOM 2998 C C . ASP A 1 396 ? 3.399 -25.481 4.787 1.00 70.00 396 ASP A C 1
ATOM 3000 O O . ASP A 1 396 ? 4.021 -25.244 3.748 1.00 70.00 396 ASP A O 1
ATOM 3004 N N . PRO A 1 397 ? 2.146 -25.029 4.992 1.00 59.03 397 PRO A N 1
ATOM 3005 C CA . PRO A 1 397 ? 1.435 -24.158 4.050 1.00 59.03 397 PRO A CA 1
ATOM 3006 C C . PRO A 1 397 ? 2.079 -22.779 3.862 1.00 59.03 397 PRO A C 1
ATOM 3008 O O . PRO A 1 397 ? 1.863 -22.142 2.833 1.00 59.03 397 PRO A O 1
ATOM 3011 N N . TYR A 1 398 ? 2.892 -22.317 4.811 1.00 56.16 398 TYR A N 1
ATOM 3012 C CA . TYR A 1 398 ? 3.455 -20.963 4.816 1.00 56.16 398 TYR A CA 1
ATOM 3013 C C . TYR A 1 398 ? 4.944 -20.934 4.458 1.00 56.16 398 TYR A C 1
ATOM 3015 O O . TYR A 1 398 ? 5.657 -19.983 4.775 1.00 56.16 398 TYR A O 1
ATOM 3023 N N . PHE A 1 399 ? 5.441 -21.985 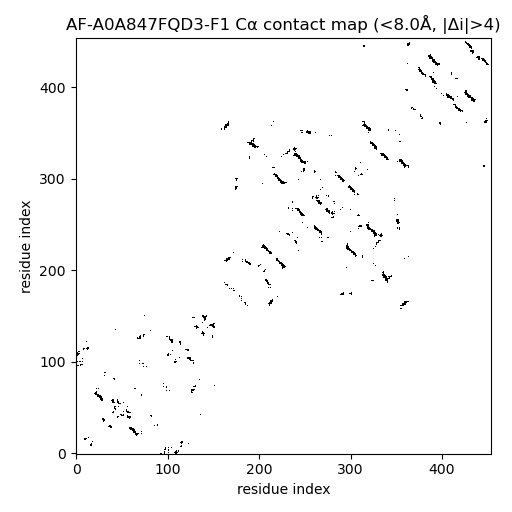3.803 1.00 63.19 399 PHE A N 1
ATOM 3024 C CA . PHE A 1 399 ? 6.860 -22.091 3.499 1.00 63.19 399 PHE A CA 1
ATOM 3025 C C . PHE A 1 399 ? 7.321 -21.041 2.477 1.00 63.19 399 PHE A C 1
ATOM 3027 O O . PHE A 1 399 ? 6.682 -20.810 1.448 1.00 63.19 399 PHE A O 1
ATOM 3034 N N . GLU A 1 400 ? 8.501 -20.466 2.713 1.00 62.22 400 GLU A N 1
ATO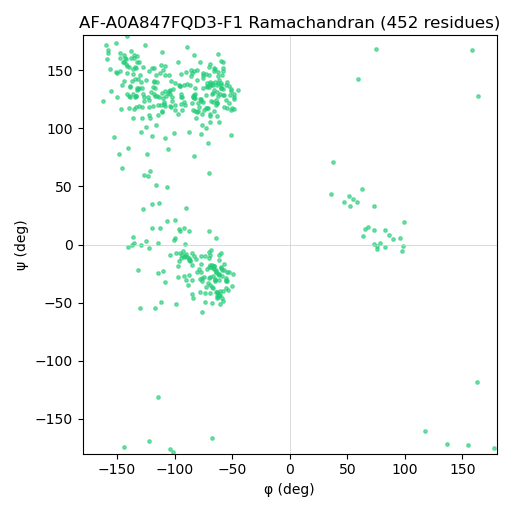M 3035 C CA . GLU A 1 400 ? 9.183 -19.655 1.708 1.00 62.22 400 GLU A CA 1
ATOM 3036 C C . GLU A 1 400 ? 9.982 -20.564 0.751 1.00 62.22 400 GLU A C 1
ATOM 3038 O O . GLU A 1 400 ? 10.777 -21.400 1.196 1.00 62.22 400 GLU A O 1
ATOM 3043 N N . PRO A 1 401 ? 9.795 -20.441 -0.576 1.00 64.88 401 PRO A N 1
ATOM 3044 C CA . PRO A 1 401 ? 10.512 -21.256 -1.547 1.00 64.88 401 PRO A CA 1
ATOM 3045 C C . PRO A 1 401 ? 12.030 -21.024 -1.517 1.00 64.88 401 PRO A C 1
ATOM 3047 O O . PRO A 1 401 ? 12.533 -19.934 -1.811 1.00 64.88 401 PRO A O 1
ATOM 3050 N N . ASP A 1 402 ? 12.789 -22.086 -1.273 1.00 74.44 402 ASP A N 1
ATOM 3051 C CA . ASP A 1 402 ? 14.247 -22.079 -1.177 1.00 74.44 402 ASP A CA 1
ATOM 3052 C C . ASP A 1 402 ? 14.851 -23.370 -1.761 1.00 74.44 402 ASP A C 1
ATOM 3054 O O . ASP A 1 402 ? 14.157 -24.207 -2.343 1.00 74.44 402 ASP A O 1
ATOM 3058 N N . ALA A 1 403 ? 16.168 -23.540 -1.626 1.00 80.81 403 ALA A N 1
ATOM 3059 C CA . ALA A 1 403 ? 16.867 -24.716 -2.145 1.00 80.81 403 ALA A CA 1
ATOM 3060 C C . ALA A 1 403 ? 16.473 -26.037 -1.452 1.00 80.81 403 ALA A C 1
ATOM 3062 O O . ALA A 1 403 ? 16.746 -27.105 -1.992 1.00 80.81 403 ALA A O 1
ATOM 3063 N N . THR A 1 404 ? 15.873 -25.988 -0.259 1.00 84.06 404 THR A N 1
ATOM 3064 C CA . THR A 1 404 ? 15.447 -27.172 0.502 1.00 84.06 404 THR A CA 1
ATOM 3065 C C . THR A 1 404 ? 14.044 -27.634 0.129 1.00 84.06 404 THR A C 1
ATOM 3067 O O . THR A 1 404 ? 13.746 -28.822 0.239 1.00 84.06 404 THR A O 1
ATOM 3070 N N . THR A 1 405 ? 13.208 -26.714 -0.352 1.00 82.56 405 THR A N 1
ATOM 3071 C CA . THR A 1 405 ? 11.845 -27.006 -0.805 1.00 82.56 405 THR A CA 1
ATOM 3072 C C . THR A 1 405 ? 11.759 -27.266 -2.306 1.00 82.56 405 THR A C 1
ATOM 3074 O O . THR A 1 405 ? 10.736 -27.763 -2.760 1.00 82.56 405 THR A O 1
ATOM 3077 N N . LEU A 1 406 ? 12.811 -26.985 -3.088 1.00 87.94 406 LEU A N 1
ATOM 3078 C CA . LEU A 1 406 ? 12.862 -27.270 -4.528 1.00 87.94 406 LEU A CA 1
ATOM 3079 C C . LEU A 1 406 ? 12.781 -28.782 -4.801 1.00 87.94 406 LEU A C 1
ATOM 3081 O O . LEU A 1 406 ? 13.635 -29.548 -4.351 1.00 87.94 406 LEU A O 1
ATOM 3085 N N . VAL A 1 407 ? 11.780 -29.206 -5.573 1.00 88.44 407 VAL A N 1
ATOM 3086 C CA . VAL A 1 407 ? 11.592 -30.607 -5.978 1.00 88.44 407 VAL A CA 1
ATOM 3087 C C . VAL A 1 407 ? 11.902 -30.867 -7.445 1.00 88.44 407 VAL A C 1
ATOM 3089 O O . VAL A 1 407 ? 12.394 -31.953 -7.743 1.00 88.44 407 VAL A O 1
ATOM 3092 N N . ASP A 1 408 ? 11.662 -29.906 -8.340 1.00 90.06 408 ASP A N 1
ATOM 3093 C CA . ASP A 1 408 ? 12.043 -30.032 -9.751 1.00 90.06 408 ASP A CA 1
ATOM 3094 C C . ASP A 1 408 ? 12.182 -28.670 -10.447 1.00 90.06 408 ASP A C 1
ATOM 3096 O O . ASP A 1 408 ? 11.698 -27.655 -9.950 1.00 90.06 408 ASP A O 1
ATOM 3100 N N . GLU A 1 409 ? 12.820 -28.654 -11.617 1.00 88.19 409 GLU A N 1
ATOM 3101 C CA . GLU A 1 409 ? 12.829 -27.521 -12.545 1.00 88.19 409 GLU A CA 1
ATOM 3102 C C . GLU A 1 409 ? 12.284 -27.978 -13.907 1.00 88.19 409 GLU A C 1
ATOM 3104 O O . GLU A 1 409 ? 12.907 -28.762 -14.626 1.00 88.19 409 GLU A O 1
ATOM 3109 N N . VAL A 1 410 ? 11.102 -27.484 -14.270 1.00 84.94 410 VAL A N 1
ATOM 3110 C CA . VAL A 1 410 ? 10.383 -27.855 -15.490 1.00 84.94 410 VAL A CA 1
ATOM 3111 C C . VAL A 1 410 ? 10.730 -26.876 -16.618 1.00 84.94 410 VAL A C 1
ATOM 3113 O O . VAL A 1 410 ? 10.408 -25.692 -16.507 1.00 84.94 410 VAL A O 1
ATOM 3116 N N . PRO A 1 411 ? 11.371 -27.319 -17.715 1.00 87.00 411 PRO A N 1
ATOM 3117 C CA . PRO A 1 411 ? 11.766 -26.433 -18.805 1.00 87.00 411 PRO A CA 1
ATOM 3118 C C . PRO A 1 411 ? 10.553 -25.958 -19.612 1.00 87.00 411 PRO A C 1
ATOM 3120 O O . PRO A 1 411 ? 9.665 -26.737 -19.955 1.00 87.00 411 PRO A O 1
ATOM 3123 N N . ALA A 1 412 ? 10.535 -24.686 -19.993 1.00 72.12 412 ALA A N 1
ATOM 3124 C CA . ALA A 1 412 ? 9.525 -24.163 -20.899 1.00 72.12 412 ALA A CA 1
ATOM 3125 C C . ALA A 1 412 ? 9.624 -24.806 -22.306 1.00 72.12 412 ALA A C 1
ATOM 3127 O O . ALA A 1 412 ? 10.712 -25.190 -22.742 1.00 72.12 412 ALA A O 1
ATOM 3128 N N . PRO A 1 413 ? 8.507 -24.920 -23.056 1.00 74.56 413 PRO A N 1
ATOM 3129 C CA . PRO A 1 413 ? 7.167 -24.432 -22.734 1.00 74.56 413 PRO A CA 1
ATOM 3130 C C . PRO A 1 413 ? 6.321 -25.419 -21.913 1.00 74.56 413 PRO A C 1
ATOM 3132 O O . PRO A 1 413 ? 5.113 -25.213 -21.803 1.00 74.56 413 PRO A O 1
ATOM 3135 N N . GLU A 1 414 ? 6.912 -26.492 -21.369 1.00 81.81 414 GLU A N 1
ATOM 3136 C CA . GLU A 1 414 ? 6.187 -27.444 -20.520 1.00 81.81 414 GLU A CA 1
ATOM 3137 C C . GLU A 1 414 ? 5.568 -26.685 -19.338 1.00 81.81 414 GLU A C 1
ATOM 3139 O O . GLU A 1 414 ? 6.224 -25.885 -18.668 1.00 81.81 414 GLU A O 1
ATOM 3144 N N . SER A 1 415 ? 4.268 -26.895 -19.134 1.00 73.00 415 SER A N 1
ATOM 3145 C CA . SER A 1 415 ? 3.478 -26.155 -18.151 1.00 73.00 415 SER A CA 1
ATOM 3146 C C . SER A 1 415 ? 2.720 -27.080 -17.204 1.00 73.00 415 SER A C 1
ATOM 3148 O O . SER A 1 415 ? 1.610 -26.785 -16.757 1.00 73.00 415 SER A O 1
ATOM 3150 N N . GLN A 1 416 ? 3.308 -28.250 -16.960 1.00 78.44 416 GLN A N 1
ATOM 3151 C CA . GLN A 1 416 ? 2.752 -29.283 -16.105 1.00 78.44 416 GLN A CA 1
ATOM 3152 C C . GLN A 1 416 ? 3.855 -30.063 -15.382 1.00 78.44 416 GLN A C 1
ATOM 3154 O O . GLN A 1 416 ? 4.942 -30.253 -15.924 1.00 78.44 416 GLN A O 1
ATOM 3159 N N . TYR A 1 417 ? 3.557 -30.551 -14.178 1.00 81.19 417 TYR A N 1
ATOM 3160 C CA . TYR A 1 417 ? 4.466 -31.378 -13.382 1.00 81.19 417 TYR A CA 1
ATOM 3161 C C . TYR A 1 417 ? 3.703 -32.519 -12.694 1.00 81.19 417 TYR A C 1
ATOM 3163 O O . TYR A 1 417 ? 2.812 -32.249 -11.883 1.00 81.19 417 TYR A O 1
ATOM 3171 N N . PRO A 1 418 ? 4.003 -33.791 -13.010 1.00 81.69 418 PRO A N 1
ATOM 3172 C CA . PRO A 1 418 ? 3.444 -34.927 -12.294 1.00 81.69 418 PRO A CA 1
ATOM 3173 C C . PRO A 1 418 ? 4.227 -35.201 -11.000 1.00 81.69 418 PRO A C 1
ATOM 3175 O O . PRO A 1 418 ? 5.431 -35.441 -11.043 1.00 81.69 418 PRO A O 1
ATOM 3178 N N . ASP A 1 419 ? 3.540 -35.266 -9.862 1.00 76.06 419 ASP A N 1
ATOM 3179 C CA . ASP A 1 419 ? 4.106 -35.708 -8.587 1.00 76.06 419 ASP A CA 1
ATOM 3180 C C . ASP A 1 419 ? 3.447 -37.012 -8.120 1.00 76.06 419 ASP A C 1
ATOM 3182 O O . ASP A 1 419 ? 2.242 -37.075 -7.898 1.00 76.06 419 ASP A O 1
ATOM 3186 N N . ALA A 1 420 ? 4.245 -38.067 -7.954 1.00 71.19 420 ALA A N 1
ATOM 3187 C CA . ALA A 1 420 ? 3.788 -39.380 -7.495 1.00 71.19 420 ALA A CA 1
ATOM 3188 C C . ALA A 1 420 ? 3.973 -39.594 -5.978 1.00 71.19 420 ALA A C 1
ATOM 3190 O O . ALA A 1 420 ? 3.931 -40.736 -5.513 1.00 71.19 420 ALA A O 1
ATOM 3191 N N . ALA A 1 421 ? 4.251 -38.535 -5.206 1.00 61.81 421 ALA A N 1
ATOM 3192 C CA . ALA A 1 421 ? 4.479 -38.631 -3.767 1.00 61.81 421 ALA A CA 1
ATOM 3193 C C . ALA A 1 421 ? 3.220 -39.119 -3.016 1.00 61.81 421 ALA A C 1
ATOM 3195 O O . ALA A 1 421 ? 2.182 -38.459 -3.050 1.00 61.81 421 ALA A O 1
ATOM 3196 N N . PRO A 1 422 ? 3.286 -40.260 -2.303 1.00 51.62 422 PRO A N 1
ATOM 3197 C CA . PRO A 1 422 ? 2.123 -40.802 -1.615 1.00 51.62 422 PRO A CA 1
ATOM 3198 C C . PRO A 1 422 ? 1.877 -40.140 -0.245 1.00 51.62 422 PRO A C 1
ATOM 3200 O O . PRO A 1 422 ? 2.773 -40.094 0.595 1.00 51.62 422 PRO A O 1
ATOM 3203 N N . GLY A 1 423 ? 0.616 -39.786 0.028 1.00 53.50 423 GLY A N 1
ATOM 3204 C CA . GLY A 1 423 ? -0.022 -40.030 1.331 1.00 53.50 423 GLY A CA 1
ATOM 3205 C C . GLY A 1 423 ? -0.051 -38.932 2.403 1.00 53.50 423 GLY A C 1
ATOM 3206 O O . GLY A 1 423 ? -0.547 -39.239 3.481 1.00 53.50 423 GLY A O 1
ATOM 3207 N N . ASN A 1 424 ? 0.403 -37.700 2.147 1.00 57.16 424 ASN A N 1
ATOM 3208 C CA . ASN A 1 424 ? 0.245 -36.554 3.063 1.00 57.16 424 ASN A CA 1
ATOM 3209 C C . ASN A 1 424 ? -0.257 -35.311 2.305 1.00 57.16 424 ASN A C 1
ATOM 3211 O O . ASN A 1 424 ? -0.018 -35.213 1.101 1.00 57.16 424 ASN A O 1
ATOM 3215 N N . ALA A 1 425 ? -0.890 -34.365 3.011 1.00 59.00 425 ALA A N 1
ATOM 3216 C CA . ALA A 1 425 ? -1.138 -33.020 2.487 1.00 59.00 425 ALA A CA 1
ATOM 3217 C C . ALA A 1 425 ? 0.211 -32.336 2.206 1.00 59.00 425 ALA A C 1
ATOM 3219 O O . ALA A 1 425 ? 1.115 -32.357 3.048 1.00 59.00 425 ALA A O 1
ATOM 3220 N N . LEU A 1 426 ? 0.375 -31.822 0.990 1.00 70.12 426 LEU A N 1
ATOM 3221 C CA . LEU A 1 426 ? 1.614 -31.236 0.489 1.00 70.12 426 LEU A CA 1
ATOM 3222 C C . LEU A 1 426 ? 1.261 -29.945 -0.241 1.00 70.12 426 LEU A C 1
ATOM 3224 O O . LEU A 1 426 ? 0.412 -29.952 -1.126 1.00 70.12 426 LEU A O 1
ATOM 3228 N N . TYR A 1 427 ? 1.954 -28.870 0.106 1.00 66.62 427 TYR A N 1
ATOM 3229 C CA . TYR A 1 427 ? 1.795 -27.550 -0.487 1.00 66.62 427 TYR A CA 1
ATOM 3230 C C . TYR A 1 427 ? 2.884 -27.332 -1.522 1.00 66.62 427 TYR A C 1
ATOM 3232 O O . TYR A 1 427 ? 4.039 -27.697 -1.288 1.00 66.62 427 TYR A O 1
ATOM 3240 N N . TYR A 1 428 ? 2.530 -26.731 -2.654 1.00 70.88 428 TYR A N 1
ATOM 3241 C CA . TYR A 1 428 ? 3.458 -26.487 -3.752 1.00 70.88 428 TYR A CA 1
ATOM 3242 C C . TYR A 1 428 ? 3.582 -24.998 -4.046 1.00 70.88 428 TYR A C 1
ATOM 3244 O O . TYR A 1 428 ? 2.641 -24.240 -3.859 1.00 70.88 428 TYR A O 1
ATOM 3252 N N . VAL A 1 429 ? 4.737 -24.585 -4.561 1.00 67.88 429 VAL A N 1
ATOM 3253 C CA . VAL A 1 429 ? 4.924 -23.257 -5.156 1.00 67.88 429 VAL A CA 1
ATOM 3254 C C . VAL A 1 429 ? 5.654 -23.421 -6.481 1.00 67.88 429 VAL A C 1
ATOM 3256 O O . VAL A 1 429 ? 6.717 -24.032 -6.516 1.00 67.88 429 VAL A O 1
ATOM 3259 N N . VAL A 1 430 ? 5.117 -22.858 -7.566 1.00 67.81 430 VAL A N 1
ATOM 3260 C CA . VAL A 1 430 ? 5.778 -22.855 -8.881 1.00 67.81 430 VAL A CA 1
ATOM 3261 C C . VAL A 1 430 ? 6.362 -21.468 -9.153 1.00 67.81 430 VAL A C 1
ATOM 3263 O O . VAL A 1 430 ? 5.619 -20.492 -9.198 1.00 67.81 430 VAL A O 1
ATOM 3266 N N . ARG A 1 431 ? 7.683 -21.351 -9.340 1.00 67.25 431 ARG A N 1
ATOM 3267 C CA . ARG A 1 431 ? 8.358 -20.086 -9.676 1.00 67.25 431 ARG A CA 1
ATOM 3268 C C . ARG A 1 431 ? 8.840 -20.071 -11.116 1.00 67.25 431 ARG A C 1
ATOM 3270 O O . ARG A 1 431 ? 9.679 -20.874 -11.501 1.00 67.25 431 ARG A O 1
ATOM 3277 N N . ALA A 1 432 ? 8.350 -19.130 -11.916 1.00 59.50 432 ALA A N 1
ATOM 3278 C CA . ALA A 1 432 ? 8.856 -18.932 -13.269 1.00 59.50 432 ALA A CA 1
ATOM 3279 C C . ALA A 1 432 ? 10.278 -18.340 -13.252 1.00 59.50 432 ALA A C 1
ATOM 3281 O O . ALA A 1 432 ? 10.556 -17.379 -12.528 1.00 59.50 432 ALA A O 1
ATOM 3282 N N . ARG A 1 433 ? 11.165 -18.878 -14.094 1.00 59.56 433 ARG A N 1
ATOM 3283 C CA . ARG A 1 433 ? 12.499 -18.332 -14.372 1.00 59.56 433 ARG A CA 1
ATOM 3284 C C . ARG A 1 433 ? 12.494 -17.635 -15.728 1.00 59.56 433 ARG A C 1
ATOM 3286 O O . ARG A 1 433 ? 12.058 -18.204 -16.730 1.00 59.56 433 ARG A O 1
ATOM 3293 N N . GLN A 1 434 ? 12.983 -16.400 -15.750 1.00 48.19 434 GLN A N 1
ATOM 3294 C CA . GLN A 1 434 ? 13.048 -15.588 -16.961 1.00 48.19 434 GLN A CA 1
ATOM 3295 C C . GLN A 1 434 ? 14.297 -15.908 -17.790 1.00 48.19 434 GLN A C 1
ATOM 3297 O O . GLN A 1 434 ? 15.351 -16.253 -17.244 1.00 48.19 434 GLN A O 1
ATOM 3302 N N . SER A 1 435 ? 14.167 -15.751 -19.109 1.00 44.88 435 SER A N 1
ATOM 3303 C CA . SER A 1 435 ? 15.221 -16.050 -20.072 1.00 44.88 435 SER A CA 1
ATOM 3304 C C . SER A 1 435 ? 16.566 -15.391 -19.779 1.00 44.88 435 SER A C 1
ATOM 3306 O O . SER A 1 435 ? 16.656 -14.176 -19.619 1.00 44.88 435 SER A O 1
ATOM 3308 N N . GLY A 1 436 ? 17.630 -16.200 -19.771 1.00 42.31 436 GLY A N 1
ATOM 3309 C CA . GLY A 1 436 ? 19.025 -15.740 -19.819 1.00 42.31 436 GLY A CA 1
ATOM 3310 C C . GLY A 1 436 ? 19.609 -15.101 -18.551 1.00 42.31 436 GLY A C 1
ATOM 3311 O O . GLY A 1 436 ? 20.778 -14.720 -18.577 1.00 42.31 436 GLY A O 1
ATOM 3312 N N . LEU A 1 437 ? 18.856 -14.996 -17.449 1.00 39.84 437 LEU A N 1
ATOM 3313 C CA . LEU A 1 437 ? 19.311 -14.282 -16.243 1.00 39.84 437 LEU A CA 1
ATOM 3314 C C . LEU A 1 437 ? 19.515 -15.179 -15.011 1.00 39.84 437 LEU A C 1
ATOM 3316 O O . LEU A 1 437 ? 20.314 -14.845 -14.142 1.00 39.84 437 LEU A O 1
ATOM 3320 N N . GLY A 1 438 ? 18.843 -16.331 -14.916 1.00 39.12 438 GLY A N 1
ATOM 3321 C CA . GLY A 1 438 ? 18.993 -17.237 -13.767 1.00 39.12 438 GLY A CA 1
ATOM 3322 C C . GLY A 1 438 ? 18.495 -16.670 -12.424 1.00 39.12 438 GLY A C 1
ATOM 3323 O O . GLY A 1 438 ? 18.776 -17.263 -11.384 1.00 39.12 438 GLY A O 1
ATOM 3324 N N . ILE A 1 439 ? 17.740 -15.568 -12.440 1.00 38.00 439 ILE A N 1
ATOM 3325 C CA . ILE A 1 439 ? 17.191 -14.864 -11.267 1.00 38.00 439 ILE A CA 1
ATOM 3326 C C . ILE A 1 439 ? 15.665 -15.093 -11.221 1.00 38.00 439 ILE A C 1
ATOM 3328 O O . ILE A 1 439 ? 15.056 -15.196 -12.293 1.00 38.00 439 ILE A O 1
ATOM 3332 N N . PRO A 1 440 ? 15.029 -15.197 -10.035 1.00 39.28 440 PRO A N 1
ATOM 3333 C CA . PRO A 1 440 ? 13.573 -15.300 -9.930 1.00 39.28 440 PRO A CA 1
ATOM 3334 C C . PRO A 1 440 ? 12.873 -14.086 -10.550 1.00 39.28 440 PRO A C 1
ATOM 3336 O O . PRO A 1 440 ? 13.264 -12.948 -10.301 1.00 39.28 440 PRO A O 1
ATOM 3339 N N . SER A 1 441 ? 11.828 -14.329 -11.341 1.00 37.12 441 SER A N 1
ATOM 3340 C CA . SER A 1 441 ? 10.971 -13.268 -11.875 1.00 37.12 441 SER A CA 1
ATOM 3341 C C . SER A 1 441 ? 10.095 -12.670 -10.764 1.00 37.12 441 SER A C 1
ATOM 3343 O O . SER A 1 441 ? 9.460 -13.381 -9.981 1.00 37.12 441 SER A O 1
ATOM 3345 N N . ASN A 1 442 ? 10.006 -11.344 -10.747 1.00 36.44 442 ASN A N 1
ATOM 3346 C CA . ASN A 1 442 ? 9.120 -10.515 -9.926 1.00 36.44 442 ASN A CA 1
ATOM 3347 C C . ASN A 1 442 ? 7.627 -10.601 -10.328 1.00 36.44 442 ASN A C 1
ATOM 3349 O O . ASN A 1 442 ? 6.806 -9.845 -9.823 1.00 36.44 442 ASN A O 1
ATOM 3353 N N . ARG A 1 443 ? 7.243 -11.557 -11.186 1.00 38.41 443 ARG A N 1
ATOM 3354 C CA . ARG A 1 443 ? 5.846 -11.967 -11.425 1.00 38.41 443 ARG A CA 1
ATOM 3355 C C . ARG A 1 443 ? 5.667 -13.461 -11.171 1.00 38.41 443 ARG A C 1
ATOM 3357 O O . ARG A 1 443 ? 5.294 -14.229 -12.058 1.00 38.41 443 ARG A O 1
ATOM 3364 N N . THR A 1 444 ? 5.977 -13.883 -9.949 1.00 35.00 444 THR A N 1
ATOM 3365 C CA . THR A 1 444 ? 5.702 -15.250 -9.505 1.00 35.00 444 THR A CA 1
ATOM 3366 C C . THR A 1 444 ? 4.194 -15.409 -9.274 1.00 35.00 444 THR A C 1
ATOM 3368 O O . THR A 1 444 ? 3.700 -15.003 -8.232 1.00 35.00 444 THR A O 1
ATOM 3371 N N . GLY A 1 445 ? 3.460 -16.011 -10.214 1.00 37.03 445 GLY A N 1
ATOM 3372 C CA . GLY A 1 445 ? 2.149 -16.590 -9.895 1.00 37.03 445 GLY A CA 1
ATOM 3373 C C . GLY A 1 445 ? 2.356 -17.809 -8.994 1.00 37.03 445 GLY A C 1
ATOM 3374 O O . GLY A 1 445 ? 3.125 -18.696 -9.362 1.00 37.03 445 GLY A O 1
ATOM 3375 N N . ARG A 1 446 ? 1.739 -17.845 -7.808 1.00 42.38 446 ARG A N 1
ATOM 3376 C CA . ARG A 1 446 ? 1.851 -18.964 -6.855 1.00 42.38 446 ARG A CA 1
ATOM 3377 C C . ARG A 1 446 ? 0.476 -19.606 -6.657 1.00 42.38 446 ARG A C 1
ATOM 3379 O O . ARG A 1 446 ? -0.512 -18.904 -6.510 1.00 42.38 446 ARG A O 1
ATOM 3386 N N . PHE A 1 447 ? 0.442 -20.936 -6.694 1.00 40.34 447 PHE A N 1
ATOM 3387 C CA . PHE A 1 447 ? -0.760 -21.774 -6.745 1.00 40.34 447 PHE A CA 1
ATOM 3388 C C . PHE A 1 447 ? -0.807 -22.664 -5.482 1.00 40.34 447 PHE A C 1
ATOM 3390 O O . PHE A 1 447 ? 0.194 -23.324 -5.212 1.00 40.34 447 PHE A O 1
ATOM 3397 N N . LEU A 1 448 ? -1.915 -22.718 -4.730 1.00 34.41 448 LEU A N 1
ATOM 3398 C CA . LEU A 1 448 ? -2.213 -23.761 -3.724 1.00 34.41 448 LEU A CA 1
ATOM 3399 C C . LEU A 1 448 ? -2.840 -24.962 -4.403 1.00 34.41 448 LEU A C 1
ATOM 3401 O O . LEU A 1 448 ? -3.637 -24.835 -5.333 1.00 34.41 448 LEU A O 1
ATOM 3405 N N . PHE A 1 449 ? -2.539 -26.123 -3.838 1.00 39.53 449 PHE A N 1
ATOM 3406 C CA . PHE A 1 449 ? -3.235 -27.365 -4.115 1.00 39.53 449 PHE A CA 1
ATOM 3407 C C . PHE A 1 449 ? -3.473 -28.059 -2.769 1.00 39.53 449 PHE A C 1
ATOM 3409 O O . PHE A 1 449 ? -2.499 -28.526 -2.182 1.00 39.53 449 PHE A O 1
ATOM 3416 N N . ASP A 1 450 ? -4.715 -28.116 -2.269 1.00 31.72 450 ASP A N 1
ATOM 3417 C CA . ASP A 1 450 ? -5.060 -29.000 -1.149 1.00 31.72 450 ASP A CA 1
ATOM 3418 C C . ASP A 1 450 ? -5.766 -30.261 -1.662 1.00 31.72 450 ASP A C 1
ATOM 3420 O O . ASP A 1 450 ? -6.646 -30.253 -2.525 1.00 31.72 450 ASP A O 1
ATOM 3424 N N . LEU A 1 451 ? -5.297 -31.382 -1.128 1.00 42.81 451 LEU A N 1
ATOM 3425 C CA . LEU A 1 451 ? -5.770 -32.736 -1.326 1.00 42.81 451 LEU A CA 1
ATOM 3426 C C . LEU A 1 451 ? -6.527 -33.154 -0.065 1.00 42.81 451 LEU A C 1
ATOM 3428 O O . LEU A 1 451 ? -6.011 -33.908 0.763 1.00 42.81 451 LEU A O 1
ATOM 3432 N N . ALA A 1 452 ? -7.791 -32.751 0.031 1.00 27.72 452 ALA A N 1
ATOM 3433 C CA . ALA A 1 452 ? -8.711 -33.262 1.040 1.00 27.72 452 ALA A CA 1
ATOM 3434 C C . ALA A 1 452 ? -9.963 -33.925 0.421 1.00 27.72 452 ALA A C 1
ATOM 3436 O O . ALA A 1 452 ? -11.077 -33.504 0.685 1.00 27.72 452 ALA A O 1
ATOM 3437 N N . VAL A 1 453 ? -9.733 -35.017 -0.336 1.00 27.98 453 VAL A N 1
ATOM 3438 C CA . VAL A 1 453 ? -10.539 -36.274 -0.450 1.00 27.98 453 VAL A CA 1
ATOM 3439 C C . VAL A 1 453 ? -12.022 -36.183 -0.914 1.00 27.98 453 VAL A C 1
ATOM 3441 O O . VAL A 1 453 ? -12.761 -35.361 -0.388 1.00 27.98 453 VAL A O 1
ATOM 3444 N N . PRO A 1 454 ? -12.584 -37.118 -1.732 1.00 35.72 454 PRO A N 1
ATOM 3445 C CA . PRO A 1 454 ? -12.037 -38.313 -2.403 1.00 35.72 454 PRO A CA 1
ATOM 3446 C C . PRO A 1 454 ? -12.008 -38.276 -3.943 1.00 35.72 454 PRO A C 1
ATOM 3448 O O . PRO A 1 454 ? -12.871 -37.615 -4.562 1.00 35.72 454 PRO A O 1
#

Mean predicted aligned error: 15.93 Å

Nearest PDB structures (foldseek):
  1i8u-assembly1_A  TM=9.174E-01  e=2.800E-14  Thermotoga maritima
  7nwq-assembly1_AAA  TM=8.777E-01  e=1.272E-14  Caldicellulosiruptor acetigenus I77R1B
  7nwo-assembly1_AAA  TM=8.933E-01  e=3.316E-14  Caldicellulosiruptor acetigenus I77R1B
  2ivf-assembly1_C  TM=6.271E-01  e=5.945E-05  Aromatoleum aromaticum EbN1
  2ha1-assembly1_A  TM=2.779E-01  e=5.765E-02  Homo sapiens

Foldseek 3Di:
DQDDDVVLLVCQPPVHPPPDQKDKDPQQFDALDPPGDTDFDQDPPQFDDRRSDPPRTHRPRDMDMDRFPLQRVLLVLQVVVSDPVNCPSNVDPVVSLSSQCQQQQVCGSNNDQRDSPPPPDGGHRRAAHDFAPDRQLRAWCVSVPHPDHDGDDDPDPQPPDAQAAEEDPDDDDQAQDDDPVQVPWDKFWQAQWQDQPVVQPDQLAWTKIKTWYDYQWKIKMKMDIFHDAADDQDPDLQFGFWKWKWKQQQLSLHQAQPLQQTFTWIDGPPDPDIDGAPRGHPQQVPKDWDWDADPRGIMIIIMHTSVRNNHRAAAQGKMFIKIKTWHHRDSGGTNTMTIRQDNHDDVVDGSNRGRIHGYFFAHADDDPFDDDDAWTKAFDDADPFFQKKFKFKDLDRGDDDDPVRTDDIGGPPDGMDIDRDHDGWMWMFIFTHGPPDRDTDPPGGGHGDGDDDD

Radius of gyration: 26.83 Å; Cα contacts (8 Å, |Δi|>4): 996; chains: 1; bounding box: 55×72×76 Å

Sequence (454 aa):
MALYRPLVDLNGHEGMGGRTLLYMLDAIYAGRGWNGAPSKWSVPPFCSTPECNAGDEWWPASLFLSMDPVAIDSVAFDFLSLRTDWPEVLDVEGVQDYLHEMALADDPPSGTFYDPEDDGTAMASQGAHEHWNGAAHKQYSRNTGAGHGIDLLYVTEDPTGNAAVRRTEEPIVIDGFLDAAWDEAPVQAVDNVLFGVDTIGGDDDLSASYQTLYDDTHLYVVASVTDDLLVNDSFSKDDDDCVVLLIDGDYSRGASYDGTNDFDLGFCWNDTAVAVGASSAPIPPGAAFQILQTVEGYRVEIRLPLDETGITPGYGGLFGLDVHVNDDDDGGAGDAEIAWWASVDAAPQPPSAFGAGRLEGPQEVDVNAAPGEGGVLLKWAHFAWNDAYEVHRSADPYFEPDATTLVDEVPAPESQYPDAAPGNALYYVVRARQSGLGIPSNRTGRFLFDLAVP

Solvent-accessible surface area (backbone atoms only — not comparable to full-atom values): 25425 Å² total; per-residue (Å²): 106,54,60,89,45,74,66,39,39,57,54,57,21,78,91,41,26,93,67,65,67,72,45,75,46,82,35,49,63,47,43,87,46,102,86,39,70,72,52,62,34,66,46,65,86,22,22,91,44,92,80,25,57,93,89,38,51,27,57,62,66,36,76,48,78,31,71,36,71,31,32,49,54,32,52,51,49,55,60,58,66,68,41,76,92,49,60,82,76,65,76,48,68,63,76,51,31,49,39,54,34,27,33,27,24,65,71,18,76,47,69,55,84,43,42,66,78,72,79,83,55,71,35,62,56,58,35,43,62,69,73,51,82,38,85,85,77,55,37,27,47,32,63,73,71,40,99,58,69,44,65,78,77,81,83,61,79,70,64,94,74,52,45,58,22,33,52,48,93,65,84,82,68,75,67,35,61,88,57,77,71,56,78,76,29,58,79,41,66,29,73,29,63,45,44,32,77,89,65,57,80,40,62,68,41,53,36,40,32,35,33,32,35,27,44,96,56,32,40,36,40,38,40,46,37,27,31,73,51,95,31,68,81,55,91,48,64,70,23,14,25,14,43,32,44,35,35,21,15,70,47,78,50,35,86,50,61,78,50,65,34,22,36,35,39,26,55,38,56,93,56,93,63,78,42,70,44,97,60,28,23,77,81,45,82,77,52,47,68,24,77,29,81,53,98,53,27,36,23,41,21,38,38,36,37,21,79,55,34,44,36,66,77,43,39,74,31,58,22,23,29,36,45,34,39,28,35,17,82,78,76,55,64,41,48,29,33,28,15,48,53,46,74,64,71,56,92,76,70,32,40,52,60,41,37,35,34,30,31,33,40,63,39,87,52,94,67,85,54,66,90,52,100,66,38,50,49,48,73,58,90,72,58,96,67,41,48,29,30,39,34,24,49,38,77,50,68,75,65,78,87,45,87,85,29,54,74,49,74,42,54,48,79,59,39,62,49,78,42,68,76,76,90,69,69,54,32,44,39,47,38,46,28,39,64,96,66,89,48,82,43,97,77,50,67,51,48,21,55,87,76,80,83,135

Secondary structure (DSSP, 8-state):
-----HHHHHHHSTTTTTT---EEEEESS-BSSTTPPB--B-STTSSSSTT--TT--B---EEEEES-HHHHHHHHHHHHHT-TT-GGGTSSGGGTHHHHHHHTTTS-TT-----TT-SSPPPP--S-----S-TTT---TTTTT-SSS----------TT-EEEEE-SSPP--SSS--GGGGGSPPEEE-EEEE-TTT---TTTEEEEEEEEE-SSEEEEEEEEEESS-----SSGGGSSEEEEEEETT----SS--SSSEEEEEEETT-SS-EE-TTSPPPPTT-EEEEEE-SSEEEEEEEEEHHHHT----TT-EEEEEEEEEE-SSSSS--EEEESS--S--SSPPGGG-EEEEEESPPB-------BTTBEEEE----TTEEEEEEEEESSTTPPP-TTTEEEEEETT--EEEE---SS--EEEEEEEETTT-SB-S-----B------

pLDDT: mean 81.16, std 17.02, range [27.72, 98.69]